Protein AF-A0A7V6DYR5-F1 (afdb_monomer)

Nearest PDB structures (foldseek):
  6swi-assembly1_A  TM=9.628E-01  e=1.050E-07  Geobacillus stearothermophilus
  3lsg-assembly1_A  TM=9.657E-01  e=1.301E-07  Fusobacterium nucleatum subsp. nucleatum
  3w6v-assembly1_A  TM=9.513E-01  e=1.055E-06  Streptomyces griseus
  3lsg-assembly3_E  TM=9.338E-01  e=2.923E-06  Fusobacterium nucleatum subsp. nucleatum
  3oio-assembly1_A  TM=8.567E-01  e=3.085E-06  Chromobacterium violaceum

Foldseek 3Di:
DVVVVVVVVPPDPPDWDKWWDWPACPDVPCNFKIKIFIDTDDPGDDFQAKFKFKAADFPPDDDRGDGDGPTRHRMDMDTQNRHDQQKIKMKMWTHDDPDIFIWIDIDHSVDWGDITDGDDPPPPFWFWKWWAAPVGTRDQWDDFVPKIKGKTWTDDFWWIKIKIFIFFFAFEDDPPQDADPRAGNPLLQGWWKKKKKQLQLPQALFFDQLIKIWTAHLVGDIWIWGAHPVPGTDTDFCPPKIKDKDWADDYPDNPGGTRGMMMMIIGTVVRSVDGDDAFDKIQIKMKTFADDPVDSGTGMAIPNGDDPVRPRRSNSGIMITTHGPDPDVVVVVVVVVVVVVVVVVVVVVVDDDDDDDDDDDDDDDDDDPPPVLVVLLVQLVVVLVVCLLALPDDLVVSCVVSVHDSVVSQVSNCVVPVDGSVLVSLVSLLVQLLVCLQPHPDDCQRSCNRSRHPDSVVNQVSNCVVPVDGSVVSSVVNPDDD

pLDDT: mean 70.91, std 21.03, range [26.31, 97.44]

Secondary structure (DSSP, 8-state):
-HHHHTTGGG-------EEEE---BS-TT-TTEEEEEEEEPTTPPPPSEEEEEEEEEETTS--S------TT-SEEEEEGGGEEEEEEEEEEEEEETTEEEEEEEEE-TTS----B--STTS---PEEEEEE-SS-BS--EEEETTEEEEEEEEE-SSEEEEEEEEE-S-----S---EETTEES-GGGSSEEEEEEESS----SS--SS-EEEEEETTS-EEEEEEETTTEEEEEE-TT-EEEEEE-S-TT-TTS----EEEEEEEEHHHHTS---TT-EEEEEEEEEE--TTSSS-EEEESS---GGGTT-GGGSEEEEEE-----HHHHHHHHHHHHHHHHHHHHTTS-------------------HHHHHHHHHHHHHHHHHTT-TT--HHHHHHHTTS-HHHHHHHHHHHHSS-HHHHHHHHHHHHHHHHHHH----HHHHHHHTT-S-HHHHHHHHHHHHSS-HHHHHHHHSPP-

Structure (mmCIF, N/CA/C/O backbone):
data_AF-A0A7V6DYR5-F1
#
_entry.id   AF-A0A7V6DYR5-F1
#
loop_
_atom_site.group_PDB
_atom_site.id
_atom_site.type_symbol
_atom_site.label_atom_id
_atom_site.label_alt_id
_atom_site.label_comp_id
_atom_site.label_asym_id
_atom_site.label_entity_id
_atom_site.label_seq_id
_atom_site.pdbx_PDB_ins_code
_atom_site.Cartn_x
_atom_site.Cartn_y
_atom_site.Cartn_z
_atom_site.occupancy
_atom_site.B_iso_or_equiv
_atom_site.auth_seq_id
_atom_site.auth_comp_id
_atom_site.auth_asym_id
_atom_site.auth_atom_id
_atom_site.pdbx_PDB_model_num
ATOM 1 N N . MET A 1 1 ? 47.750 9.364 34.113 1.00 40.19 1 MET A N 1
ATOM 2 C CA . MET A 1 1 ? 47.661 8.478 32.927 1.00 40.19 1 MET A CA 1
ATOM 3 C C . MET A 1 1 ? 46.916 7.161 33.182 1.00 40.19 1 MET A C 1
ATOM 5 O O . MET A 1 1 ? 46.001 6.883 32.424 1.00 40.19 1 MET A O 1
ATOM 9 N N . ARG A 1 2 ? 47.155 6.404 34.272 1.00 31.53 2 ARG A N 1
ATOM 10 C CA . ARG A 1 2 ? 46.357 5.187 34.589 1.00 31.53 2 ARG A CA 1
ATOM 11 C C . ARG A 1 2 ? 44.847 5.417 34.814 1.00 31.53 2 ARG A C 1
ATOM 13 O O . ARG A 1 2 ? 44.056 4.559 34.454 1.00 31.53 2 ARG A O 1
ATOM 20 N N . LYS A 1 3 ? 44.426 6.589 35.314 1.00 30.95 3 LYS A N 1
ATOM 21 C CA . LYS A 1 3 ? 42.994 6.959 35.398 1.00 30.95 3 LYS A CA 1
ATOM 22 C C . LYS A 1 3 ? 42.366 7.385 34.057 1.00 30.95 3 LYS A C 1
ATOM 24 O O . LYS A 1 3 ? 41.156 7.296 33.928 1.00 30.95 3 LYS A O 1
ATOM 29 N N . LEU A 1 4 ? 43.163 7.785 33.056 1.00 33.25 4 LEU A N 1
ATOM 30 C CA . LEU A 1 4 ? 42.664 8.019 31.689 1.00 33.25 4 LEU A CA 1
ATOM 31 C C . LEU A 1 4 ? 42.600 6.716 30.876 1.00 33.25 4 LEU A C 1
ATOM 33 O O . LEU A 1 4 ? 41.691 6.548 30.074 1.00 33.25 4 LEU A O 1
ATOM 37 N N . ALA A 1 5 ? 43.504 5.765 31.135 1.00 31.41 5 ALA A N 1
ATOM 38 C CA . ALA A 1 5 ? 43.467 4.441 30.509 1.00 31.41 5 ALA A CA 1
ATOM 39 C C . ALA A 1 5 ? 42.245 3.606 30.947 1.00 31.41 5 ALA A C 1
ATOM 41 O O . ALA A 1 5 ? 41.717 2.834 30.157 1.00 31.41 5 ALA A O 1
ATOM 42 N N . LEU A 1 6 ? 41.738 3.813 32.169 1.00 30.09 6 LEU A N 1
ATOM 43 C CA . 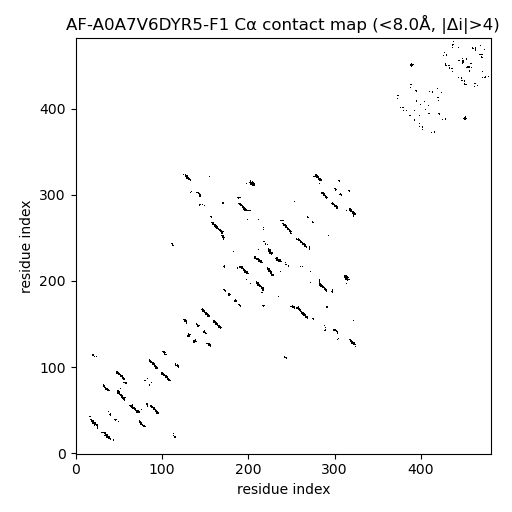LEU A 1 6 ? 40.477 3.210 32.625 1.00 30.09 6 LEU A CA 1
ATOM 44 C C . LEU A 1 6 ? 39.227 3.882 32.033 1.00 30.09 6 LEU A C 1
ATOM 46 O O . LEU A 1 6 ? 38.186 3.240 31.954 1.00 30.09 6 LEU A O 1
ATOM 50 N N . LEU A 1 7 ? 39.322 5.126 31.551 1.00 31.02 7 LEU A N 1
ATOM 51 C CA . LEU A 1 7 ? 38.220 5.764 30.820 1.00 31.02 7 LEU A CA 1
ATOM 52 C C . LEU A 1 7 ? 38.093 5.206 29.389 1.00 31.02 7 LEU A C 1
ATOM 54 O O . LEU A 1 7 ? 36.988 5.099 28.866 1.00 31.02 7 LEU A O 1
ATOM 58 N N . PHE A 1 8 ? 39.208 4.760 28.800 1.00 27.80 8 PHE A N 1
ATOM 59 C CA . PHE A 1 8 ? 39.237 4.039 27.521 1.00 27.80 8 PHE A CA 1
ATOM 60 C C . PHE A 1 8 ? 38.729 2.587 27.608 1.00 27.80 8 PHE A C 1
ATOM 62 O O . PHE A 1 8 ? 38.462 1.977 26.579 1.00 27.80 8 PHE A O 1
ATOM 69 N N . LEU A 1 9 ? 38.530 2.047 28.816 1.00 30.44 9 LEU A N 1
ATOM 70 C CA . LEU A 1 9 ? 38.049 0.679 29.065 1.00 30.44 9 LEU A CA 1
ATOM 71 C C . LEU A 1 9 ? 36.530 0.574 29.307 1.00 30.44 9 LEU A C 1
ATOM 73 O O . LEU A 1 9 ? 36.057 -0.463 29.759 1.00 30.44 9 LEU A O 1
ATOM 77 N N . SER A 1 10 ? 35.749 1.608 28.978 1.00 30.36 10 SER A N 1
ATOM 78 C CA . SER A 1 10 ? 34.271 1.542 29.018 1.00 30.36 10 SER A CA 1
ATOM 79 C C . SER A 1 10 ? 33.590 1.666 27.647 1.00 30.36 10 SER A C 1
ATOM 81 O O . SER A 1 10 ? 32.364 1.652 27.552 1.00 30.36 10 SER A O 1
ATOM 83 N N . LEU A 1 11 ? 34.371 1.721 26.565 1.00 33.53 11 LEU A N 1
ATOM 84 C CA . LEU A 1 11 ? 33.885 1.715 25.186 1.00 33.53 11 LEU A CA 1
ATOM 85 C C . LEU A 1 11 ? 33.937 0.296 24.616 1.00 33.53 11 LEU A C 1
ATOM 87 O O . LEU A 1 11 ? 34.943 -0.103 24.044 1.00 33.53 11 LEU A O 1
ATOM 91 N N . ASN A 1 12 ? 32.859 -0.459 24.831 1.00 30.03 12 ASN A N 1
ATOM 92 C CA . ASN A 1 12 ? 32.305 -1.458 23.904 1.00 30.03 12 ASN A CA 1
ATOM 93 C C . ASN A 1 12 ? 31.080 -2.115 24.561 1.00 30.03 12 ASN A C 1
ATOM 95 O O . ASN A 1 12 ? 31.089 -3.292 24.911 1.00 30.03 12 ASN A O 1
ATOM 99 N N . TYR A 1 13 ? 29.996 -1.354 24.729 1.00 35.91 13 TYR A N 1
ATOM 100 C CA . TYR A 1 13 ? 28.679 -1.985 24.785 1.00 35.91 13 TYR A CA 1
ATOM 101 C C . TYR A 1 13 ? 28.337 -2.398 23.350 1.00 35.91 13 TYR A C 1
ATOM 103 O O . TYR A 1 13 ? 27.852 -1.581 22.569 1.00 35.91 13 TYR A O 1
ATOM 111 N N . GLN A 1 14 ? 28.635 -3.645 22.977 1.00 38.06 14 GLN A N 1
ATOM 112 C CA . GLN A 1 14 ? 27.978 -4.252 21.820 1.00 38.06 14 GLN A CA 1
ATOM 113 C C . GLN A 1 14 ? 26.474 -4.259 22.122 1.00 38.06 14 GLN A C 1
ATOM 115 O O . GLN A 1 14 ? 26.019 -4.920 23.052 1.00 38.06 14 GLN A O 1
ATOM 120 N N . LEU A 1 15 ? 25.719 -3.430 21.405 1.00 41.19 15 LEU A N 1
ATOM 121 C CA . LEU A 1 15 ? 24.263 -3.385 21.479 1.00 41.19 15 LEU A CA 1
ATOM 122 C C . LEU A 1 15 ? 23.711 -4.463 20.547 1.00 41.19 15 LEU A C 1
ATOM 124 O O . LEU A 1 15 ? 23.988 -4.436 19.354 1.00 41.19 15 LEU A O 1
ATOM 128 N N . TYR A 1 16 ? 22.924 -5.380 21.101 1.00 43.59 16 TYR A N 1
ATOM 129 C CA . TYR A 1 16 ? 22.359 -6.529 20.392 1.00 43.59 16 TYR A CA 1
ATOM 130 C C . TYR A 1 16 ? 20.953 -6.221 19.836 1.00 43.59 16 TYR A C 1
ATOM 132 O O . TYR A 1 16 ? 20.177 -5.453 20.436 1.00 43.59 16 TYR A O 1
ATOM 140 N N . ALA A 1 17 ? 20.601 -6.810 18.691 1.00 44.94 17 ALA A N 1
ATOM 141 C CA . ALA A 1 17 ? 19.364 -6.546 17.960 1.00 44.94 17 ALA A CA 1
ATOM 142 C C . ALA A 1 17 ? 18.365 -7.719 18.069 1.00 44.94 17 ALA A C 1
ATOM 144 O O . ALA A 1 17 ? 18.679 -8.885 17.874 1.00 44.94 17 ALA A O 1
ATOM 145 N N . TYR A 1 18 ? 17.115 -7.390 18.396 1.00 50.16 18 TYR A N 1
ATOM 146 C CA . TYR A 1 18 ? 15.979 -8.306 18.530 1.00 50.16 18 TYR A CA 1
ATOM 147 C C . TYR A 1 18 ? 14.799 -7.678 17.793 1.00 50.16 18 TYR A C 1
ATOM 149 O O . TYR A 1 18 ? 14.519 -6.500 18.036 1.00 50.16 18 TYR A O 1
ATOM 157 N N . ARG A 1 19 ? 14.102 -8.448 16.951 1.00 50.16 19 ARG A N 1
ATOM 158 C CA . ARG A 1 19 ? 12.958 -7.990 16.140 1.00 50.16 19 ARG A CA 1
ATOM 159 C C . ARG A 1 19 ? 11.680 -8.707 16.557 1.00 50.16 19 ARG A C 1
ATOM 161 O O . ARG A 1 19 ? 11.730 -9.910 16.786 1.00 50.16 19 ARG A O 1
ATOM 168 N N . ILE A 1 20 ? 10.545 -8.001 16.610 1.00 50.56 20 ILE A N 1
ATOM 169 C CA . ILE A 1 20 ? 9.222 -8.640 16.704 1.00 50.56 20 ILE A CA 1
ATOM 170 C C . ILE A 1 20 ? 8.671 -8.803 15.289 1.00 50.56 20 ILE A C 1
ATOM 172 O O . ILE A 1 20 ? 8.321 -7.825 14.632 1.00 50.56 20 ILE A O 1
ATOM 176 N N . VAL A 1 21 ? 8.562 -10.043 14.835 1.00 51.38 21 VAL A N 1
ATOM 177 C CA . VAL A 1 21 ? 7.984 -10.403 13.543 1.00 51.38 21 VAL A CA 1
ATOM 178 C C . VAL A 1 21 ? 6.562 -10.913 13.763 1.00 51.38 21 VAL A C 1
ATOM 180 O O . VAL A 1 21 ? 6.322 -11.744 14.641 1.00 51.38 21 VAL A O 1
ATOM 183 N N . SER A 1 22 ? 5.614 -10.432 12.956 1.00 50.81 22 SER A N 1
ATOM 184 C CA . SER A 1 22 ? 4.293 -11.052 12.822 1.00 50.81 22 SER A CA 1
ATOM 185 C C . SER A 1 22 ? 4.251 -11.836 11.506 1.00 50.81 22 SER A C 1
ATOM 187 O O . SER A 1 22 ? 4.223 -11.216 10.435 1.00 50.81 22 SER A O 1
ATOM 189 N N . PRO A 1 23 ? 4.316 -13.181 11.540 1.00 43.12 23 PRO A N 1
ATOM 190 C CA . PRO A 1 23 ? 4.264 -13.998 10.339 1.00 43.12 23 PRO A CA 1
ATOM 191 C C . PRO A 1 23 ? 2.812 -14.122 9.866 1.00 43.12 23 PRO A C 1
ATOM 193 O O . PRO A 1 23 ? 2.213 -15.177 10.026 1.00 43.12 23 PRO A O 1
ATOM 196 N N . VAL A 1 24 ? 2.259 -13.046 9.285 1.00 42.97 24 VAL A N 1
ATOM 197 C CA . VAL A 1 24 ? 0.900 -13.002 8.692 1.00 42.97 24 VAL A CA 1
ATOM 198 C C . VAL A 1 24 ? -0.206 -13.258 9.756 1.00 42.97 24 VAL A C 1
ATOM 200 O O . VAL A 1 24 ? 0.058 -13.803 10.832 1.00 42.97 24 VAL A O 1
ATOM 203 N N . PRO A 1 25 ? -1.481 -12.879 9.551 1.00 39.22 25 PRO A N 1
ATOM 204 C CA . PRO A 1 25 ? -2.561 -13.640 10.171 1.00 39.22 25 PRO A CA 1
ATOM 205 C C . PRO A 1 25 ? -2.443 -15.103 9.727 1.00 39.22 25 PRO A C 1
ATOM 207 O O . PRO A 1 25 ? -2.204 -15.410 8.560 1.00 39.22 25 PRO A O 1
ATOM 210 N N . PHE A 1 26 ? -2.552 -16.010 10.687 1.00 29.66 26 PHE A N 1
ATOM 211 C CA . PHE A 1 26 ? -2.401 -17.444 10.496 1.00 29.66 26 PHE A CA 1
ATOM 212 C C . PHE A 1 26 ? -3.467 -17.954 9.505 1.00 29.66 26 PHE A C 1
ATOM 214 O O . PHE A 1 26 ? -4.586 -18.245 9.897 1.00 29.66 26 PHE A O 1
ATOM 221 N N . SER A 1 27 ? -3.097 -18.068 8.226 1.00 28.12 27 SER A N 1
ATOM 222 C CA . SER A 1 27 ? -3.918 -18.517 7.093 1.00 28.12 27 SER A CA 1
ATOM 223 C C . SER A 1 27 ? -5.126 -17.635 6.731 1.00 28.12 27 SER A C 1
ATOM 225 O O . SER A 1 27 ? -5.876 -17.141 7.571 1.00 28.12 27 SER A O 1
ATOM 227 N N . VAL A 1 28 ? -5.382 -17.531 5.423 1.00 33.81 28 VAL A N 1
ATOM 228 C CA . VAL A 1 28 ? -6.603 -16.954 4.820 1.00 33.81 28 VAL A CA 1
ATOM 229 C C . VAL A 1 28 ? -7.882 -17.672 5.317 1.00 33.81 28 VAL A C 1
ATOM 231 O O . VAL A 1 28 ? -8.995 -17.216 5.081 1.00 33.81 28 VAL A O 1
ATOM 234 N N . HIS A 1 29 ? -7.740 -18.770 6.073 1.00 29.77 29 HIS A N 1
ATOM 235 C CA . HIS A 1 29 ? -8.828 -19.532 6.683 1.00 29.77 29 HIS A CA 1
ATOM 236 C C . HIS A 1 29 ? -8.984 -19.345 8.202 1.00 29.77 29 HIS A C 1
ATOM 238 O O . HIS A 1 29 ? -9.943 -19.878 8.757 1.00 29.77 29 HIS A O 1
ATOM 244 N N . ARG A 1 30 ? -8.107 -18.606 8.904 1.00 34.00 30 ARG A N 1
ATOM 245 C CA . ARG A 1 30 ? -8.290 -18.280 10.335 1.00 34.00 30 ARG A CA 1
ATOM 246 C C . ARG A 1 30 ? -7.873 -16.838 10.646 1.00 34.00 30 ARG A C 1
ATOM 248 O O . ARG A 1 30 ? -6.862 -16.581 11.289 1.00 34.00 30 ARG A O 1
ATOM 255 N N . THR A 1 31 ? -8.735 -15.889 10.286 1.00 46.81 31 THR A N 1
ATOM 256 C CA . THR A 1 31 ? -8.616 -14.432 10.530 1.00 46.81 31 THR A CA 1
ATOM 257 C C . THR A 1 31 ? -8.643 -14.004 12.011 1.00 46.81 31 THR A C 1
ATOM 259 O O . THR A 1 31 ? -8.741 -12.821 12.324 1.00 46.81 31 THR A O 1
ATOM 262 N N . GLU A 1 32 ? -8.561 -14.951 12.945 1.00 50.12 32 GLU A N 1
ATOM 263 C CA . GLU A 1 32 ? -8.904 -14.764 14.359 1.00 50.12 32 GLU A CA 1
ATOM 264 C C . GLU A 1 32 ? -7.685 -14.769 15.285 1.00 50.12 32 GLU A C 1
ATOM 266 O O . GLU A 1 32 ? -7.814 -14.439 16.461 1.00 50.12 32 GLU A O 1
ATOM 271 N N . TYR A 1 33 ? -6.503 -15.132 14.778 1.00 51.25 33 TYR A N 1
ATOM 272 C CA . TYR A 1 33 ? -5.285 -15.265 15.576 1.00 51.25 33 TYR A CA 1
ATOM 273 C C . TYR A 1 33 ? -4.101 -14.544 14.931 1.00 51.25 33 TYR A C 1
ATOM 275 O O . TYR A 1 33 ? -3.860 -14.662 13.729 1.00 51.25 33 TYR A O 1
ATOM 283 N N . ILE A 1 34 ? -3.317 -13.855 15.762 1.00 55.47 34 ILE A N 1
ATOM 284 C CA . ILE A 1 34 ? -2.054 -13.220 15.377 1.00 55.47 34 ILE A CA 1
ATOM 285 C C . ILE A 1 34 ? -0.932 -13.827 16.214 1.00 55.47 34 ILE A C 1
ATOM 287 O O . ILE A 1 34 ? -1.011 -13.866 17.443 1.00 55.47 34 ILE A O 1
ATOM 291 N N . LYS A 1 35 ? 0.129 -14.294 15.551 1.00 57.56 35 LYS A N 1
ATOM 292 C CA . LYS A 1 35 ? 1.376 -14.696 16.206 1.00 57.56 35 LYS A CA 1
ATOM 293 C C . LYS A 1 35 ? 2.374 -13.540 16.154 1.00 57.56 35 LYS A C 1
ATOM 295 O O . LYS A 1 35 ? 2.514 -12.871 15.133 1.00 57.56 35 LYS A O 1
ATOM 300 N N . PHE A 1 36 ? 3.086 -13.348 17.250 1.00 64.31 36 PHE A N 1
ATOM 301 C CA . PHE A 1 36 ? 4.251 -12.486 17.382 1.00 64.31 36 PHE A CA 1
ATOM 302 C C . PHE A 1 36 ? 5.449 -13.356 17.732 1.00 64.31 36 PHE A C 1
ATOM 304 O O . PHE A 1 36 ? 5.318 -14.320 18.489 1.00 64.31 36 PHE A O 1
ATOM 311 N N . GLN A 1 37 ? 6.616 -13.030 17.194 1.00 58.66 37 GLN A N 1
ATOM 312 C CA . GLN A 1 37 ? 7.845 -13.764 17.459 1.00 58.66 37 GLN A CA 1
ATOM 313 C C . GLN A 1 37 ? 9.015 -12.802 17.621 1.00 58.66 37 GLN A C 1
ATOM 315 O O . GLN A 1 37 ? 9.177 -11.907 16.804 1.00 58.66 37 GLN A O 1
ATOM 320 N N . ILE A 1 38 ? 9.827 -13.003 18.656 1.00 62.25 38 ILE A N 1
ATOM 321 C CA . ILE A 1 38 ? 11.137 -12.381 18.803 1.00 62.25 38 ILE A CA 1
ATOM 322 C C . ILE A 1 38 ? 12.175 -13.224 18.073 1.00 62.25 38 ILE A C 1
ATOM 324 O O . ILE A 1 38 ? 12.303 -14.420 18.335 1.00 62.25 38 ILE A O 1
ATOM 328 N N . THR A 1 39 ? 12.942 -12.590 17.195 1.00 55.56 39 THR A N 1
ATOM 329 C CA . THR A 1 39 ? 14.123 -13.182 16.557 1.00 55.56 39 THR A CA 1
ATOM 330 C C . THR A 1 39 ? 15.366 -12.373 16.921 1.00 55.56 39 THR A C 1
ATOM 332 O O . THR A 1 39 ? 15.298 -11.143 16.968 1.00 55.56 39 THR A O 1
ATOM 335 N N . ALA A 1 40 ? 16.481 -13.055 17.191 1.00 53.56 40 ALA A N 1
ATOM 336 C CA . ALA A 1 40 ? 17.816 -12.455 17.273 1.00 53.56 40 ALA A CA 1
ATOM 337 C C . ALA A 1 40 ? 18.479 -12.500 15.885 1.00 53.56 40 ALA A C 1
ATOM 339 O O . ALA A 1 40 ? 18.133 -13.370 15.082 1.00 53.56 40 ALA A O 1
ATOM 340 N N . GLU A 1 41 ? 19.377 -11.563 15.588 1.00 49.41 41 GLU A N 1
ATOM 341 C CA . GLU A 1 41 ? 20.157 -11.600 14.345 1.00 49.41 41 GLU A CA 1
ATOM 342 C C . GLU A 1 41 ? 21.256 -12.673 14.398 1.00 49.41 41 GLU A C 1
ATOM 344 O O . GLU A 1 41 ? 21.584 -13.213 15.457 1.00 49.41 41 GLU A O 1
ATOM 349 N N . GLU A 1 42 ? 21.799 -13.034 13.237 1.00 40.12 42 GLU A N 1
ATOM 350 C CA . GLU A 1 42 ? 22.845 -14.049 13.136 1.00 40.12 42 GLU A CA 1
ATOM 351 C C . GLU A 1 42 ? 24.100 -13.603 13.906 1.00 40.12 42 GLU A C 1
ATOM 353 O O . GLU A 1 42 ? 24.681 -12.557 13.624 1.00 40.12 42 GLU A O 1
ATOM 358 N N . GLY A 1 43 ? 24.492 -14.386 14.916 1.00 43.91 43 GLY A N 1
ATOM 359 C CA . GLY A 1 43 ? 25.593 -14.059 15.831 1.00 43.91 43 GLY A CA 1
ATOM 360 C C . GLY A 1 43 ? 25.169 -13.392 17.147 1.00 43.91 43 GLY A C 1
ATOM 361 O O . GLY A 1 43 ? 25.972 -13.358 18.081 1.00 43.91 43 GLY A O 1
ATOM 362 N N . ASP A 1 44 ? 23.915 -12.947 17.277 1.00 50.03 44 ASP A N 1
ATOM 363 C CA . ASP A 1 44 ? 23.385 -12.393 18.525 1.00 50.03 44 ASP A CA 1
ATOM 364 C C . ASP A 1 44 ? 22.811 -13.500 19.432 1.00 50.03 44 ASP A C 1
ATOM 366 O O . ASP A 1 44 ? 22.065 -14.373 18.975 1.00 50.03 44 ASP A O 1
ATOM 370 N N . PRO A 1 45 ? 23.094 -13.489 20.749 1.00 54.94 45 PRO A N 1
ATOM 371 C CA . PRO A 1 45 ? 22.535 -14.480 21.654 1.00 54.94 45 PRO A CA 1
ATOM 372 C C . PRO A 1 45 ? 21.051 -14.201 21.915 1.00 54.94 45 PRO A C 1
ATOM 374 O O . PRO A 1 45 ? 20.620 -13.052 22.079 1.00 54.94 45 PRO A O 1
ATOM 377 N N . LEU A 1 46 ? 20.274 -15.281 22.008 1.00 58.00 46 LEU A N 1
ATOM 378 C CA . LEU A 1 46 ? 18.850 -15.230 22.330 1.00 58.00 46 LEU A CA 1
ATOM 379 C C . LEU A 1 46 ? 18.604 -14.506 23.670 1.00 58.00 46 LEU A C 1
ATOM 381 O O . LEU A 1 46 ? 19.441 -14.578 24.574 1.00 58.00 46 LEU A O 1
ATOM 385 N N . PRO A 1 47 ? 17.476 -13.789 23.812 1.00 65.00 47 PRO A N 1
ATOM 386 C CA . PRO A 1 47 ? 17.186 -13.070 25.048 1.00 65.00 47 PRO A CA 1
ATOM 387 C C . PRO A 1 47 ? 16.937 -14.019 26.231 1.00 65.00 47 PRO A C 1
ATOM 389 O O . PRO A 1 47 ? 16.410 -15.100 26.042 1.00 65.00 47 PRO A O 1
ATOM 392 N N . GLU A 1 48 ? 17.246 -13.636 27.473 1.00 68.19 48 GLU A N 1
ATOM 393 C CA . GLU A 1 48 ? 17.018 -14.525 28.636 1.00 68.19 48 GLU A CA 1
ATOM 394 C C . GLU A 1 48 ? 15.528 -14.677 28.967 1.00 68.19 48 GLU A C 1
ATOM 396 O O . GLU A 1 48 ? 15.077 -15.721 29.438 1.00 68.19 48 GLU A O 1
ATOM 401 N N . SER A 1 49 ? 14.752 -13.614 28.745 1.00 68.19 49 SER A N 1
ATOM 402 C CA . SER A 1 49 ? 13.292 -13.664 28.818 1.00 68.19 49 SER A CA 1
ATOM 403 C C . SER A 1 49 ? 12.652 -12.567 27.974 1.00 68.19 49 SER A C 1
ATOM 405 O O . SER A 1 49 ? 13.234 -11.500 27.753 1.00 68.19 49 SER A O 1
ATOM 407 N N . VAL A 1 50 ? 11.431 -12.835 27.511 1.00 64.62 50 VAL A N 1
ATOM 408 C CA . VAL A 1 50 ? 10.621 -11.915 26.710 1.00 64.62 50 VAL A CA 1
ATOM 409 C C . VAL A 1 50 ? 9.212 -11.887 27.268 1.00 64.62 50 VAL A C 1
ATOM 411 O O . VAL A 1 50 ? 8.456 -12.838 27.127 1.00 64.62 50 VAL A O 1
ATOM 414 N N . ARG A 1 51 ? 8.809 -10.752 27.821 1.00 67.75 51 ARG A N 1
ATOM 415 C CA . ARG A 1 51 ? 7.427 -10.530 28.239 1.00 67.75 51 ARG A CA 1
ATOM 416 C C . ARG A 1 51 ? 6.711 -9.706 27.183 1.00 67.75 51 ARG A C 1
ATOM 418 O O . ARG A 1 51 ? 7.030 -8.541 27.001 1.00 67.75 51 ARG A O 1
ATOM 425 N N . PHE A 1 52 ? 5.728 -10.296 26.520 1.00 65.06 52 PHE A N 1
ATOM 426 C CA . PHE A 1 52 ? 4.753 -9.549 25.725 1.00 65.06 52 PHE A CA 1
ATOM 427 C C . PHE A 1 52 ? 3.694 -8.924 26.640 1.00 65.06 52 PHE A C 1
ATOM 429 O O . PHE A 1 52 ? 3.493 -9.399 27.755 1.00 65.06 52 PHE A O 1
ATOM 436 N N . ILE A 1 53 ? 3.055 -7.850 26.184 1.00 63.34 53 ILE A N 1
ATOM 437 C CA . ILE A 1 53 ? 1.926 -7.167 26.816 1.00 63.34 53 ILE A CA 1
ATOM 438 C C . ILE A 1 53 ? 1.005 -6.698 25.683 1.00 63.34 53 ILE A C 1
ATOM 440 O O . ILE A 1 53 ? 1.436 -5.957 24.806 1.00 63.34 53 ILE A O 1
ATOM 444 N N . VAL A 1 54 ? -0.262 -7.115 25.689 1.00 61.12 54 VAL A N 1
ATOM 445 C CA . VAL A 1 54 ? -1.265 -6.706 24.690 1.00 61.12 54 VAL A CA 1
ATOM 446 C C . VAL A 1 54 ? -2.371 -5.919 25.367 1.00 61.12 54 VAL A C 1
ATOM 448 O O . VAL A 1 54 ? -3.203 -6.509 26.040 1.00 61.12 54 VAL A O 1
ATOM 451 N N . ILE A 1 55 ? -2.405 -4.612 25.148 1.00 60.19 55 ILE A N 1
ATOM 452 C CA . ILE A 1 55 ? -3.350 -3.668 25.740 1.00 60.19 55 ILE A CA 1
ATOM 453 C C . ILE A 1 55 ? -4.500 -3.428 24.758 1.00 60.19 55 ILE A C 1
ATOM 455 O O . ILE A 1 55 ? -4.288 -2.965 23.642 1.00 60.19 55 ILE A O 1
ATOM 459 N N . GLY A 1 56 ? -5.739 -3.666 25.169 1.00 58.59 56 GLY A N 1
ATOM 460 C CA . GLY A 1 56 ? -6.911 -3.169 24.453 1.00 58.59 56 GLY A CA 1
ATOM 461 C C . GLY A 1 56 ? -8.211 -3.614 25.113 1.00 58.59 56 GLY A C 1
ATOM 462 O O . GLY A 1 56 ? -8.192 -4.083 26.249 1.00 58.59 56 GLY A O 1
ATOM 463 N N . LYS A 1 57 ? -9.335 -3.423 24.418 1.00 59.28 57 LYS A N 1
ATOM 464 C CA . LYS A 1 57 ? -10.687 -3.598 24.970 1.00 59.28 57 LYS A CA 1
ATOM 465 C C . LYS A 1 57 ? -11.257 -4.980 24.663 1.00 59.28 57 LYS A C 1
ATOM 467 O O . LYS A 1 57 ? 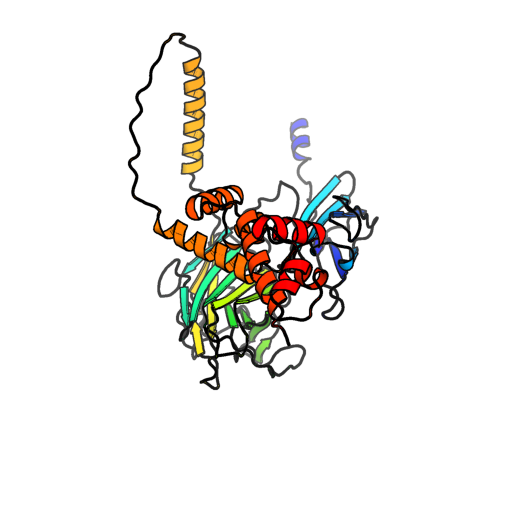-11.230 -5.390 23.505 1.00 59.28 57 LYS A O 1
ATOM 472 N N . LYS A 1 58 ? -11.819 -5.655 25.673 1.00 58.69 58 LYS A N 1
ATOM 473 C CA . LYS A 1 58 ? -12.442 -6.982 25.543 1.00 58.69 58 LYS A CA 1
ATOM 474 C C . LYS A 1 58 ? -13.945 -6.886 25.247 1.00 58.69 58 LYS A C 1
ATOM 476 O O . LYS A 1 58 ? -14.610 -5.968 25.716 1.00 58.69 58 LYS A O 1
ATOM 481 N N . ILE A 1 59 ? -14.502 -7.848 24.512 1.00 54.12 59 ILE A N 1
ATOM 482 C CA . ILE A 1 59 ? -15.960 -7.981 24.344 1.00 54.12 59 ILE A CA 1
ATOM 483 C C . ILE A 1 59 ? -16.619 -8.235 25.711 1.00 54.12 59 ILE A C 1
ATOM 485 O O . ILE A 1 59 ? -16.276 -9.199 26.394 1.00 54.12 59 ILE A O 1
ATOM 489 N N . GLY A 1 60 ? -17.590 -7.395 26.082 1.00 50.06 60 GLY A N 1
ATOM 490 C CA . GLY A 1 60 ? -18.469 -7.617 27.237 1.00 50.06 60 GLY A CA 1
ATOM 491 C C . GLY A 1 60 ? -17.947 -7.156 28.606 1.00 50.06 60 GLY A C 1
ATOM 492 O O . GLY A 1 60 ? -18.676 -7.296 29.580 1.00 50.06 60 GLY A O 1
ATOM 493 N N . GLU A 1 61 ? -16.750 -6.566 28.701 1.00 47.53 61 GLU A N 1
ATOM 494 C CA . GLU A 1 61 ? -16.233 -5.929 29.927 1.00 47.53 61 GLU A CA 1
ATOM 495 C C . GLU A 1 61 ? -15.506 -4.614 29.601 1.00 47.53 61 GLU A C 1
ATOM 497 O O . GLU A 1 61 ? -14.810 -4.513 28.591 1.00 47.53 61 GLU A O 1
ATOM 502 N N . ILE A 1 62 ? -15.625 -3.608 30.477 1.00 44.22 62 ILE A N 1
ATOM 503 C CA . ILE A 1 62 ? -14.830 -2.375 30.394 1.00 44.22 62 ILE A CA 1
ATOM 504 C C . ILE A 1 62 ? -13.531 -2.588 31.173 1.00 44.22 62 ILE A C 1
ATOM 506 O O . ILE A 1 62 ? -13.531 -2.522 32.398 1.00 44.22 62 ILE A O 1
ATOM 510 N N . TRP A 1 63 ? -12.422 -2.764 30.458 1.00 44.88 63 TRP A N 1
ATOM 511 C CA . TRP A 1 63 ? -11.082 -2.515 30.988 1.00 44.88 63 TRP A CA 1
ATOM 512 C C . TRP A 1 63 ? -10.236 -1.810 29.926 1.00 44.88 63 TRP A C 1
ATOM 514 O O . TRP A 1 63 ? -10.264 -2.185 28.753 1.00 44.88 63 TRP A O 1
ATOM 524 N N . ASP A 1 64 ? -9.468 -0.802 30.346 1.00 42.16 64 ASP A N 1
ATOM 525 C CA . ASP A 1 64 ? -8.536 -0.052 29.489 1.00 42.16 64 ASP A CA 1
ATOM 526 C C . ASP A 1 64 ? -7.233 -0.825 29.201 1.00 42.16 64 ASP A C 1
ATOM 528 O O . ASP A 1 64 ? -6.390 -0.367 28.429 1.00 42.16 64 ASP A O 1
ATOM 532 N N . THR A 1 65 ? -7.016 -2.001 29.806 1.00 42.34 65 THR A N 1
ATOM 533 C CA . THR A 1 65 ? -5.786 -2.781 29.606 1.00 42.34 65 THR A CA 1
ATOM 534 C C . THR A 1 65 ? -5.996 -4.279 29.828 1.00 42.34 65 THR A C 1
ATOM 536 O O . THR A 1 65 ? -6.314 -4.715 30.930 1.00 42.34 65 THR A O 1
ATOM 539 N N . LEU A 1 66 ? -5.750 -5.084 28.793 1.00 44.59 66 LEU A N 1
ATOM 540 C CA . LEU A 1 66 ? -5.461 -6.509 28.941 1.00 44.59 66 LEU A CA 1
ATOM 541 C C . LEU A 1 66 ? -3.955 -6.643 29.244 1.00 44.59 66 LEU A C 1
ATOM 543 O O . LEU A 1 66 ? -3.123 -5.983 28.628 1.00 44.59 66 LEU A O 1
ATOM 547 N N . PHE A 1 67 ? -3.576 -7.457 30.227 1.00 46.81 67 PHE A N 1
ATOM 548 C CA . PHE A 1 67 ? -2.175 -7.808 30.470 1.00 46.81 67 PHE A CA 1
ATOM 549 C C . PHE A 1 67 ? -2.024 -9.309 30.262 1.00 46.81 67 PHE A C 1
ATOM 551 O O . PHE A 1 67 ? -2.504 -10.106 31.063 1.00 46.81 67 PHE A O 1
ATOM 558 N N . PHE A 1 68 ? -1.322 -9.702 29.204 1.00 50.69 68 PHE A N 1
ATOM 559 C CA . PHE A 1 68 ? -0.942 -11.092 28.984 1.00 50.69 68 PHE A CA 1
ATOM 560 C C . PHE A 1 68 ? 0.569 -11.189 28.922 1.00 50.69 68 PHE A C 1
ATOM 562 O O . PHE A 1 68 ? 1.160 -10.688 27.979 1.00 50.69 68 PHE A O 1
ATOM 569 N N . THR A 1 69 ? 1.183 -11.843 29.908 1.00 46.62 69 THR A N 1
ATOM 570 C CA . THR A 1 69 ? 2.622 -12.130 29.907 1.00 46.62 69 THR A CA 1
ATOM 571 C C . THR A 1 69 ? 2.852 -13.539 29.373 1.00 46.62 69 THR A C 1
ATOM 573 O O . THR A 1 69 ? 2.455 -14.509 30.010 1.00 46.62 69 THR A O 1
ATOM 576 N N . ALA A 1 70 ? 3.530 -13.671 28.233 1.00 50.66 70 ALA A N 1
ATOM 577 C CA . ALA A 1 70 ? 3.861 -14.972 27.632 1.00 50.66 70 ALA A CA 1
ATOM 578 C C . ALA A 1 70 ? 5.044 -15.717 28.301 1.00 50.66 70 ALA A C 1
ATOM 580 O O . ALA A 1 70 ? 5.593 -16.656 27.725 1.00 50.66 70 ALA A O 1
ATOM 581 N N . GLY A 1 71 ? 5.469 -15.308 29.501 1.00 52.97 71 GLY A N 1
ATOM 582 C CA . GLY A 1 71 ? 6.590 -15.930 30.218 1.00 52.97 71 GLY A CA 1
ATOM 583 C C . GLY A 1 71 ? 7.941 -15.733 29.518 1.00 52.97 71 GLY A C 1
ATOM 584 O O . GLY A 1 71 ? 8.256 -14.620 29.128 1.00 52.97 71 GLY A O 1
ATOM 585 N N . ASN A 1 72 ? 8.744 -16.795 29.384 1.00 52.16 72 ASN A N 1
ATOM 586 C CA . ASN A 1 72 ? 10.064 -16.771 28.724 1.00 52.16 72 ASN A CA 1
ATOM 587 C C . ASN A 1 72 ? 10.002 -17.212 27.246 1.00 52.16 72 ASN A C 1
ATOM 589 O O . ASN A 1 72 ? 11.026 -17.536 26.652 1.00 52.16 72 ASN A O 1
ATOM 593 N N . SER A 1 73 ? 8.805 -17.283 26.653 1.00 55.81 73 SER A N 1
ATOM 594 C CA . SER A 1 73 ? 8.638 -17.724 25.266 1.00 55.81 73 SER A CA 1
ATOM 595 C C . SER A 1 73 ? 9.038 -16.622 24.285 1.00 55.81 73 SER A C 1
ATOM 597 O O . SER A 1 73 ? 8.551 -15.497 24.372 1.00 55.81 73 SER A O 1
ATOM 599 N N . TYR A 1 74 ? 9.839 -16.964 23.272 1.00 62.53 74 TYR A N 1
ATOM 600 C CA . TYR A 1 74 ? 10.164 -16.064 22.157 1.00 62.53 74 TYR A CA 1
ATOM 601 C C . TYR A 1 74 ? 9.010 -15.884 21.170 1.00 62.53 74 TYR A C 1
ATOM 603 O O . TYR A 1 74 ? 9.162 -15.205 20.163 1.00 62.53 74 TYR A O 1
ATOM 611 N N . SER A 1 75 ? 7.852 -16.494 21.414 1.00 58.28 75 SER A N 1
ATOM 612 C CA . SER A 1 75 ? 6.662 -16.274 20.601 1.00 58.28 75 SER A CA 1
ATOM 613 C C . SER A 1 75 ? 5.404 -16.184 21.447 1.00 58.28 75 SER A C 1
ATOM 615 O O . SER A 1 75 ? 5.285 -16.840 22.484 1.00 58.28 75 SER A O 1
ATOM 617 N N . TYR A 1 76 ? 4.460 -15.374 20.984 1.00 64.38 76 TYR A N 1
ATOM 618 C CA . TYR A 1 76 ? 3.177 -15.163 21.629 1.00 64.38 76 TYR A CA 1
ATOM 619 C C . TYR A 1 76 ? 2.058 -15.192 20.595 1.00 64.38 76 TYR A C 1
ATOM 621 O O . TYR A 1 76 ? 2.159 -14.558 19.550 1.00 64.38 76 TYR A O 1
ATOM 629 N N . VAL A 1 77 ? 0.999 -15.948 20.876 1.00 57.59 77 VAL A N 1
ATOM 630 C CA . VAL A 1 77 ? -0.173 -16.067 20.005 1.00 57.59 77 VAL A CA 1
ATOM 631 C C . VAL A 1 77 ? -1.355 -15.426 20.711 1.00 57.59 77 VAL A C 1
ATOM 633 O O . VAL A 1 77 ? -1.674 -15.779 21.845 1.00 57.59 77 VAL A O 1
ATOM 636 N N . PHE A 1 78 ? -2.000 -14.492 20.026 1.00 64.19 78 PHE A N 1
ATOM 637 C CA . PHE A 1 78 ? -3.106 -13.701 20.536 1.00 64.19 78 PHE A CA 1
ATOM 638 C C . PHE A 1 78 ? -4.373 -13.943 19.708 1.00 64.19 78 PHE A C 1
ATOM 640 O O . PHE A 1 78 ? -4.303 -13.988 18.481 1.00 64.19 78 PHE A O 1
ATOM 647 N N . ASN A 1 79 ? -5.526 -14.093 20.370 1.00 63.66 79 ASN A N 1
ATOM 648 C CA . ASN A 1 79 ? -6.824 -14.262 19.710 1.00 63.66 79 ASN A CA 1
ATOM 649 C C . ASN A 1 79 ? -7.565 -12.917 19.603 1.00 63.66 79 ASN A C 1
ATOM 651 O O . ASN A 1 79 ? -8.028 -12.363 20.604 1.00 63.66 79 ASN A O 1
ATOM 655 N N . CYS A 1 80 ? -7.735 -12.429 18.377 1.00 59.53 80 CYS A N 1
ATOM 656 C CA . CYS A 1 80 ? -8.352 -11.145 18.061 1.00 59.53 80 CYS A CA 1
ATOM 657 C C . CYS A 1 80 ? -9.874 -11.119 18.246 1.00 59.53 80 CYS A C 1
ATOM 659 O O . CYS A 1 80 ? -10.415 -10.036 18.445 1.00 59.53 80 CYS A O 1
ATOM 661 N N . LYS A 1 81 ? -10.573 -12.266 18.265 1.00 59.06 81 LYS A N 1
ATOM 662 C CA . LYS A 1 81 ? -12.030 -12.308 18.518 1.00 59.06 81 LYS A CA 1
ATOM 663 C C . LYS A 1 81 ? -12.425 -11.804 19.893 1.00 59.06 81 LYS A C 1
ATOM 665 O O . LYS A 1 81 ? -13.586 -11.501 20.123 1.00 59.06 81 LYS A O 1
ATOM 670 N N . THR A 1 82 ? -11.485 -11.759 20.826 1.00 54.38 82 THR A N 1
ATOM 671 C CA . THR A 1 82 ? -11.762 -11.260 22.170 1.00 54.38 82 THR A CA 1
ATOM 672 C C . THR A 1 82 ? -11.783 -9.733 22.234 1.00 54.38 82 THR A C 1
ATOM 674 O O . THR A 1 82 ? -12.145 -9.205 23.279 1.00 54.38 82 THR A O 1
ATOM 677 N N . MET A 1 83 ? -11.452 -9.037 21.136 1.00 56.41 83 MET A N 1
ATOM 678 C CA . MET A 1 83 ? -11.238 -7.591 21.081 1.00 56.41 83 MET A CA 1
ATOM 679 C C . MET A 1 83 ? -12.400 -6.814 20.461 1.00 56.41 83 MET A C 1
ATOM 681 O O . MET A 1 83 ? -13.069 -7.285 19.545 1.00 56.41 83 MET A O 1
ATOM 685 N N . VAL A 1 84 ? -12.578 -5.574 20.912 1.00 55.03 84 VAL A N 1
ATOM 686 C CA . VAL A 1 84 ? -13.485 -4.589 20.303 1.00 55.03 84 VAL A CA 1
ATOM 687 C C . VAL A 1 84 ? -12.741 -3.808 19.209 1.00 55.03 84 VAL A C 1
ATOM 689 O O . VAL A 1 84 ? -11.562 -3.488 19.364 1.00 55.03 84 VAL A O 1
ATOM 692 N N . ASP A 1 85 ? -13.408 -3.526 18.086 1.00 54.34 85 ASP A N 1
ATOM 693 C CA . ASP A 1 85 ? -12.903 -2.754 16.932 1.00 54.34 85 ASP A CA 1
ATOM 694 C C . ASP A 1 85 ? -11.636 -3.277 16.241 1.00 54.34 85 ASP A C 1
ATOM 696 O O . ASP A 1 85 ? -11.092 -2.596 15.369 1.00 54.34 85 ASP A O 1
ATOM 700 N N . ASN A 1 86 ? -11.163 -4.479 16.588 1.00 53.41 86 ASN A N 1
ATOM 701 C CA . ASN A 1 86 ? -9.895 -5.009 16.094 1.00 53.41 86 ASN A CA 1
ATOM 702 C C . ASN A 1 86 ? -8.746 -4.002 16.312 1.00 53.41 86 ASN A C 1
ATOM 704 O O . ASN A 1 86 ? -7.999 -3.698 15.394 1.00 53.41 86 ASN A O 1
ATOM 708 N N . LYS A 1 87 ? -8.597 -3.426 17.506 1.00 51.22 87 LYS A N 1
ATOM 709 C CA . LYS A 1 87 ? -7.446 -2.564 17.823 1.00 51.22 87 LYS A CA 1
ATOM 710 C C . LYS A 1 87 ? -6.819 -2.958 19.146 1.00 51.22 87 LYS A C 1
ATOM 712 O O . LYS A 1 87 ? -7.528 -3.199 20.118 1.00 51.22 87 LYS A O 1
ATOM 717 N N . PHE A 1 88 ? -5.494 -3.001 19.191 1.00 57.06 88 PHE A N 1
ATOM 718 C CA . PHE A 1 88 ? -4.737 -3.243 20.418 1.00 57.06 88 PHE A CA 1
ATOM 719 C C . PHE A 1 88 ? -3.377 -2.562 20.346 1.00 57.06 88 PHE A C 1
ATOM 721 O O . PHE A 1 88 ? -2.831 -2.390 19.269 1.00 57.06 88 PHE A O 1
ATOM 728 N N . PHE A 1 89 ? -2.797 -2.204 21.482 1.00 53.78 89 PHE A N 1
ATOM 729 C CA . PHE A 1 89 ? -1.382 -1.882 21.578 1.00 53.78 89 PHE A CA 1
ATOM 730 C C . PHE A 1 89 ? -0.629 -3.143 21.971 1.00 53.78 89 PHE A C 1
ATOM 732 O O . PHE A 1 89 ? -1.013 -3.835 22.910 1.00 53.78 89 PHE A O 1
ATOM 739 N N . LEU A 1 90 ? 0.455 -3.442 21.269 1.00 62.19 90 LEU A N 1
ATOM 740 C CA . LEU A 1 90 ? 1.384 -4.488 21.676 1.00 62.19 90 LEU A CA 1
ATOM 741 C C . LEU A 1 90 ? 2.641 -3.817 22.209 1.00 62.19 90 LEU A C 1
ATOM 743 O O . LEU A 1 90 ? 3.198 -2.944 21.543 1.00 62.19 90 LEU A O 1
ATOM 747 N N . SER A 1 91 ? 3.114 -4.268 23.367 1.00 59.31 91 SER A N 1
ATOM 748 C CA . SER A 1 91 ? 4.483 -4.049 23.797 1.00 59.31 91 SER A CA 1
ATOM 749 C C . SER A 1 91 ? 5.194 -5.356 24.142 1.00 59.31 91 SER A C 1
ATOM 751 O O . SER A 1 91 ? 4.564 -6.360 24.467 1.00 59.31 91 SER A O 1
ATOM 753 N N . ALA A 1 92 ? 6.518 -5.377 24.029 1.00 62.28 92 ALA A N 1
ATOM 754 C CA . ALA A 1 92 ? 7.343 -6.458 24.548 1.00 62.28 92 ALA A CA 1
ATOM 755 C C . ALA A 1 92 ? 8.505 -5.882 25.355 1.00 62.28 92 ALA A C 1
ATOM 757 O O . ALA A 1 92 ? 9.146 -4.922 24.928 1.00 62.28 92 ALA A O 1
ATOM 758 N N . SER A 1 93 ? 8.781 -6.478 26.513 1.00 64.38 93 SER A N 1
ATOM 759 C CA . SER A 1 93 ? 9.965 -6.210 27.315 1.00 64.38 93 SER A CA 1
ATOM 760 C C . SER A 1 93 ? 10.922 -7.392 27.240 1.00 64.38 93 SER A C 1
ATOM 762 O O . SER A 1 93 ? 10.547 -8.517 27.581 1.00 64.38 93 SER A O 1
ATOM 764 N N . ILE A 1 94 ? 12.154 -7.133 26.828 1.00 66.00 94 ILE A N 1
ATOM 765 C CA . ILE A 1 94 ? 13.200 -8.141 26.662 1.00 66.00 94 ILE A CA 1
ATOM 766 C C . ILE A 1 94 ? 14.222 -7.954 27.781 1.00 66.00 94 ILE A C 1
ATOM 768 O O . ILE A 1 94 ? 14.688 -6.832 27.983 1.00 66.00 94 ILE A O 1
ATOM 772 N N . LYS A 1 95 ? 14.569 -9.027 28.501 1.00 63.78 95 LYS A N 1
ATOM 773 C CA . LYS A 1 95 ? 15.613 -9.016 29.535 1.00 63.78 95 LYS A CA 1
ATOM 774 C C . LYS A 1 95 ? 16.845 -9.776 29.061 1.00 63.78 95 LYS A C 1
ATOM 776 O O . LYS A 1 95 ? 16.723 -10.885 28.535 1.00 63.78 95 LYS A O 1
ATOM 781 N N . ARG A 1 96 ? 18.019 -9.198 29.318 1.00 59.72 96 ARG A N 1
ATOM 782 C CA . ARG A 1 96 ? 19.309 -9.871 29.175 1.00 59.72 96 ARG A CA 1
ATOM 783 C C . ARG A 1 96 ? 20.313 -9.303 30.178 1.00 59.72 96 ARG A C 1
ATOM 785 O O . ARG A 1 96 ? 20.591 -8.106 30.158 1.00 59.72 96 ARG A O 1
ATOM 792 N N . GLY A 1 97 ? 20.867 -10.145 31.045 1.00 61.97 97 GLY A N 1
ATOM 793 C CA . GLY A 1 97 ? 21.708 -9.698 32.150 1.00 61.97 97 GLY A CA 1
ATOM 794 C C . GLY A 1 97 ? 20.963 -8.723 33.071 1.00 61.97 97 GLY A C 1
ATOM 795 O O . GLY A 1 97 ? 19.880 -9.025 33.581 1.00 61.97 97 GLY A O 1
ATOM 796 N N . VAL A 1 98 ? 21.546 -7.541 33.286 1.00 45.72 98 VAL A N 1
ATOM 797 C CA . VAL A 1 98 ? 20.959 -6.448 34.089 1.00 45.72 98 VAL A CA 1
ATOM 798 C C . VAL A 1 98 ? 20.103 -5.472 33.275 1.00 45.72 98 VAL A C 1
ATOM 800 O O . VAL A 1 98 ? 19.394 -4.661 33.870 1.00 45.72 98 VAL A O 1
ATOM 803 N N . ASP A 1 99 ? 20.101 -5.578 31.944 1.00 50.44 99 ASP A N 1
ATOM 804 C CA . ASP A 1 99 ? 19.429 -4.621 31.066 1.00 50.44 99 ASP A CA 1
ATOM 805 C C . ASP A 1 99 ? 18.037 -5.106 30.631 1.00 50.44 99 ASP A C 1
ATOM 807 O O . ASP A 1 99 ? 17.798 -6.296 30.386 1.00 50.44 99 ASP A O 1
ATOM 811 N N . SER A 1 100 ? 17.100 -4.158 30.511 1.00 51.84 100 SER A N 1
ATOM 812 C CA . SER A 1 100 ? 15.756 -4.398 29.974 1.00 51.84 100 SER A CA 1
ATOM 813 C C . SER A 1 100 ? 15.371 -3.347 28.932 1.00 51.84 100 SER A C 1
ATOM 815 O O . SER A 1 100 ? 15.638 -2.158 29.104 1.00 51.84 100 SER A O 1
ATOM 817 N N . VAL A 1 101 ? 14.752 -3.790 27.837 1.00 55.06 101 VAL A N 1
ATOM 818 C CA . VAL A 1 101 ? 14.321 -2.935 26.717 1.00 55.06 101 VAL A CA 1
ATOM 819 C C . VAL A 1 101 ? 12.827 -3.124 26.495 1.00 55.06 101 VAL A C 1
ATOM 821 O O . VAL A 1 101 ? 12.383 -4.264 26.378 1.00 55.06 101 VAL A O 1
ATOM 824 N N . VAL A 1 102 ? 12.066 -2.026 26.417 1.00 48.66 102 VAL A N 1
ATOM 825 C CA . VAL A 1 102 ? 10.623 -2.018 26.124 1.00 48.66 102 VAL A CA 1
ATOM 826 C C . VAL A 1 102 ? 10.393 -1.527 24.694 1.00 48.66 102 VAL A C 1
ATOM 828 O O . VAL A 1 102 ? 10.997 -0.555 24.248 1.00 48.66 102 VAL A O 1
ATOM 831 N N . ILE A 1 103 ? 9.518 -2.212 23.965 1.00 52.34 103 ILE A N 1
ATOM 832 C CA . ILE A 1 103 ? 9.127 -1.905 22.584 1.00 52.34 103 ILE A CA 1
ATOM 833 C C . ILE A 1 103 ? 7.601 -1.811 22.576 1.00 52.34 103 ILE A C 1
ATOM 835 O O . ILE A 1 103 ? 7.006 -2.771 23.041 1.00 52.34 103 ILE A O 1
ATOM 839 N N . GLY A 1 104 ? 6.943 -0.748 22.081 1.00 41.62 104 GLY A N 1
ATOM 840 C CA . GLY A 1 104 ? 5.467 -0.735 21.981 1.00 41.62 104 GLY A CA 1
ATOM 841 C C . GLY A 1 104 ? 4.854 0.250 20.974 1.00 41.62 104 GLY A C 1
ATOM 842 O O . GLY A 1 104 ? 5.428 1.318 20.790 1.00 41.62 104 GLY A O 1
ATOM 843 N N . ARG A 1 105 ? 3.715 -0.109 20.331 1.00 44.44 105 ARG A N 1
ATOM 844 C CA . ARG A 1 105 ? 2.883 0.730 19.410 1.00 44.44 105 ARG A CA 1
ATOM 845 C C . ARG A 1 105 ? 1.415 0.243 19.280 1.00 44.44 105 ARG A C 1
ATOM 847 O O . ARG A 1 105 ? 1.111 -0.892 19.647 1.00 44.44 105 ARG A O 1
ATOM 854 N N . GLU A 1 106 ? 0.521 1.100 18.753 1.00 39.00 106 GLU A N 1
ATOM 855 C CA . GLU A 1 106 ? -0.886 0.788 18.386 1.00 39.00 106 GLU A CA 1
ATOM 856 C C . GLU A 1 106 ? -0.952 -0.091 17.124 1.00 39.00 106 GLU A C 1
ATOM 858 O O . GLU A 1 106 ? -0.245 0.168 16.151 1.00 39.00 106 GLU A O 1
ATOM 863 N N . TYR A 1 107 ? -1.820 -1.101 17.115 1.00 43.12 107 TYR A N 1
ATOM 864 C CA . TYR A 1 107 ? -2.000 -2.072 16.036 1.00 43.12 107 TYR A CA 1
ATOM 865 C C . TYR A 1 107 ? -3.470 -2.171 15.598 1.00 43.12 107 TYR A C 1
ATOM 867 O O . TYR A 1 107 ? -4.384 -2.197 16.426 1.00 43.12 107 TYR A O 1
ATOM 875 N N . ASN A 1 108 ? -3.685 -2.298 14.282 1.00 46.38 108 ASN A N 1
ATOM 876 C CA . ASN A 1 108 ? -4.981 -2.550 13.648 1.00 46.38 108 ASN A CA 1
ATOM 877 C C . ASN A 1 108 ? -4.840 -3.667 12.577 1.00 46.38 108 ASN A C 1
ATOM 879 O O . ASN A 1 108 ? -4.170 -3.437 11.572 1.00 46.38 108 ASN A O 1
ATOM 883 N N . PRO A 1 109 ? -5.494 -4.842 12.710 1.00 40.44 109 PRO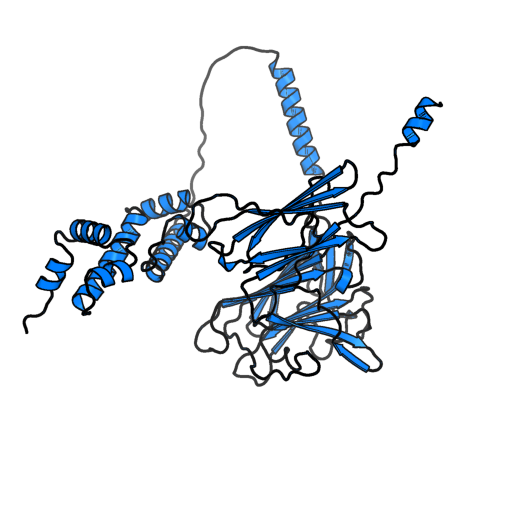 A N 1
ATOM 884 C CA . PRO A 1 109 ? -5.445 -5.953 11.756 1.00 40.44 109 PRO A CA 1
ATOM 885 C C . PRO A 1 109 ? -5.951 -5.618 10.346 1.00 40.44 109 PRO A C 1
ATOM 887 O O . PRO A 1 109 ? -5.712 -6.394 9.427 1.00 40.44 109 PRO A O 1
ATOM 890 N N . LYS A 1 110 ? -6.669 -4.500 10.152 1.00 38.59 110 LYS A N 1
ATOM 891 C CA . LYS A 1 110 ? -7.201 -4.068 8.845 1.00 38.59 110 LYS A CA 1
ATOM 892 C C . LYS A 1 110 ? -6.297 -3.069 8.105 1.00 38.59 110 LYS A C 1
ATOM 894 O O . LYS A 1 110 ? -6.713 -2.511 7.091 1.00 38.59 110 LYS A O 1
ATOM 899 N N . GLY A 1 111 ? -5.089 -2.788 8.598 1.00 32.97 111 GLY A N 1
ATOM 900 C CA . GLY A 1 111 ? -4.228 -1.764 8.011 1.00 32.97 111 GLY A CA 1
ATOM 901 C C . GLY A 1 111 ? -2.745 -2.057 8.169 1.00 32.97 111 GLY A C 1
ATOM 902 O O . GLY A 1 111 ? -2.229 -1.898 9.262 1.00 32.97 111 GLY A O 1
ATOM 903 N N . ILE A 1 112 ? -2.108 -2.377 7.036 1.00 33.97 112 ILE A N 1
ATOM 904 C CA . ILE A 1 112 ? -0.659 -2.465 6.774 1.00 33.97 112 ILE A CA 1
ATOM 905 C C . ILE A 1 112 ? 0.083 -3.456 7.689 1.00 33.97 112 ILE A C 1
ATOM 907 O O . ILE A 1 112 ? -0.003 -3.386 8.913 1.00 33.97 112 ILE A O 1
ATOM 911 N N . PRO A 1 113 ? 0.886 -4.378 7.148 1.00 33.28 113 PRO A N 1
ATOM 912 C CA . PRO A 1 113 ? 1.686 -5.213 8.018 1.00 33.28 113 PRO A CA 1
ATOM 913 C C . PRO A 1 113 ? 2.862 -4.414 8.609 1.00 33.28 113 PRO A C 1
ATOM 915 O O . PRO A 1 113 ? 3.458 -3.564 7.955 1.00 33.28 113 PRO A O 1
ATOM 918 N N . PHE A 1 114 ? 3.183 -4.701 9.865 1.00 38.59 114 PHE A N 1
ATOM 919 C CA . PHE A 1 114 ? 3.935 -3.807 10.743 1.00 38.59 114 PHE A CA 1
ATOM 920 C C . PHE A 1 114 ? 5.376 -4.303 11.022 1.00 38.59 114 PHE A C 1
ATOM 922 O O . PHE A 1 114 ? 5.591 -5.511 11.153 1.00 38.59 114 PHE A O 1
ATOM 929 N N . ILE A 1 115 ? 6.338 -3.372 11.157 1.00 34.28 115 ILE A N 1
ATOM 930 C CA . ILE A 1 115 ? 7.711 -3.558 11.687 1.00 34.28 115 ILE A CA 1
ATOM 931 C C . ILE A 1 115 ? 7.818 -2.775 13.016 1.00 34.28 115 ILE A C 1
ATOM 933 O O . ILE A 1 115 ? 7.534 -1.580 13.048 1.00 34.28 115 ILE A O 1
ATOM 937 N N . LEU A 1 116 ? 8.179 -3.444 14.124 1.00 33.31 116 LEU A N 1
ATOM 938 C CA . LEU A 1 116 ? 8.349 -2.862 15.475 1.00 33.31 116 LEU A CA 1
ATOM 939 C C . LEU A 1 116 ? 9.817 -2.489 15.739 1.00 33.31 116 LEU A C 1
ATOM 941 O O . LEU A 1 116 ? 10.622 -3.393 15.931 1.00 33.31 116 LEU A O 1
ATOM 945 N N . ASP A 1 117 ? 10.130 -1.193 15.863 1.00 31.94 117 ASP A N 1
ATOM 946 C CA . ASP A 1 117 ? 11.377 -0.683 16.477 1.00 31.94 117 ASP A CA 1
ATOM 947 C C . ASP A 1 117 ? 11.025 0.491 17.428 1.00 31.94 117 ASP A C 1
ATOM 949 O O . ASP A 1 117 ? 10.224 1.357 17.063 1.00 31.94 117 ASP A O 1
ATOM 953 N N . ARG A 1 118 ? 11.167 0.334 18.759 1.00 31.86 118 ARG A N 1
ATOM 954 C CA . ARG A 1 118 ? 12.284 0.531 19.728 1.00 31.86 118 ARG A CA 1
ATOM 955 C C . ARG A 1 118 ? 12.389 1.947 20.314 1.00 31.86 118 ARG A C 1
ATOM 957 O O . ARG A 1 118 ? 12.233 2.950 19.639 1.00 31.86 118 ARG A O 1
ATOM 964 N N . ASN A 1 119 ? 12.686 1.938 21.617 1.00 28.06 119 ASN A N 1
ATOM 965 C CA . ASN A 1 119 ? 13.159 2.998 22.509 1.00 28.06 119 ASN A CA 1
ATOM 966 C C . ASN A 1 119 ? 13.837 4.222 21.858 1.00 28.06 119 ASN A C 1
ATOM 968 O O . ASN A 1 119 ? 14.661 4.091 20.955 1.00 28.06 119 ASN A O 1
ATOM 972 N N . GLU A 1 120 ? 13.588 5.374 22.491 1.00 30.91 120 GLU A N 1
ATOM 973 C CA . GLU A 1 120 ? 13.992 6.778 22.258 1.00 30.91 120 GLU A CA 1
ATOM 974 C C . GLU A 1 120 ? 15.500 7.091 22.043 1.00 30.91 120 GLU A C 1
ATOM 976 O O . GLU A 1 120 ? 15.982 8.174 22.376 1.00 30.91 120 GLU A O 1
ATOM 981 N N . LYS A 1 121 ? 16.292 6.183 21.467 1.00 30.92 121 LYS A N 1
ATOM 982 C CA . LYS A 1 121 ? 17.657 6.464 20.984 1.00 30.92 121 LYS A CA 1
ATOM 983 C C . LYS A 1 121 ? 17.895 6.095 19.519 1.00 30.92 121 LYS A C 1
ATOM 985 O O . LYS A 1 121 ? 18.955 6.429 18.993 1.00 30.92 121 LYS A O 1
ATOM 990 N N . TYR A 1 122 ? 16.927 5.476 18.844 1.00 35.19 122 TYR A N 1
ATOM 991 C CA . TYR A 1 122 ? 16.938 5.331 17.391 1.00 35.19 122 TYR A CA 1
ATOM 992 C C . TYR A 1 122 ? 16.292 6.566 16.759 1.00 35.19 122 TYR A C 1
ATOM 994 O O . TYR A 1 122 ? 15.176 6.948 17.084 1.00 35.19 122 TYR A O 1
ATOM 1002 N N . SER A 1 123 ? 17.035 7.261 15.904 1.00 38.44 123 SER A N 1
ATOM 1003 C CA . SER A 1 123 ? 16.567 8.467 15.223 1.00 38.44 123 SER A CA 1
ATOM 1004 C C . SER A 1 123 ? 15.475 8.101 14.202 1.00 38.44 123 SER A C 1
ATOM 1006 O O . SER A 1 123 ? 15.787 7.816 13.046 1.00 38.44 123 SER A O 1
ATOM 1008 N N . ASP A 1 124 ? 14.214 8.165 14.637 1.00 42.44 124 ASP A N 1
ATOM 1009 C CA . ASP A 1 124 ? 12.980 8.186 13.838 1.00 42.44 124 ASP A CA 1
ATOM 1010 C C . ASP A 1 124 ? 12.990 9.342 12.828 1.00 42.44 124 ASP A C 1
ATOM 1012 O O . ASP A 1 124 ? 12.441 10.425 13.062 1.00 42.44 124 ASP A O 1
ATOM 1016 N N . LYS A 1 125 ? 13.616 9.159 11.671 1.00 55.69 125 LYS A N 1
ATOM 1017 C CA . LYS A 1 125 ? 13.419 10.096 10.568 1.00 55.69 125 LYS A CA 1
ATOM 1018 C C . LYS A 1 125 ? 12.961 9.329 9.352 1.00 55.69 125 LYS A C 1
ATOM 1020 O O . LYS A 1 125 ? 13.776 8.868 8.567 1.00 55.69 125 LYS A O 1
ATOM 1025 N N . LEU A 1 126 ? 11.639 9.270 9.190 1.00 60.62 126 LEU A N 1
ATOM 1026 C CA . LEU A 1 126 ? 11.055 9.005 7.888 1.00 60.62 126 LEU A CA 1
ATOM 1027 C C . LEU A 1 126 ? 11.573 10.080 6.928 1.00 60.62 126 LEU A C 1
ATOM 1029 O O . LEU A 1 126 ? 11.433 11.291 7.147 1.00 60.62 126 LEU A O 1
ATOM 1033 N N . HIS A 1 127 ? 12.257 9.616 5.905 1.00 69.81 127 HIS A N 1
ATOM 1034 C CA . HIS A 1 127 ? 12.869 10.421 4.876 1.00 69.81 127 HIS A CA 1
ATOM 1035 C C . HIS A 1 127 ? 11.976 10.412 3.635 1.00 69.81 127 HIS A C 1
ATOM 1037 O O . HIS A 1 127 ? 11.148 9.524 3.457 1.00 69.81 127 HIS A O 1
ATOM 1043 N N . VAL A 1 128 ? 12.104 11.435 2.797 1.00 73.00 128 VAL A N 1
ATOM 1044 C CA . VAL A 1 128 ? 11.341 11.540 1.547 1.00 73.00 128 VAL A CA 1
ATOM 1045 C C . VAL A 1 128 ? 12.259 11.185 0.389 1.00 73.00 128 VAL A C 1
ATOM 1047 O O . VAL A 1 128 ? 13.471 11.395 0.477 1.00 73.00 128 VAL A O 1
ATOM 1050 N N . SER A 1 129 ? 11.709 10.666 -0.700 1.00 83.25 129 SER A N 1
ATOM 1051 C CA . SER A 1 129 ? 12.482 10.549 -1.938 1.00 83.25 129 SER A CA 1
ATOM 1052 C C . SER A 1 129 ? 12.116 11.670 -2.904 1.00 83.25 129 SER A C 1
ATOM 1054 O O . SER A 1 129 ? 11.080 12.322 -2.777 1.00 83.25 129 SER A O 1
ATOM 1056 N N . PHE A 1 130 ? 13.015 11.918 -3.844 1.00 86.06 130 PHE A N 1
ATOM 1057 C CA . PHE A 1 130 ? 12.815 12.816 -4.970 1.00 86.06 130 PHE A CA 1
ATOM 1058 C C . PHE A 1 130 ? 12.830 12.000 -6.252 1.00 86.06 130 PHE A C 1
ATOM 1060 O O . PHE A 1 130 ? 13.514 10.983 -6.335 1.00 86.06 130 PHE A O 1
ATOM 1067 N N . PHE A 1 131 ? 12.091 12.469 -7.247 1.00 90.81 131 PHE A N 1
ATOM 1068 C CA . PHE A 1 131 ? 11.923 11.780 -8.516 1.00 90.81 131 PHE A CA 1
ATOM 1069 C C . PHE A 1 131 ? 12.419 12.663 -9.648 1.00 90.81 131 PHE A C 1
ATOM 1071 O O . PHE A 1 131 ? 12.243 13.881 -9.603 1.00 90.81 131 PHE A O 1
ATOM 1078 N N . ARG A 1 132 ? 13.038 12.055 -10.654 1.00 91.75 132 ARG A N 1
ATOM 1079 C CA . ARG A 1 132 ? 13.464 12.744 -11.871 1.00 91.75 132 ARG A CA 1
ATOM 1080 C C . ARG A 1 132 ? 13.247 11.846 -13.077 1.00 91.75 132 ARG A C 1
ATOM 1082 O O . ARG A 1 132 ? 13.780 10.744 -13.103 1.00 91.75 132 ARG A O 1
ATOM 1089 N N . ASN A 1 133 ? 12.513 12.320 -14.073 1.00 89.94 133 ASN A N 1
ATOM 1090 C CA . ASN A 1 133 ? 12.353 11.653 -15.369 1.00 89.94 133 ASN A CA 1
ATOM 1091 C C . ASN A 1 133 ? 12.716 12.623 -16.513 1.00 89.94 133 ASN A C 1
ATOM 1093 O O . ASN A 1 133 ? 13.247 13.711 -16.271 1.00 89.94 133 ASN A O 1
ATOM 1097 N N . LYS A 1 134 ? 12.418 12.240 -17.763 1.00 79.56 134 LYS A N 1
ATOM 1098 C CA . LYS A 1 134 ? 12.629 13.078 -18.960 1.00 79.56 134 LYS A CA 1
ATOM 1099 C C . LYS A 1 134 ? 11.849 14.405 -18.921 1.00 79.56 134 LYS A C 1
ATOM 1101 O O . LYS A 1 134 ? 12.242 15.350 -19.597 1.00 79.56 134 LYS A O 1
ATOM 1106 N N . LYS A 1 135 ? 10.765 14.487 -18.143 1.00 77.69 135 LYS A N 1
ATOM 1107 C CA . LYS A 1 135 ? 9.885 15.660 -18.056 1.00 77.69 135 LYS A CA 1
ATOM 1108 C C . LYS A 1 135 ? 10.292 16.651 -16.955 1.00 77.69 135 LYS A C 1
ATOM 1110 O O . LYS A 1 135 ? 10.042 17.845 -17.100 1.00 77.69 135 LYS A O 1
ATOM 1115 N N . GLY A 1 136 ? 10.986 16.203 -15.905 1.00 80.88 136 GLY A N 1
ATOM 1116 C CA . GLY A 1 136 ? 11.580 17.098 -14.908 1.00 80.88 136 GLY A CA 1
ATOM 1117 C C . GLY A 1 136 ? 11.815 16.475 -13.532 1.00 80.88 136 GLY A C 1
ATOM 1118 O O . GLY A 1 136 ? 11.568 15.293 -13.297 1.00 80.88 136 GLY A O 1
ATOM 1119 N N . GLU A 1 137 ? 12.321 17.291 -12.602 1.00 82.94 137 GLU A N 1
ATOM 1120 C CA . GLU A 1 137 ? 12.457 16.927 -11.185 1.00 82.94 137 GLU A CA 1
ATOM 1121 C C . GLU A 1 137 ? 11.154 17.195 -10.418 1.00 82.94 137 GLU A C 1
ATOM 1123 O O . GLU A 1 137 ? 10.538 18.248 -10.561 1.00 82.94 137 GLU A O 1
ATOM 1128 N N . GLY A 1 138 ? 10.760 16.257 -9.556 1.00 77.88 138 GLY A N 1
ATOM 1129 C CA . GLY A 1 138 ? 9.594 16.376 -8.679 1.00 77.88 138 GLY A CA 1
ATOM 1130 C C . GLY A 1 138 ? 8.250 16.052 -9.334 1.00 77.88 138 GLY A C 1
ATOM 1131 O O . GLY A 1 138 ? 7.229 16.108 -8.651 1.00 77.88 138 GLY A O 1
ATOM 1132 N N . GLU A 1 139 ? 8.224 15.687 -10.617 1.00 82.12 139 GLU A N 1
ATOM 1133 C CA . GLU A 1 139 ? 7.002 15.225 -11.272 1.00 82.12 139 GLU A CA 1
ATOM 1134 C C . GLU A 1 139 ? 6.611 13.846 -10.743 1.00 82.12 139 GLU A C 1
ATOM 1136 O O . GLU A 1 139 ? 7.362 12.884 -10.878 1.00 82.12 139 GLU A O 1
ATOM 1141 N N . THR A 1 140 ? 5.424 13.742 -10.150 1.00 88.38 140 THR A N 1
ATOM 1142 C CA . THR A 1 140 ? 4.892 12.481 -9.608 1.00 88.38 140 THR A CA 1
ATOM 1143 C C . THR A 1 140 ? 3.468 12.199 -10.071 1.00 88.38 140 THR A C 1
ATOM 1145 O O . THR A 1 140 ? 2.728 11.463 -9.420 1.00 88.38 140 THR A O 1
ATOM 1148 N N . VAL A 1 141 ? 3.065 12.823 -11.178 1.00 92.50 141 VAL A N 1
ATOM 1149 C CA . VAL A 1 141 ? 1.747 12.669 -11.790 1.00 92.50 141 VAL A CA 1
ATOM 1150 C C . VAL A 1 141 ? 1.936 12.312 -13.254 1.00 92.50 141 VAL A C 1
ATOM 1152 O O . VAL A 1 141 ? 2.727 12.951 -13.939 1.00 92.50 141 VAL A O 1
ATOM 1155 N N . PHE A 1 142 ? 1.196 11.324 -13.739 1.00 94.06 142 PHE A N 1
ATOM 1156 C CA . PHE A 1 142 ? 1.115 10.997 -15.159 1.00 94.06 142 PHE A CA 1
ATOM 1157 C C . PHE A 1 142 ? -0.284 10.474 -15.492 1.00 94.06 142 PHE A C 1
ATOM 1159 O O . PHE A 1 142 ? -1.122 10.309 -14.603 1.00 94.06 142 PHE A O 1
ATOM 1166 N N . PHE A 1 143 ? -0.542 10.266 -16.777 1.00 92.62 143 PHE A N 1
ATOM 1167 C CA . PHE A 1 143 ? -1.824 9.787 -17.278 1.00 92.62 143 PHE A CA 1
ATOM 1168 C C . PHE A 1 143 ? -1.627 8.469 -18.020 1.00 92.62 143 PHE A C 1
ATOM 1170 O O . PHE A 1 143 ? -0.581 8.266 -18.639 1.00 92.62 143 PHE A O 1
ATOM 1177 N N . CYS A 1 144 ? -2.624 7.598 -17.943 1.00 91.31 144 CYS A N 1
ATOM 1178 C CA . CYS A 1 144 ? -2.683 6.321 -18.639 1.00 91.31 144 CYS A CA 1
ATOM 1179 C C . CYS A 1 144 ? -4.087 6.205 -19.223 1.00 91.31 144 CYS A C 1
ATOM 1181 O O . CYS A 1 144 ? -5.022 6.076 -18.451 1.00 91.31 144 CYS A O 1
ATOM 1183 N N . ASN A 1 145 ? -4.241 6.344 -20.544 1.00 88.94 145 ASN A N 1
ATOM 1184 C CA . ASN A 1 145 ? -5.558 6.487 -21.181 1.00 88.94 145 ASN A CA 1
ATOM 1185 C C . ASN A 1 145 ? -6.420 7.559 -20.466 1.00 88.94 145 ASN A C 1
ATOM 1187 O O . ASN A 1 145 ? -6.056 8.739 -20.514 1.00 88.94 145 ASN A O 1
ATOM 1191 N N . ASN A 1 146 ? -7.510 7.184 -19.794 1.00 85.75 146 ASN A N 1
ATOM 1192 C CA . ASN A 1 146 ? -8.400 8.081 -19.051 1.00 85.75 146 ASN A CA 1
ATOM 1193 C C . ASN A 1 146 ? -7.997 8.221 -17.564 1.00 85.75 146 ASN A C 1
ATOM 1195 O O . ASN A 1 146 ? -8.476 9.135 -16.882 1.00 85.75 146 ASN A O 1
ATOM 1199 N N . ASN A 1 147 ? -7.059 7.400 -17.086 1.00 93.00 147 ASN A N 1
ATOM 1200 C CA . ASN A 1 147 ? -6.609 7.388 -15.706 1.00 93.00 147 ASN A CA 1
ATOM 1201 C C . ASN A 1 147 ? -5.633 8.515 -15.397 1.00 93.00 147 ASN A C 1
ATOM 1203 O O . ASN A 1 147 ? -4.693 8.814 -16.144 1.00 93.00 147 ASN A O 1
ATOM 1207 N N . ARG A 1 148 ? -5.801 9.101 -14.208 1.00 94.81 148 ARG A N 1
ATOM 1208 C CA . ARG A 1 148 ? -4.829 10.026 -13.617 1.00 94.81 148 ARG A CA 1
ATOM 1209 C C . ARG A 1 148 ? -4.124 9.360 -12.450 1.00 94.81 148 ARG A C 1
ATOM 1211 O O . ARG A 1 148 ? -4.720 9.109 -11.402 1.00 94.81 148 ARG A O 1
ATOM 1218 N N . VAL A 1 149 ? -2.820 9.167 -12.591 1.00 96.50 149 VAL A N 1
ATOM 1219 C CA . VAL A 1 149 ? -1.980 8.500 -11.599 1.00 96.50 149 VAL A CA 1
ATOM 1220 C C . VAL A 1 149 ? -1.147 9.537 -10.863 1.00 96.50 149 VAL A C 1
ATOM 1222 O O . VAL A 1 149 ? -0.579 10.445 -11.465 1.00 96.50 149 VAL A O 1
ATOM 1225 N N . SER A 1 150 ? -1.063 9.413 -9.543 1.00 91.19 150 SER A N 1
ATOM 1226 C CA . SER A 1 150 ? -0.170 10.218 -8.713 1.00 91.19 150 SER A CA 1
ATOM 1227 C C . SER A 1 150 ? 0.493 9.365 -7.649 1.00 91.19 150 SER A C 1
ATOM 1229 O O . SER A 1 150 ? -0.144 8.474 -7.095 1.00 91.19 150 SER A O 1
ATOM 1231 N N . PHE A 1 151 ? 1.750 9.640 -7.323 1.00 91.31 151 PHE A N 1
ATOM 1232 C CA . PHE A 1 151 ? 2.456 8.849 -6.324 1.00 91.31 151 PHE A CA 1
ATOM 1233 C C . PHE A 1 151 ? 3.384 9.676 -5.440 1.00 91.31 151 PHE A C 1
ATOM 1235 O O . PHE A 1 151 ? 3.670 10.849 -5.685 1.00 91.31 151 PHE A O 1
ATOM 1242 N N . ASN A 1 152 ? 3.823 9.054 -4.354 1.00 82.12 152 ASN A N 1
ATOM 1243 C CA . ASN A 1 152 ? 4.878 9.551 -3.487 1.00 82.12 152 ASN A CA 1
ATOM 1244 C C . ASN A 1 152 ? 5.641 8.377 -2.873 1.00 82.12 152 ASN A C 1
ATOM 1246 O O . ASN A 1 152 ? 5.152 7.244 -2.852 1.00 82.12 152 ASN A O 1
ATOM 1250 N N . SER A 1 153 ? 6.822 8.673 -2.339 1.00 85.00 153 SER A N 1
ATOM 1251 C CA . SER A 1 153 ? 7.605 7.715 -1.576 1.00 85.00 153 SER A CA 1
ATOM 1252 C C . SER A 1 153 ? 8.131 8.304 -0.280 1.00 85.00 153 SER A C 1
ATOM 1254 O O . SER A 1 153 ? 8.342 9.512 -0.123 1.00 85.00 153 SER A O 1
ATOM 1256 N N . SER A 1 154 ? 8.414 7.400 0.644 1.00 77.88 154 SER A N 1
ATOM 1257 C CA . SER A 1 154 ? 9.194 7.687 1.835 1.00 77.88 154 SER A CA 1
ATOM 1258 C C . SER A 1 154 ? 10.051 6.484 2.188 1.00 77.88 154 SER A C 1
ATOM 1260 O O . SER A 1 154 ? 9.849 5.401 1.647 1.00 77.88 154 SER A O 1
ATOM 1262 N N . TRP A 1 155 ? 11.031 6.663 3.061 1.00 76.94 155 TRP A N 1
ATOM 1263 C CA . TRP A 1 155 ? 11.904 5.572 3.463 1.00 76.94 155 TRP A CA 1
ATOM 1264 C C . TRP A 1 155 ? 12.459 5.742 4.867 1.00 76.94 155 TRP A C 1
ATOM 1266 O O . TRP A 1 155 ? 12.585 6.856 5.381 1.00 76.94 155 TRP A O 1
ATOM 1276 N N . ASP A 1 156 ? 12.834 4.619 5.456 1.00 69.19 156 ASP A N 1
ATOM 1277 C CA . ASP A 1 156 ? 13.613 4.539 6.682 1.00 69.19 156 ASP A CA 1
ATOM 1278 C C . ASP A 1 156 ? 14.754 3.522 6.512 1.00 69.19 156 ASP A C 1
ATOM 1280 O O . ASP A 1 156 ? 15.115 3.141 5.396 1.00 69.19 156 ASP A O 1
ATOM 1284 N N . ARG A 1 157 ? 15.366 3.107 7.620 1.00 65.94 157 ARG A N 1
ATOM 1285 C CA . ARG A 1 157 ? 16.471 2.147 7.605 1.00 65.94 157 ARG A CA 1
ATOM 1286 C C . ARG A 1 157 ? 16.069 0.760 7.090 1.00 65.94 157 ARG A C 1
ATOM 1288 O O . ARG A 1 157 ? 16.938 0.042 6.607 1.00 65.94 157 ARG A O 1
ATOM 1295 N N . ASP A 1 158 ? 14.796 0.394 7.181 1.00 64.62 158 ASP A N 1
ATOM 1296 C CA . ASP A 1 158 ? 14.324 -0.975 6.985 1.00 64.62 158 ASP A CA 1
ATOM 1297 C C . ASP A 1 158 ? 13.556 -1.149 5.677 1.00 64.62 158 ASP A C 1
ATOM 1299 O O . ASP A 1 158 ? 13.616 -2.219 5.065 1.00 64.62 158 ASP A O 1
ATOM 1303 N N . SER A 1 159 ? 12.831 -0.124 5.226 1.00 78.31 159 SER A N 1
ATOM 1304 C CA . SER A 1 159 ? 11.986 -0.227 4.036 1.00 78.31 159 SER A CA 1
ATOM 1305 C C . SER A 1 159 ? 11.887 1.055 3.212 1.00 78.31 159 SER A C 1
ATOM 1307 O O . SER A 1 159 ? 12.000 2.181 3.709 1.00 78.31 159 SER A O 1
ATOM 1309 N N . LEU A 1 160 ? 11.603 0.849 1.926 1.00 81.62 160 LEU A N 1
ATOM 1310 C CA . LEU A 1 160 ? 11.023 1.837 1.028 1.00 81.62 160 LEU A CA 1
ATOM 1311 C C . LEU A 1 160 ? 9.497 1.733 1.093 1.00 81.62 160 LEU A C 1
ATOM 1313 O O . LEU A 1 160 ? 8.935 0.638 1.048 1.00 81.62 160 LEU A O 1
ATOM 1317 N N . TYR A 1 161 ? 8.822 2.874 1.149 1.00 81.25 161 TYR A N 1
ATOM 1318 C CA . TYR A 1 161 ? 7.370 2.972 1.130 1.00 81.25 161 TYR A CA 1
ATOM 1319 C C . TYR A 1 161 ? 6.913 3.742 -0.099 1.00 81.25 161 TYR A C 1
ATOM 1321 O O . TYR A 1 161 ? 7.447 4.815 -0.387 1.00 81.25 161 TYR A O 1
ATOM 1329 N N . LEU A 1 162 ? 5.888 3.233 -0.778 1.00 82.81 162 LEU A N 1
ATOM 1330 C CA . LEU A 1 162 ? 5.244 3.897 -1.909 1.00 82.81 162 LEU A CA 1
ATOM 1331 C C . LEU A 1 162 ? 3.746 4.012 -1.664 1.00 82.81 162 LEU A C 1
ATOM 1333 O O . LEU A 1 162 ? 3.112 3.081 -1.171 1.00 82.81 162 LEU A O 1
ATOM 1337 N N . THR A 1 163 ? 3.187 5.162 -2.025 1.00 83.31 163 THR A N 1
ATOM 1338 C CA . THR A 1 163 ? 1.739 5.346 -2.139 1.00 83.31 163 THR A CA 1
ATOM 1339 C C . THR A 1 163 ? 1.434 5.765 -3.563 1.00 83.31 163 THR A C 1
ATOM 1341 O O . THR A 1 163 ? 1.926 6.804 -4.000 1.00 83.31 163 THR A O 1
ATOM 1344 N N . VAL A 1 164 ? 0.613 4.988 -4.261 1.00 89.88 164 VAL A N 1
ATOM 1345 C CA . VAL A 1 164 ? 0.163 5.277 -5.624 1.00 89.88 164 VAL A CA 1
ATOM 1346 C C . VAL A 1 164 ? -1.348 5.421 -5.601 1.00 89.88 164 VAL A C 1
ATOM 1348 O O . VAL A 1 164 ? -2.056 4.531 -5.148 1.00 89.88 164 VAL A O 1
ATOM 1351 N N . LYS A 1 165 ? -1.848 6.568 -6.046 1.00 90.81 165 LYS A N 1
ATOM 1352 C CA . LYS A 1 165 ? -3.270 6.851 -6.200 1.00 90.81 165 LYS A CA 1
ATOM 1353 C C . LYS A 1 165 ? -3.588 6.909 -7.685 1.00 90.81 165 LYS A C 1
ATOM 1355 O O . LYS A 1 165 ? -3.029 7.754 -8.385 1.00 90.81 165 LYS A O 1
ATOM 1360 N N . VAL A 1 166 ? -4.516 6.070 -8.110 1.00 95.88 166 VAL A N 1
ATOM 1361 C CA . VAL A 1 166 ? -5.071 6.041 -9.460 1.00 95.88 166 VAL A CA 1
ATOM 1362 C C . VAL A 1 166 ? -6.490 6.592 -9.376 1.00 95.88 166 VAL A C 1
ATOM 1364 O O . VAL A 1 166 ? -7.244 6.214 -8.483 1.00 95.88 166 VAL A O 1
ATOM 1367 N N . GLN A 1 167 ? -6.815 7.565 -10.221 1.00 93.81 167 GLN A N 1
ATOM 1368 C CA . GLN A 1 167 ? -8.185 8.011 -10.459 1.00 93.81 167 GLN A CA 1
ATOM 1369 C C . GLN A 1 167 ? -8.638 7.354 -11.750 1.00 93.81 167 GLN A C 1
ATOM 1371 O O . GLN A 1 167 ? -7.994 7.589 -12.770 1.00 93.81 167 GLN A O 1
ATOM 1376 N N . ASP A 1 168 ? -9.693 6.563 -11.647 1.00 90.31 168 ASP A N 1
ATOM 1377 C CA . ASP A 1 168 ? -10.184 5.652 -12.672 1.00 90.31 168 ASP A CA 1
ATOM 1378 C C . ASP A 1 168 ? -11.699 5.513 -12.487 1.00 90.31 168 ASP A C 1
ATOM 1380 O O . ASP A 1 168 ? -12.167 5.421 -11.345 1.00 90.31 168 ASP A O 1
ATOM 1384 N N . GLU A 1 169 ? -12.447 5.607 -13.586 1.00 87.06 169 GLU A N 1
ATOM 1385 C CA . GLU A 1 169 ? -13.908 5.501 -13.589 1.00 87.06 169 GLU A CA 1
ATOM 1386 C C . GLU A 1 169 ? -14.403 4.058 -13.807 1.00 87.06 169 GLU A C 1
ATOM 1388 O O . GLU A 1 169 ? -15.572 3.819 -13.515 1.00 87.06 169 GLU A O 1
ATOM 1393 N N . ASN A 1 170 ? -13.555 3.126 -14.271 1.00 87.81 170 ASN A N 1
ATOM 1394 C CA . ASN A 1 170 ? -13.917 1.750 -14.628 1.00 87.81 170 ASN A CA 1
ATOM 1395 C C . ASN A 1 170 ? -12.923 0.724 -14.063 1.00 87.81 170 ASN A C 1
ATOM 1397 O O . ASN A 1 170 ? -12.029 0.251 -14.759 1.00 87.81 170 ASN A O 1
ATOM 1401 N N . ILE A 1 171 ? -13.138 0.273 -12.830 1.00 88.56 171 ILE A N 1
ATOM 1402 C CA . ILE A 1 171 ? -12.191 -0.649 -12.198 1.00 88.56 171 ILE A CA 1
ATOM 1403 C C . ILE A 1 171 ? -12.518 -2.099 -12.560 1.00 88.56 171 ILE A C 1
ATOM 1405 O O . ILE A 1 171 ? -13.547 -2.638 -12.154 1.00 88.56 171 ILE A O 1
ATOM 1409 N N . ASN A 1 172 ? -11.609 -2.789 -13.239 1.00 87.50 172 ASN A N 1
ATOM 1410 C CA . ASN A 1 172 ? -11.791 -4.137 -13.760 1.00 87.50 172 ASN A CA 1
ATOM 1411 C C . ASN A 1 172 ? -10.736 -5.138 -13.257 1.00 87.50 172 ASN A C 1
ATOM 1413 O O . ASN A 1 172 ? -9.529 -4.906 -13.223 1.00 87.50 172 ASN A O 1
ATOM 1417 N N . VAL A 1 173 ? -11.214 -6.330 -12.895 1.00 86.00 173 VAL A N 1
ATOM 1418 C CA . VAL A 1 173 ? -10.431 -7.486 -12.446 1.00 86.00 173 VAL A CA 1
ATOM 1419 C C . VAL A 1 173 ? -10.792 -8.712 -13.269 1.00 86.00 173 VAL A C 1
ATOM 1421 O O . VAL A 1 173 ? -11.957 -9.100 -13.363 1.00 86.00 173 VAL A O 1
ATOM 1424 N N . VAL A 1 174 ? -9.771 -9.410 -13.765 1.00 79.19 174 VAL A N 1
ATOM 1425 C CA . VAL A 1 174 ? -9.937 -10.709 -14.426 1.00 79.19 174 VAL A CA 1
ATOM 1426 C C . VAL A 1 174 ? -9.921 -11.833 -13.382 1.00 79.19 174 VAL A C 1
ATOM 1428 O O . VAL A 1 174 ? -9.004 -11.949 -12.559 1.00 79.19 174 VAL A O 1
ATOM 1431 N N . SER A 1 175 ? -10.963 -12.667 -13.398 1.00 67.44 175 SER A N 1
ATOM 1432 C CA . SER A 1 175 ? -11.140 -13.784 -12.461 1.00 67.44 175 SER A CA 1
ATOM 1433 C C . SER A 1 175 ? -10.249 -14.987 -12.792 1.00 67.44 175 SER A C 1
ATOM 1435 O O . SER A 1 175 ? -9.749 -15.635 -11.874 1.00 67.44 175 SER A O 1
ATOM 1437 N N . ASP A 1 176 ? -9.986 -15.245 -14.077 1.00 67.06 176 ASP A N 1
ATOM 1438 C CA . ASP A 1 176 ? -9.129 -16.337 -14.558 1.00 67.06 176 ASP A CA 1
ATOM 1439 C C . ASP A 1 176 ? -7.706 -15.862 -14.893 1.00 67.06 176 ASP A C 1
ATOM 1441 O O . ASP A 1 176 ? -7.238 -15.874 -16.036 1.00 67.06 176 ASP A O 1
ATOM 1445 N N . VAL A 1 177 ? -6.977 -15.437 -13.867 1.00 63.03 177 VAL A N 1
ATOM 1446 C CA . VAL A 1 177 ? -5.520 -15.339 -13.967 1.00 63.03 177 VAL A CA 1
ATOM 1447 C C . VAL A 1 177 ? -4.955 -16.704 -13.620 1.00 63.03 177 VAL A C 1
ATOM 1449 O O . VAL A 1 177 ? -4.886 -17.066 -12.448 1.00 63.03 177 VAL A O 1
ATOM 1452 N N . GLY A 1 178 ? -4.614 -17.497 -14.639 1.00 59.38 178 GLY A N 1
ATOM 1453 C CA . GLY A 1 178 ? -4.091 -18.850 -14.442 1.00 59.38 178 GLY A CA 1
ATOM 1454 C C . GLY A 1 178 ? -3.037 -18.895 -13.328 1.00 59.38 178 GLY A C 1
ATOM 1455 O O . GLY A 1 178 ? -2.285 -17.940 -13.140 1.00 59.38 178 GLY A O 1
ATOM 1456 N N . PHE A 1 179 ? -3.015 -19.974 -12.550 1.00 53.78 179 PHE A N 1
ATOM 1457 C CA . PHE A 1 179 ? -2.144 -20.103 -11.383 1.00 53.78 179 PHE A CA 1
ATOM 1458 C C . PHE A 1 179 ? -1.261 -21.340 -11.535 1.00 53.78 179 PHE A C 1
ATOM 1460 O O . PHE A 1 179 ? -1.775 -22.456 -11.616 1.00 53.78 179 PHE A O 1
ATOM 1467 N N . LEU A 1 180 ? 0.058 -21.150 -11.586 1.00 48.81 180 LEU A N 1
ATOM 1468 C CA . LEU A 1 180 ? 1.039 -22.224 -11.762 1.00 48.81 180 LEU A CA 1
ATOM 1469 C C . LEU A 1 180 ? 2.205 -22.017 -10.789 1.00 48.81 180 LEU A C 1
ATOM 1471 O O . LEU A 1 180 ? 2.643 -20.889 -10.579 1.00 48.81 180 LEU A O 1
ATOM 1475 N N . ASP A 1 181 ? 2.663 -23.093 -10.144 1.00 52.94 181 ASP A N 1
ATOM 1476 C CA . ASP A 1 181 ? 3.792 -23.096 -9.197 1.00 52.94 181 ASP A CA 1
ATOM 1477 C C . ASP A 1 181 ? 3.733 -22.022 -8.093 1.00 52.94 181 ASP A C 1
ATOM 1479 O O . ASP A 1 181 ? 4.747 -21.490 -7.636 1.00 52.94 181 ASP A O 1
ATOM 1483 N N . GLY A 1 182 ? 2.519 -21.721 -7.620 1.00 49.47 182 GLY A N 1
ATOM 1484 C CA . GLY A 1 182 ? 2.294 -20.757 -6.543 1.00 49.47 182 GLY A CA 1
ATOM 1485 C C . GLY A 1 182 ? 2.192 -19.299 -6.998 1.00 49.47 182 GLY A C 1
ATOM 1486 O O . GLY A 1 182 ? 2.308 -18.416 -6.147 1.00 49.47 182 GLY A O 1
ATOM 1487 N N . GLN A 1 183 ? 2.016 -19.037 -8.300 1.00 51.09 183 GLN A N 1
ATOM 1488 C CA . GLN A 1 183 ? 2.117 -17.698 -8.892 1.00 51.09 183 GLN A CA 1
ATOM 1489 C C . GLN A 1 183 ? 1.014 -17.421 -9.924 1.00 51.09 183 GLN A C 1
ATOM 1491 O O . GLN A 1 183 ? 0.523 -18.339 -10.578 1.00 51.09 183 GLN A O 1
ATOM 1496 N N . TYR A 1 184 ? 0.625 -16.150 -10.070 1.00 55.16 184 TYR A N 1
ATOM 1497 C CA . TYR A 1 184 ? -0.398 -15.703 -11.023 1.00 55.16 184 TYR A CA 1
ATOM 1498 C C . TYR A 1 184 ? 0.216 -15.422 -12.400 1.00 55.16 184 TYR A C 1
ATOM 1500 O O . TYR A 1 184 ? 1.216 -14.719 -12.498 1.00 55.16 184 TYR A O 1
ATOM 1508 N N . LEU A 1 185 ? -0.411 -15.922 -13.463 1.00 60.59 185 LEU A N 1
ATOM 1509 C CA . LEU A 1 185 ? 0.136 -15.898 -14.821 1.00 60.59 185 LEU A CA 1
ATOM 1510 C C . LEU A 1 185 ? -0.242 -14.661 -15.645 1.00 60.59 185 LEU A C 1
ATOM 1512 O O . LEU A 1 185 ? 0.286 -14.528 -16.738 1.00 60.59 185 LEU A O 1
ATOM 1516 N N . ARG A 1 186 ? -1.191 -13.818 -15.202 1.00 72.44 186 ARG A N 1
ATOM 1517 C CA . ARG A 1 186 ? -1.798 -12.753 -16.039 1.00 72.44 186 ARG A CA 1
ATOM 1518 C C . ARG A 1 186 ? -2.242 -11.500 -15.264 1.00 72.44 186 ARG A C 1
ATOM 1520 O O . ARG A 1 186 ? -3.256 -10.892 -15.584 1.00 72.44 186 ARG A O 1
ATOM 1527 N N . LEU A 1 187 ? -1.520 -11.100 -14.212 1.00 82.50 187 LEU A N 1
ATOM 1528 C CA . LEU A 1 187 ? -1.919 -9.921 -13.412 1.00 82.50 187 LEU A CA 1
ATOM 1529 C C . LEU A 1 187 ? -1.862 -8.590 -14.186 1.00 82.50 187 LEU A C 1
ATOM 1531 O O . LEU A 1 187 ? -2.483 -7.629 -13.757 1.00 82.50 187 LEU A O 1
ATOM 1535 N N . TRP A 1 188 ? -1.149 -8.522 -15.312 1.00 82.44 188 TRP A N 1
ATOM 1536 C CA . TRP A 1 188 ? -1.054 -7.324 -16.161 1.00 82.44 188 TRP A CA 1
ATOM 1537 C C . TRP A 1 188 ? -2.291 -7.116 -17.048 1.00 82.44 188 TRP A C 1
ATOM 1539 O O . TRP A 1 188 ? -2.387 -6.120 -17.755 1.00 82.44 188 TRP A O 1
ATOM 1549 N N . GLU A 1 189 ? -3.226 -8.070 -17.063 1.00 85.19 189 GLU A N 1
ATOM 1550 C CA . GLU A 1 189 ? -4.470 -7.978 -17.832 1.00 85.19 189 GLU A CA 1
ATOM 1551 C C . GLU A 1 189 ? -5.597 -7.285 -17.064 1.00 85.19 189 GLU A C 1
ATOM 1553 O O . GLU A 1 189 ? -6.732 -7.331 -17.519 1.00 85.19 189 GLU A O 1
ATOM 1558 N N . MET A 1 190 ? -5.343 -6.703 -15.899 1.00 87.88 190 MET A N 1
ATOM 1559 C CA . MET A 1 190 ? -6.357 -6.030 -15.087 1.00 87.88 190 MET A CA 1
ATOM 1560 C C . MET A 1 190 ? -5.839 -4.702 -14.561 1.00 87.88 190 MET A C 1
ATOM 1562 O O . MET A 1 190 ? -4.636 -4.440 -14.645 1.00 87.88 190 MET A O 1
ATOM 1566 N N . ASP A 1 191 ? -6.731 -3.908 -13.972 1.00 92.50 191 ASP A N 1
ATOM 1567 C CA . ASP A 1 191 ? -6.327 -2.663 -13.339 1.00 92.50 191 ASP A CA 1
ATOM 1568 C C . ASP A 1 191 ? -5.308 -2.913 -12.244 1.00 92.50 191 ASP A C 1
ATOM 1570 O O . ASP A 1 191 ? -5.399 -3.847 -11.436 1.00 92.50 191 ASP A O 1
ATOM 1574 N N . GLY A 1 192 ? -4.284 -2.075 -12.239 1.00 94.94 192 GLY A N 1
ATOM 1575 C CA . GLY A 1 192 ? -3.147 -2.290 -11.375 1.00 94.94 192 GLY A CA 1
ATOM 1576 C C . GLY A 1 192 ? -2.017 -1.319 -11.625 1.00 94.94 192 GLY A C 1
ATOM 1577 O O . GLY A 1 192 ? -2.116 -0.349 -12.383 1.00 94.94 192 GLY A O 1
ATOM 1578 N N . ILE A 1 193 ? -0.926 -1.569 -10.922 1.00 96.69 193 ILE A N 1
ATOM 1579 C CA . ILE A 1 193 ? 0.319 -0.836 -11.082 1.00 96.69 193 ILE A CA 1
ATOM 1580 C C . ILE A 1 193 ? 1.483 -1.808 -11.142 1.00 96.69 193 ILE A C 1
ATOM 1582 O O . ILE A 1 193 ? 1.435 -2.890 -10.560 1.00 96.69 193 ILE A O 1
ATOM 1586 N N . GLU A 1 194 ? 2.565 -1.371 -11.759 1.00 95.56 194 GLU A N 1
ATOM 1587 C CA . GLU A 1 194 ? 3.868 -2.013 -11.652 1.00 95.56 194 GLU A CA 1
ATOM 1588 C C . GLU A 1 194 ? 4.878 -0.983 -11.183 1.00 95.56 194 GLU A C 1
ATOM 1590 O O . GLU A 1 194 ? 4.865 0.166 -11.627 1.00 95.56 194 GLU A O 1
ATOM 1595 N N . VAL A 1 195 ? 5.706 -1.385 -10.226 1.00 95.81 195 VAL A N 1
ATOM 1596 C CA . VAL A 1 195 ? 6.812 -0.575 -9.730 1.00 95.81 195 VAL A CA 1
ATOM 1597 C C . VAL A 1 195 ? 8.105 -1.274 -10.090 1.00 95.81 195 VAL A C 1
ATOM 1599 O O . VAL A 1 195 ? 8.316 -2.414 -9.671 1.00 95.81 195 VAL A O 1
ATOM 1602 N N . SER A 1 196 ? 8.974 -0.564 -10.799 1.00 95.19 196 SER A N 1
ATOM 1603 C CA . SER A 1 196 ? 10.208 -1.121 -11.338 1.00 95.19 196 SER A CA 1
ATOM 1604 C C . SER A 1 196 ? 11.425 -0.404 -10.767 1.00 95.19 196 SER A C 1
ATOM 1606 O O . SER A 1 196 ? 11.420 0.818 -10.576 1.00 95.19 196 SER A O 1
ATOM 1608 N N . PHE A 1 197 ? 12.461 -1.177 -10.458 1.00 95.25 197 PHE A N 1
ATOM 1609 C CA . PHE A 1 197 ? 13.712 -0.713 -9.874 1.00 95.25 197 PHE A CA 1
ATOM 1610 C C . PHE A 1 197 ? 14.888 -1.239 -10.679 1.00 95.25 197 PHE A C 1
ATOM 1612 O O . PHE A 1 197 ? 15.035 -2.448 -10.798 1.00 95.25 197 PHE A O 1
ATOM 1619 N N . ASP A 1 198 ? 15.739 -0.330 -11.144 1.00 94.56 198 ASP A N 1
ATOM 1620 C CA . ASP A 1 198 ? 17.115 -0.632 -11.550 1.00 94.56 198 ASP A CA 1
ATOM 1621 C C . ASP A 1 198 ? 17.981 -0.338 -10.324 1.00 94.56 198 ASP A C 1
ATOM 1623 O O . ASP A 1 198 ? 18.153 0.815 -9.901 1.00 94.56 198 ASP A O 1
ATOM 1627 N N . VAL A 1 199 ? 18.369 -1.415 -9.640 1.00 93.38 199 VAL A N 1
ATOM 1628 C CA . VAL A 1 199 ? 18.854 -1.370 -8.258 1.00 93.38 199 VAL A CA 1
ATOM 1629 C C . VAL A 1 199 ? 20.267 -0.808 -8.194 1.00 93.38 199 VAL A C 1
ATOM 1631 O O . VAL A 1 199 ? 20.582 -0.041 -7.278 1.00 93.38 199 VAL A O 1
ATOM 1634 N N . LEU A 1 200 ? 21.113 -1.169 -9.155 1.00 91.38 200 LEU A N 1
ATOM 1635 C CA . LEU A 1 200 ? 22.451 -0.609 -9.295 1.00 91.38 200 LEU A CA 1
ATOM 1636 C C . LEU A 1 200 ? 22.437 0.772 -9.964 1.00 91.38 200 LEU A C 1
ATOM 1638 O O . LEU A 1 200 ? 23.446 1.482 -9.906 1.00 91.38 200 LEU A O 1
ATOM 1642 N N . ASN A 1 201 ? 21.293 1.182 -10.522 1.00 92.81 201 ASN A N 1
ATOM 1643 C CA . ASN A 1 201 ? 21.119 2.404 -11.300 1.00 92.81 201 ASN A CA 1
ATOM 1644 C C . ASN A 1 201 ? 22.171 2.483 -12.419 1.00 92.81 201 ASN A C 1
ATOM 1646 O O . ASN A 1 201 ? 22.823 3.520 -12.601 1.00 92.81 201 ASN A O 1
ATOM 1650 N N . ASP A 1 202 ? 22.383 1.365 -13.115 1.00 92.06 202 ASP A N 1
ATOM 1651 C CA . ASP A 1 202 ? 23.390 1.240 -14.169 1.00 92.06 202 ASP A CA 1
ATOM 1652 C C . ASP A 1 202 ? 22.865 1.632 -15.557 1.00 92.06 202 ASP A C 1
ATOM 1654 O O . ASP A 1 202 ? 23.674 1.873 -16.458 1.00 92.06 202 ASP A O 1
ATOM 1658 N N . LYS A 1 203 ? 21.542 1.828 -15.691 1.00 92.06 203 LYS A N 1
ATOM 1659 C CA . LYS A 1 203 ? 20.889 2.406 -16.873 1.00 92.06 203 LYS A CA 1
ATOM 1660 C C . LYS A 1 203 ? 21.226 1.668 -18.163 1.00 92.06 203 LYS A C 1
ATOM 1662 O O . LYS A 1 203 ? 21.513 2.297 -19.183 1.00 92.06 203 LYS A O 1
ATOM 1667 N N . LYS A 1 204 ? 21.197 0.338 -18.120 1.00 89.50 204 LYS A N 1
ATOM 1668 C CA . LYS A 1 204 ? 21.391 -0.507 -19.300 1.00 89.50 204 LYS A CA 1
ATOM 1669 C C . LYS A 1 204 ? 20.216 -0.440 -20.271 1.00 89.50 204 LYS A C 1
ATOM 1671 O O . LYS A 1 204 ? 19.084 -0.143 -19.913 1.00 89.50 204 LYS A O 1
ATOM 1676 N N . GLU A 1 205 ? 20.500 -0.746 -21.533 1.00 85.44 205 GLU A N 1
ATOM 1677 C CA . GLU A 1 205 ? 19.470 -0.820 -22.580 1.00 85.44 205 GLU A CA 1
ATOM 1678 C C . GLU A 1 205 ? 18.546 -2.035 -22.442 1.00 85.44 205 GLU A C 1
ATOM 1680 O O . GLU A 1 205 ? 17.487 -2.072 -23.062 1.00 85.44 205 GLU A O 1
ATOM 1685 N N . PHE A 1 206 ? 18.945 -3.014 -21.629 1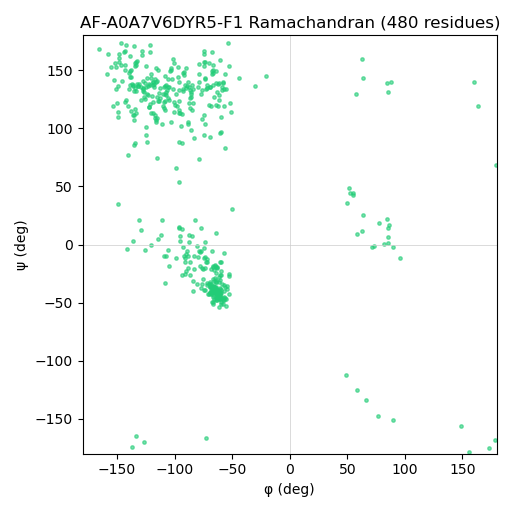.00 81.75 206 PHE A N 1
ATOM 1686 C CA . PHE A 1 206 ? 18.195 -4.230 -21.358 1.00 81.75 206 PHE A CA 1
ATOM 1687 C C . PHE A 1 206 ? 18.276 -4.567 -19.875 1.00 81.75 206 PHE A C 1
ATOM 1689 O O . PHE A 1 206 ? 19.302 -4.299 -19.236 1.00 81.75 206 PHE A O 1
ATOM 1696 N N . HIS A 1 207 ? 17.212 -5.190 -19.379 1.00 79.50 207 HIS A N 1
ATOM 1697 C CA . HIS A 1 207 ? 17.132 -5.722 -18.034 1.00 79.50 207 HIS A CA 1
ATOM 1698 C C . HIS A 1 207 ? 18.310 -6.643 -17.703 1.00 79.50 207 HIS A C 1
ATOM 1700 O O . HIS A 1 207 ? 18.895 -7.299 -18.564 1.00 79.50 207 HIS A O 1
ATOM 1706 N N . ASN A 1 208 ? 18.627 -6.723 -16.421 1.00 81.88 208 ASN A N 1
ATOM 1707 C CA . ASN A 1 208 ? 19.626 -7.605 -15.855 1.00 81.88 208 ASN A CA 1
ATOM 1708 C C . ASN A 1 208 ? 19.096 -8.240 -14.545 1.00 81.88 208 ASN A C 1
ATOM 1710 O O . ASN A 1 208 ? 17.942 -8.070 -14.156 1.00 81.88 208 ASN A O 1
ATOM 1714 N N . LEU A 1 209 ? 19.952 -8.983 -13.836 1.00 81.31 209 LEU A N 1
ATOM 1715 C CA . LEU A 1 209 ? 19.567 -9.693 -12.607 1.00 81.31 209 LEU A CA 1
ATOM 1716 C C . LEU A 1 209 ? 19.242 -8.791 -11.404 1.00 81.31 209 LEU A C 1
ATOM 1718 O O . LEU A 1 209 ? 18.632 -9.278 -10.446 1.00 81.31 209 LEU A O 1
ATOM 1722 N N . ASP A 1 210 ? 19.716 -7.544 -11.386 1.00 85.44 210 ASP A N 1
ATOM 1723 C CA . ASP A 1 210 ? 19.433 -6.606 -10.299 1.00 85.44 210 ASP A CA 1
ATOM 1724 C C . ASP A 1 210 ? 18.146 -5.808 -10.521 1.00 85.44 210 ASP A C 1
ATOM 1726 O O . ASP A 1 210 ? 17.538 -5.369 -9.538 1.00 85.44 210 ASP A O 1
ATOM 1730 N N . ASP A 1 211 ? 17.688 -5.738 -11.770 1.00 89.75 211 ASP A N 1
ATOM 1731 C CA . ASP A 1 211 ? 16.431 -5.117 -12.147 1.00 89.75 211 ASP A CA 1
ATOM 1732 C C . ASP A 1 211 ? 15.218 -5.914 -11.651 1.00 89.75 211 ASP A C 1
ATOM 1734 O O . ASP A 1 211 ? 15.148 -7.150 -11.697 1.00 89.75 211 ASP A O 1
ATOM 1738 N N . LYS A 1 212 ? 14.254 -5.179 -11.103 1.00 91.69 212 LYS A N 1
ATOM 1739 C CA . LYS A 1 212 ? 13.190 -5.721 -10.261 1.00 91.69 212 LYS A CA 1
ATOM 1740 C C . LYS A 1 212 ? 11.866 -5.055 -10.564 1.00 91.69 212 LYS A C 1
ATOM 1742 O O . LYS A 1 212 ? 11.709 -3.869 -10.298 1.00 91.69 212 LYS A O 1
ATOM 1747 N N . GLU A 1 213 ? 10.884 -5.837 -10.996 1.00 91.94 213 GLU A N 1
ATOM 1748 C CA . GLU A 1 213 ? 9.526 -5.353 -11.271 1.00 91.94 213 GLU A CA 1
ATOM 1749 C C . GLU A 1 213 ? 8.524 -5.993 -10.307 1.00 91.94 213 GLU A C 1
ATOM 1751 O O . GLU A 1 213 ? 8.502 -7.213 -10.135 1.00 91.94 213 GLU A O 1
ATOM 1756 N N . LEU A 1 214 ? 7.723 -5.174 -9.623 1.00 92.12 214 LEU A N 1
ATOM 1757 C CA . LEU A 1 214 ? 6.686 -5.613 -8.692 1.00 92.12 214 LEU A CA 1
ATOM 1758 C C . LEU A 1 214 ? 5.325 -5.194 -9.233 1.00 92.12 214 LEU A C 1
ATOM 1760 O O . LEU A 1 214 ? 4.943 -4.026 -9.142 1.00 92.12 214 LEU A O 1
ATOM 1764 N N . LEU A 1 215 ? 4.588 -6.169 -9.748 1.00 92.06 215 LEU A N 1
ATOM 1765 C CA . LEU A 1 215 ? 3.249 -5.984 -10.282 1.00 92.06 215 LEU A CA 1
ATOM 1766 C C . LEU A 1 215 ? 2.212 -6.179 -9.177 1.00 92.06 215 LEU A C 1
ATOM 1768 O O . LEU A 1 215 ? 2.292 -7.127 -8.392 1.00 92.06 215 LEU A O 1
ATOM 1772 N N . VAL A 1 216 ? 1.236 -5.278 -9.120 1.00 91.38 216 VAL A N 1
ATOM 1773 C CA . VAL A 1 216 ? 0.191 -5.214 -8.099 1.00 91.38 216 VAL A CA 1
ATOM 1774 C C . VAL A 1 216 ? -1.151 -4.954 -8.772 1.00 91.38 216 VAL A C 1
ATOM 1776 O O . VAL A 1 216 ? -1.400 -3.861 -9.273 1.00 91.38 216 VAL A O 1
ATOM 1779 N N . ALA A 1 217 ? -2.028 -5.949 -8.736 1.00 90.50 217 ALA A N 1
ATOM 1780 C CA . ALA 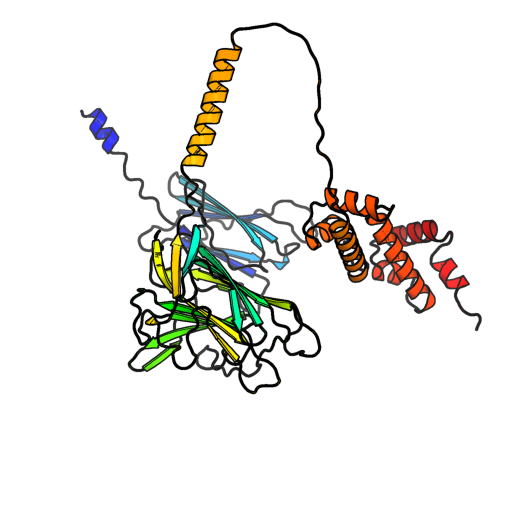A 1 217 ? -3.403 -5.834 -9.198 1.00 90.50 217 ALA A CA 1
ATOM 1781 C C . ALA A 1 217 ? -4.273 -5.039 -8.216 1.00 90.50 217 ALA A C 1
ATOM 1783 O O . ALA A 1 217 ? -4.002 -4.991 -7.011 1.00 90.50 217 ALA A O 1
ATOM 1784 N N . VAL A 1 218 ? -5.368 -4.470 -8.720 1.00 89.50 218 VAL A N 1
ATOM 1785 C CA . VAL A 1 218 ? -6.319 -3.648 -7.959 1.00 89.50 218 VAL A CA 1
ATOM 1786 C C . VAL A 1 218 ? -7.040 -4.416 -6.838 1.00 89.50 218 VAL A C 1
ATOM 1788 O O . VAL A 1 218 ? -7.488 -3.825 -5.858 1.00 89.50 218 VAL A O 1
ATOM 1791 N N . ASP A 1 219 ? -7.080 -5.747 -6.901 1.00 83.94 219 ASP A N 1
ATOM 1792 C CA . ASP A 1 219 ? -7.595 -6.604 -5.823 1.00 83.94 219 ASP A CA 1
ATOM 1793 C C . ASP A 1 219 ? -6.540 -6.993 -4.766 1.00 83.94 219 ASP A C 1
ATOM 1795 O O . ASP A 1 219 ? -6.832 -7.720 -3.812 1.00 83.94 219 ASP A O 1
ATOM 1799 N N . GLY A 1 220 ? -5.309 -6.494 -4.907 1.00 81.12 220 GLY A N 1
ATOM 1800 C CA . GLY A 1 220 ? -4.203 -6.693 -3.973 1.00 81.12 220 GLY A CA 1
ATOM 1801 C C . GLY A 1 220 ? -3.333 -7.922 -4.234 1.00 81.12 220 GLY A C 1
ATOM 1802 O O . GLY A 1 220 ? -2.327 -8.108 -3.532 1.00 81.12 220 GLY A O 1
ATOM 1803 N N . ARG A 1 221 ? -3.654 -8.748 -5.238 1.00 84.25 221 ARG A N 1
ATOM 1804 C CA . ARG A 1 221 ? -2.719 -9.775 -5.720 1.00 84.25 221 ARG A CA 1
ATOM 1805 C C . ARG A 1 221 ? -1.469 -9.102 -6.279 1.00 84.25 221 ARG A C 1
ATOM 1807 O O . ARG A 1 221 ? -1.554 -8.086 -6.958 1.00 84.25 221 ARG A O 1
ATOM 1814 N N . HIS A 1 222 ? -0.300 -9.655 -5.980 1.00 85.62 222 HIS A N 1
ATOM 1815 C CA . HIS A 1 222 ? 0.967 -9.094 -6.436 1.00 85.62 222 HIS A CA 1
ATOM 1816 C C . HIS A 1 222 ? 2.008 -10.180 -6.677 1.00 85.62 222 HIS A C 1
ATOM 1818 O O . HIS A 1 222 ? 1.921 -11.275 -6.115 1.00 85.62 222 HIS A O 1
ATOM 1824 N N . ILE A 1 223 ? 2.987 -9.862 -7.518 1.00 84.81 223 ILE A N 1
ATOM 1825 C CA . ILE A 1 223 ? 4.062 -10.764 -7.927 1.00 84.81 223 ILE A CA 1
ATOM 1826 C C . ILE A 1 223 ? 5.308 -9.959 -8.303 1.00 84.81 223 ILE A C 1
ATOM 1828 O O . ILE A 1 223 ? 5.199 -8.883 -8.889 1.00 84.81 223 ILE A O 1
ATOM 1832 N N . GLY A 1 224 ? 6.484 -10.471 -7.937 1.00 86.19 224 GLY A N 1
ATOM 1833 C CA . GLY A 1 224 ? 7.767 -9.876 -8.298 1.00 86.19 224 GLY A CA 1
ATOM 1834 C C . GLY A 1 224 ? 8.479 -10.658 -9.402 1.00 86.19 224 GLY A C 1
ATOM 1835 O O . GLY A 1 224 ? 8.772 -11.849 -9.238 1.00 86.19 224 GLY A O 1
ATOM 1836 N N . TYR A 1 225 ? 8.822 -9.970 -10.487 1.00 81.25 225 TYR A N 1
ATOM 1837 C CA . TYR A 1 225 ? 9.617 -10.473 -11.604 1.00 81.25 225 TYR A CA 1
ATOM 1838 C C . TYR A 1 225 ? 11.082 -10.045 -11.483 1.00 81.25 225 TYR A C 1
ATOM 1840 O O . TYR A 1 225 ? 11.379 -8.874 -11.250 1.00 81.25 225 TYR A O 1
ATOM 1848 N N . LEU A 1 226 ? 11.989 -11.013 -11.608 1.00 71.25 226 LEU A N 1
ATOM 1849 C CA . LEU A 1 226 ? 13.402 -10.783 -11.909 1.00 71.25 226 LEU A CA 1
ATOM 1850 C C . LEU A 1 226 ? 13.627 -11.130 -13.372 1.00 71.25 226 LEU A C 1
ATOM 1852 O O . LEU A 1 226 ? 13.000 -12.062 -13.879 1.00 71.25 226 LEU A O 1
ATOM 1856 N N . TRP A 1 227 ? 14.571 -10.466 -14.018 1.00 66.44 227 TRP A N 1
ATOM 1857 C CA . TRP A 1 227 ? 14.958 -10.820 -15.374 1.00 66.44 227 TRP A CA 1
ATOM 1858 C C . TRP A 1 227 ? 16.268 -11.604 -15.384 1.00 66.44 227 TRP A C 1
ATOM 1860 O O . TRP A 1 227 ? 17.165 -11.365 -14.578 1.00 66.44 227 TRP A O 1
ATOM 1870 N N . ASN A 1 228 ? 16.371 -12.598 -16.263 1.00 64.75 228 ASN A N 1
ATOM 1871 C CA . ASN A 1 228 ? 17.596 -13.354 -16.470 1.00 64.75 228 ASN A CA 1
ATOM 1872 C C . ASN A 1 228 ? 17.807 -13.588 -17.963 1.00 64.75 228 ASN A C 1
ATOM 1874 O O . ASN A 1 228 ? 17.075 -14.357 -18.581 1.00 64.75 228 ASN A O 1
ATOM 1878 N N . ASP A 1 229 ? 18.872 -13.012 -18.507 1.00 59.97 229 ASP A N 1
ATOM 1879 C CA . ASP A 1 229 ? 19.228 -13.034 -19.928 1.00 59.97 229 ASP A CA 1
ATOM 1880 C C . ASP A 1 229 ? 19.266 -14.451 -20.534 1.00 59.97 229 ASP A C 1
ATOM 1882 O O . ASP A 1 229 ? 19.065 -14.629 -21.732 1.00 59.97 229 ASP A O 1
ATOM 1886 N N . SER A 1 230 ? 19.531 -15.484 -19.722 1.00 59.44 230 SER A N 1
ATOM 1887 C CA . SER A 1 230 ? 19.645 -16.877 -20.180 1.00 59.44 230 SER A CA 1
ATOM 1888 C C . SER A 1 230 ? 18.327 -17.657 -20.168 1.00 59.44 230 SER A C 1
ATOM 1890 O O . SER A 1 230 ? 18.228 -18.679 -20.844 1.00 59.44 230 SER A O 1
ATOM 1892 N N . VAL A 1 231 ? 17.338 -17.242 -19.370 1.00 60.62 231 VAL A N 1
ATOM 1893 C CA . VAL A 1 231 ? 16.085 -18.004 -19.162 1.00 60.62 231 VAL A CA 1
ATOM 1894 C C . VAL A 1 231 ? 14.814 -17.145 -19.191 1.00 60.62 231 VAL A C 1
ATOM 1896 O O . VAL A 1 231 ? 13.722 -17.675 -19.004 1.00 60.62 231 VAL A O 1
ATOM 1899 N N . GLY A 1 232 ? 14.933 -15.843 -19.455 1.00 63.81 232 GLY A N 1
ATOM 1900 C CA . GLY A 1 232 ? 13.831 -14.884 -19.461 1.00 63.81 232 GLY A CA 1
ATOM 1901 C C . GLY A 1 232 ? 13.376 -14.483 -18.056 1.00 63.81 232 GLY A C 1
ATOM 1902 O O . GLY A 1 232 ? 14.169 -14.410 -17.116 1.00 63.81 232 GLY A O 1
ATOM 1903 N N . ILE A 1 233 ? 12.079 -14.205 -17.915 1.00 61.75 233 ILE A N 1
ATOM 1904 C CA . ILE A 1 233 ? 11.468 -13.779 -16.653 1.00 61.75 233 ILE A CA 1
ATOM 1905 C C . ILE A 1 233 ? 11.537 -14.906 -15.616 1.00 61.75 233 ILE A C 1
ATOM 1907 O O . ILE A 1 233 ? 11.056 -16.021 -15.820 1.00 61.75 233 ILE A O 1
ATOM 1911 N N . VAL A 1 234 ? 12.079 -14.577 -14.449 1.00 63.50 234 VAL A N 1
ATOM 1912 C CA . VAL A 1 234 ? 12.189 -15.445 -13.284 1.00 63.50 234 VAL A CA 1
ATOM 1913 C C . VAL A 1 234 ? 11.379 -14.843 -12.136 1.00 63.50 234 VAL A C 1
ATOM 1915 O O . VAL A 1 234 ? 11.758 -13.853 -11.519 1.00 63.50 234 VAL A O 1
ATOM 1918 N N . MET A 1 235 ? 10.259 -15.471 -11.791 1.00 67.62 235 MET A N 1
ATOM 1919 C CA . MET A 1 235 ? 9.371 -14.968 -10.739 1.00 67.62 235 MET A CA 1
ATOM 1920 C C . MET A 1 235 ? 9.857 -15.409 -9.340 1.00 67.62 235 MET A C 1
ATOM 1922 O O . MET A 1 235 ? 9.566 -16.525 -8.891 1.00 67.62 235 MET A O 1
ATOM 1926 N N . LYS A 1 236 ? 10.683 -14.592 -8.665 1.00 70.00 236 LYS A N 1
ATOM 1927 C CA . LYS A 1 236 ? 11.396 -15.002 -7.429 1.00 70.00 236 LYS A CA 1
ATOM 1928 C C . LYS A 1 236 ? 11.525 -13.953 -6.318 1.00 70.00 236 LYS A C 1
ATOM 1930 O O . LYS A 1 236 ? 12.026 -14.318 -5.253 1.00 70.00 236 LYS A O 1
ATOM 1935 N N . TRP A 1 237 ? 11.083 -12.709 -6.502 1.00 78.88 237 TRP A N 1
ATOM 1936 C CA . TRP A 1 237 ? 11.284 -11.646 -5.502 1.00 78.88 237 TRP A CA 1
ATOM 1937 C C . TRP A 1 237 ? 9.968 -11.030 -5.010 1.00 78.88 237 TRP A C 1
ATOM 1939 O O . TRP A 1 237 ? 8.891 -11.357 -5.507 1.00 78.88 237 TRP A O 1
ATOM 1949 N N . GLY A 1 238 ? 10.040 -10.183 -3.981 1.00 71.38 238 GLY A N 1
ATOM 1950 C CA . GLY A 1 238 ? 8.896 -9.421 -3.483 1.00 71.38 238 GLY A CA 1
ATOM 1951 C C . GLY A 1 238 ? 8.022 -10.172 -2.476 1.00 71.38 238 GLY A C 1
ATOM 1952 O O . GLY A 1 238 ? 6.998 -9.645 -2.058 1.00 71.38 238 GLY A O 1
ATOM 1953 N N . LYS A 1 239 ? 8.417 -11.373 -2.025 1.00 72.75 239 LYS A N 1
ATOM 1954 C CA . LYS A 1 239 ? 7.651 -12.155 -1.029 1.00 72.75 239 LYS A CA 1
ATOM 1955 C C . LYS A 1 239 ? 7.589 -11.480 0.343 1.00 72.75 239 LYS A C 1
ATOM 1957 O O . LYS A 1 239 ? 6.621 -11.662 1.077 1.00 72.75 239 LYS A O 1
ATOM 1962 N N . GLY A 1 240 ? 8.631 -10.738 0.708 1.00 65.81 240 GLY A N 1
ATOM 1963 C CA . GLY A 1 240 ? 8.675 -9.895 1.899 1.00 65.81 240 GLY A CA 1
ATOM 1964 C C . GLY A 1 240 ? 8.038 -8.521 1.699 1.00 65.81 240 GLY A C 1
ATOM 1965 O O . GLY A 1 240 ? 7.827 -7.817 2.691 1.00 65.81 240 GLY A O 1
ATOM 1966 N N . SER A 1 241 ? 7.708 -8.146 0.457 1.00 75.19 241 SER A N 1
ATOM 1967 C CA . SER A 1 241 ? 6.961 -6.924 0.174 1.00 75.19 241 SER A CA 1
ATOM 1968 C C . SER A 1 241 ? 5.537 -7.042 0.701 1.00 75.19 241 SER A C 1
ATOM 1970 O O . SER A 1 241 ? 4.946 -8.116 0.814 1.00 75.19 241 SER A O 1
ATOM 1972 N N . ARG A 1 242 ? 4.983 -5.901 1.085 1.00 70.62 242 ARG A N 1
ATOM 1973 C CA . ARG A 1 242 ? 3.678 -5.811 1.727 1.00 70.62 242 ARG A CA 1
ATOM 1974 C C . ARG A 1 242 ? 2.815 -4.850 0.935 1.00 70.62 242 ARG A C 1
ATOM 1976 O O . ARG A 1 242 ? 3.208 -3.704 0.730 1.00 70.62 242 ARG A O 1
ATOM 1983 N N . VAL A 1 243 ? 1.641 -5.324 0.530 1.00 73.12 243 VAL A N 1
ATOM 1984 C CA . VAL A 1 243 ? 0.729 -4.615 -0.369 1.00 73.12 243 VAL A CA 1
ATOM 1985 C C . VAL A 1 243 ? -0.626 -4.420 0.295 1.00 73.12 243 VAL A C 1
ATOM 1987 O O . VAL A 1 243 ? -1.155 -5.328 0.939 1.00 73.12 243 VAL A O 1
ATOM 1990 N N . ARG A 1 244 ? -1.203 -3.232 0.121 1.00 74.62 244 ARG A N 1
ATOM 1991 C CA . ARG A 1 244 ? -2.611 -2.956 0.401 1.00 74.62 244 ARG A CA 1
ATOM 1992 C C . ARG A 1 244 ? -3.197 -2.166 -0.756 1.00 74.62 244 ARG A C 1
ATOM 1994 O O . ARG A 1 244 ? -2.603 -1.166 -1.148 1.00 74.62 244 ARG A O 1
ATOM 2001 N N . VAL A 1 245 ? -4.383 -2.557 -1.205 1.00 77.12 245 VAL A N 1
ATOM 2002 C CA . VAL A 1 245 ? -5.174 -1.781 -2.161 1.00 77.12 245 VAL A CA 1
ATOM 2003 C C . VAL A 1 245 ? -6.498 -1.378 -1.516 1.00 77.12 245 VAL A C 1
ATOM 2005 O O . VAL A 1 245 ? -7.087 -2.147 -0.757 1.00 77.12 245 VAL A O 1
ATOM 2008 N N . ASP A 1 246 ? -6.917 -0.136 -1.738 1.00 79.12 246 ASP A N 1
ATOM 2009 C CA . ASP A 1 246 ? -8.203 0.413 -1.302 1.00 79.12 246 ASP A CA 1
ATOM 2010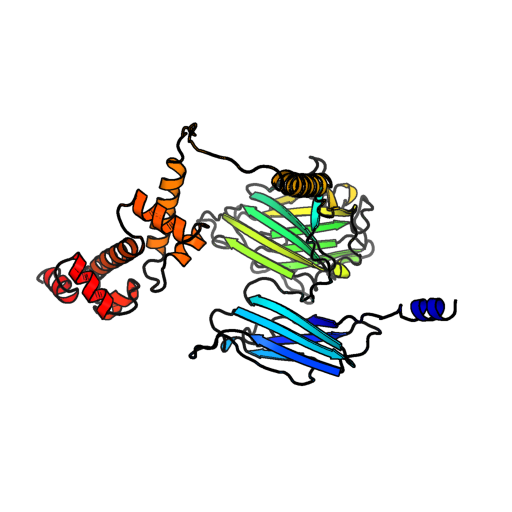 C C . ASP A 1 246 ? -8.932 0.962 -2.525 1.00 79.12 246 ASP A C 1
ATOM 2012 O O . ASP A 1 246 ? -8.605 2.041 -3.024 1.00 79.12 246 ASP A O 1
ATOM 2016 N N . VAL A 1 247 ? -9.884 0.170 -3.009 1.00 83.06 247 VAL A N 1
ATOM 2017 C CA . VAL A 1 247 ? -10.746 0.476 -4.151 1.00 83.06 247 VAL A CA 1
ATOM 2018 C C . VAL A 1 247 ? -11.867 1.412 -3.709 1.00 83.06 247 VAL A C 1
ATOM 2020 O O . VAL A 1 247 ? -12.461 1.226 -2.643 1.00 83.06 247 VAL A O 1
ATOM 2023 N N . LYS A 1 248 ? -12.144 2.443 -4.508 1.00 79.94 248 LYS A N 1
ATOM 2024 C CA . LYS A 1 248 ? -13.191 3.437 -4.254 1.00 79.94 248 LYS A CA 1
ATOM 2025 C C . LYS A 1 248 ? -14.265 3.365 -5.325 1.00 79.94 248 LYS A C 1
ATOM 2027 O O . LYS A 1 248 ? -14.361 4.256 -6.170 1.00 79.94 248 LYS A O 1
ATOM 2032 N N . GLY A 1 249 ? -15.072 2.317 -5.211 1.00 76.62 249 GLY A N 1
ATOM 2033 C CA . GLY A 1 249 ? -16.130 2.020 -6.157 1.00 76.62 249 GLY A CA 1
ATOM 2034 C C . GLY A 1 249 ? -16.382 0.522 -6.295 1.00 76.62 249 GLY A C 1
ATOM 2035 O O . GLY A 1 249 ? -16.074 -0.242 -5.368 1.00 76.62 249 GLY A O 1
ATOM 2036 N N . SER A 1 250 ? -16.940 0.124 -7.431 1.00 79.31 250 SER A N 1
ATOM 2037 C CA . SER A 1 250 ? -17.396 -1.231 -7.714 1.00 79.31 250 SER A CA 1
ATOM 2038 C C . SER A 1 250 ? -16.500 -1.909 -8.746 1.00 79.31 250 SER A C 1
ATOM 2040 O O . SER A 1 250 ? -16.423 -1.507 -9.895 1.00 79.31 250 SER A O 1
ATOM 2042 N N . VAL A 1 251 ? -15.859 -3.013 -8.364 1.00 82.19 251 VAL A N 1
ATOM 2043 C CA . VAL A 1 251 ? -15.030 -3.777 -9.307 1.00 82.19 251 VAL A CA 1
ATOM 2044 C C . VAL A 1 251 ? -15.911 -4.525 -10.314 1.00 82.19 251 VAL A C 1
ATOM 2046 O O . VAL A 1 251 ? -16.838 -5.230 -9.910 1.00 82.19 251 VAL A O 1
ATOM 2049 N N . ASN A 1 252 ? -15.557 -4.454 -11.599 1.00 81.75 252 ASN A N 1
ATOM 2050 C CA . ASN A 1 252 ? -16.234 -5.072 -12.745 1.00 81.75 252 ASN A CA 1
ATOM 2051 C C . ASN A 1 252 ? -17.659 -4.554 -12.997 1.00 81.75 252 ASN A C 1
ATOM 2053 O O . ASN A 1 252 ? -18.489 -5.279 -13.554 1.00 81.75 252 ASN A O 1
ATOM 2057 N N . ILE A 1 253 ? -17.969 -3.324 -12.579 1.00 78.69 253 ILE A N 1
ATOM 2058 C CA . ILE A 1 253 ? -19.264 -2.690 -12.836 1.00 78.69 253 ILE A CA 1
ATOM 2059 C C . ILE A 1 253 ? -19.027 -1.353 -13.551 1.00 78.69 253 ILE A C 1
ATOM 2061 O O . ILE A 1 253 ? -18.962 -0.303 -12.943 1.00 78.69 253 ILE A O 1
ATOM 2065 N N . ASN A 1 254 ? -18.963 -1.362 -14.882 1.00 71.88 254 ASN A N 1
ATOM 2066 C CA . ASN A 1 254 ? -18.659 -0.147 -15.664 1.00 71.88 254 ASN A CA 1
ATOM 2067 C C . ASN A 1 254 ? -19.881 0.766 -15.893 1.00 71.88 254 ASN A C 1
ATOM 2069 O O . ASN A 1 254 ? -19.954 1.516 -16.867 1.00 71.88 254 ASN A O 1
ATOM 2073 N N . THR A 1 255 ? -20.909 0.631 -15.055 1.00 69.44 255 THR A N 1
ATOM 2074 C CA . THR A 1 255 ? -22.130 1.449 -15.127 1.00 69.44 255 THR A CA 1
ATOM 2075 C C . THR A 1 255 ? -22.185 2.517 -14.041 1.00 69.44 255 THR A C 1
ATOM 2077 O O . THR A 1 255 ? -22.952 3.472 -14.182 1.00 69.44 255 THR A O 1
ATOM 2080 N N . ASP A 1 256 ? -21.401 2.375 -12.971 1.00 66.81 256 ASP A N 1
ATOM 2081 C CA . ASP A 1 256 ? -21.117 3.433 -12.008 1.00 66.81 256 ASP A CA 1
ATOM 2082 C C . ASP A 1 256 ? -19.780 4.110 -12.322 1.00 66.81 256 ASP A C 1
ATOM 2084 O O . ASP A 1 256 ? -18.909 3.547 -12.968 1.00 66.81 256 ASP A O 1
ATOM 2088 N N . LYS A 1 257 ? -19.664 5.380 -11.925 1.00 71.94 257 LYS A N 1
ATOM 2089 C CA . LYS A 1 257 ? -18.412 6.128 -12.037 1.00 71.94 257 LYS A CA 1
ATOM 2090 C C . LYS A 1 257 ? -17.609 5.895 -10.772 1.00 71.94 257 LYS A C 1
ATOM 2092 O O . LYS A 1 257 ? -17.915 6.498 -9.735 1.00 71.94 257 LYS A O 1
ATOM 2097 N N . ASP A 1 258 ? -16.591 5.056 -10.872 1.00 79.38 258 ASP A N 1
ATOM 2098 C CA . ASP A 1 258 ? -15.631 4.878 -9.796 1.00 79.38 258 ASP A CA 1
ATOM 2099 C C . ASP A 1 258 ? -14.792 6.147 -9.582 1.00 79.38 258 ASP A C 1
ATOM 2101 O O . ASP A 1 258 ? -14.781 7.089 -10.380 1.00 79.38 258 ASP A O 1
ATOM 2105 N N . THR A 1 259 ? -14.094 6.206 -8.446 1.00 81.81 259 THR A N 1
ATOM 2106 C CA . THR A 1 259 ? -13.133 7.291 -8.161 1.00 81.81 259 THR A CA 1
ATOM 2107 C C . THR A 1 259 ? -11.682 6.802 -8.135 1.00 81.81 259 THR A C 1
ATOM 2109 O O . THR A 1 259 ? -10.772 7.561 -7.772 1.00 81.81 259 THR A O 1
ATOM 2112 N N . GLY A 1 260 ? -11.479 5.546 -8.539 1.00 91.44 260 GLY A N 1
ATOM 2113 C CA . GLY A 1 260 ? -10.210 4.841 -8.634 1.00 91.44 260 GLY A CA 1
ATOM 2114 C C . GLY A 1 260 ? -9.805 4.089 -7.367 1.00 91.44 260 GLY A C 1
ATOM 2115 O O . GLY A 1 260 ? -10.634 3.630 -6.579 1.00 91.44 260 GLY A O 1
ATOM 2116 N N . TYR A 1 261 ? -8.501 3.939 -7.157 1.00 90.38 261 TYR A N 1
ATOM 2117 C CA . TYR A 1 261 ? -7.943 3.118 -6.086 1.00 90.38 261 TYR A CA 1
ATOM 2118 C C . TYR A 1 261 ? -6.616 3.669 -5.560 1.00 90.38 261 TYR A C 1
ATOM 2120 O O . TYR A 1 261 ? -5.935 4.483 -6.190 1.00 90.38 261 TYR A O 1
ATOM 2128 N N . VAL A 1 262 ? -6.243 3.242 -4.353 1.00 81.44 262 VAL A N 1
ATOM 2129 C CA . VAL A 1 262 ? -4.955 3.588 -3.738 1.00 81.44 262 VAL A CA 1
ATOM 2130 C C . VAL A 1 262 ? -4.191 2.324 -3.387 1.00 81.44 262 VAL A C 1
ATOM 2132 O O . VAL A 1 262 ? -4.712 1.459 -2.687 1.00 81.44 262 VAL A O 1
ATOM 2135 N N . VAL A 1 263 ? -2.940 2.251 -3.829 1.00 82.62 263 VAL A N 1
ATOM 2136 C CA . VAL A 1 263 ? -1.990 1.187 -3.516 1.00 82.62 263 VAL A CA 1
ATOM 2137 C C . VAL A 1 263 ? -0.956 1.705 -2.519 1.00 82.62 263 VAL A C 1
ATOM 2139 O O . VAL A 1 263 ? -0.295 2.715 -2.766 1.00 82.62 263 VAL A O 1
ATOM 2142 N N . TRP A 1 264 ? -0.785 0.997 -1.403 1.00 81.12 264 TRP A N 1
ATOM 2143 C CA . TRP A 1 264 ? 0.330 1.188 -0.475 1.00 81.12 264 TRP A CA 1
ATOM 2144 C C . TRP A 1 264 ? 1.274 -0.002 -0.549 1.00 81.12 264 TRP A C 1
ATOM 2146 O O . TRP A 1 264 ? 0.844 -1.148 -0.392 1.00 81.12 264 TRP A O 1
ATOM 2156 N N . LEU A 1 265 ? 2.561 0.291 -0.716 1.00 79.31 265 LEU A N 1
ATOM 2157 C CA . LEU A 1 265 ? 3.633 -0.695 -0.759 1.00 79.31 265 LEU A CA 1
ATOM 2158 C C . LEU A 1 265 ? 4.651 -0.410 0.337 1.00 79.31 265 LEU A C 1
ATOM 2160 O O . LEU A 1 265 ? 5.048 0.736 0.547 1.00 79.31 265 LEU A O 1
ATOM 2164 N N . SER A 1 266 ? 5.096 -1.469 1.002 1.00 79.25 266 SER A N 1
ATOM 2165 C CA . SER A 1 266 ? 6.301 -1.483 1.825 1.00 79.25 266 SER A CA 1
ATOM 2166 C C . SER A 1 266 ? 7.223 -2.560 1.272 1.00 79.25 266 SER A C 1
ATOM 2168 O O . SER A 1 266 ? 6.850 -3.733 1.219 1.00 79.25 266 SER A O 1
ATOM 2170 N N . ILE A 1 267 ? 8.400 -2.139 0.821 1.00 81.50 267 ILE A N 1
ATOM 2171 C CA . ILE A 1 267 ? 9.416 -2.987 0.205 1.00 81.50 267 ILE A CA 1
ATOM 2172 C C . ILE A 1 267 ? 10.635 -2.966 1.130 1.00 81.50 267 ILE A C 1
ATOM 2174 O O . ILE A 1 267 ? 11.306 -1.933 1.227 1.00 81.50 267 ILE A O 1
ATOM 2178 N N . PRO A 1 268 ? 10.925 -4.070 1.838 1.00 79.00 268 PRO A N 1
ATOM 2179 C CA . PRO A 1 268 ? 12.131 -4.173 2.643 1.00 79.00 268 PRO A CA 1
ATOM 2180 C C . PRO A 1 268 ? 13.385 -3.965 1.794 1.00 79.00 268 PRO A C 1
ATOM 2182 O O . PRO A 1 268 ? 13.506 -4.533 0.710 1.00 79.00 268 PRO A O 1
ATOM 2185 N N . TRP A 1 269 ? 14.372 -3.231 2.306 1.00 80.94 269 TRP A N 1
ATOM 2186 C CA . TRP A 1 269 ? 15.642 -3.055 1.588 1.00 80.94 269 TRP A CA 1
ATOM 2187 C C . TRP A 1 269 ? 16.366 -4.382 1.330 1.00 80.94 269 TRP A C 1
ATOM 2189 O O . TRP A 1 269 ? 17.056 -4.530 0.324 1.00 80.94 269 TRP A O 1
ATOM 2199 N N . SER A 1 270 ? 16.125 -5.388 2.178 1.00 78.81 270 SER A N 1
ATOM 2200 C CA . SER A 1 270 ? 16.596 -6.760 1.979 1.00 78.81 270 SER A CA 1
ATOM 2201 C C . SER A 1 270 ? 16.000 -7.447 0.745 1.00 78.81 270 SER A C 1
ATOM 2203 O O . SER A 1 270 ? 16.686 -8.263 0.144 1.00 78.81 270 SER A O 1
ATOM 2205 N N . GLU A 1 271 ? 14.766 -7.118 0.340 1.00 82.19 271 GLU A N 1
ATOM 2206 C CA . GLU A 1 271 ? 14.177 -7.610 -0.921 1.00 82.19 271 GLU A CA 1
ATOM 2207 C C . GLU A 1 271 ? 14.862 -6.970 -2.131 1.00 82.19 271 GLU A C 1
ATOM 2209 O O . GLU A 1 271 ? 15.062 -7.619 -3.158 1.00 82.19 271 GLU A O 1
ATOM 2214 N N . LEU A 1 272 ? 15.289 -5.710 -2.003 1.00 87.06 272 LEU A N 1
ATOM 2215 C CA . LEU A 1 272 ? 16.084 -5.026 -3.022 1.00 87.06 272 LEU A CA 1
ATOM 2216 C C . LEU A 1 272 ? 17.561 -5.451 -3.000 1.00 87.06 272 LEU A C 1
ATOM 2218 O O . LEU A 1 272 ? 18.222 -5.341 -4.024 1.00 87.06 272 LEU A O 1
ATOM 2222 N N . GLY A 1 273 ? 18.052 -6.042 -1.908 1.00 84.69 273 GLY A N 1
ATOM 2223 C CA . GLY A 1 273 ? 19.438 -6.507 -1.779 1.00 84.69 273 GLY A CA 1
ATOM 2224 C C . GLY A 1 273 ? 20.440 -5.383 -1.503 1.00 84.69 273 GLY A C 1
ATOM 2225 O O . GLY A 1 273 ? 21.638 -5.564 -1.702 1.00 84.69 273 GLY A O 1
ATOM 2226 N N . ILE A 1 274 ? 19.961 -4.225 -1.042 1.00 84.12 274 ILE A N 1
ATOM 2227 C CA . ILE A 1 274 ? 20.769 -3.023 -0.804 1.00 84.12 274 ILE A CA 1
ATOM 2228 C C . ILE A 1 274 ? 20.535 -2.479 0.604 1.00 84.12 274 ILE A C 1
ATOM 2230 O O . ILE A 1 274 ? 19.599 -2.873 1.293 1.00 84.12 274 ILE A O 1
ATOM 2234 N N . GLN A 1 275 ? 21.394 -1.562 1.045 1.00 79.19 275 GLN A N 1
ATOM 2235 C CA . GLN A 1 275 ? 21.199 -0.800 2.279 1.00 79.19 275 GLN A CA 1
ATOM 2236 C C . GLN A 1 275 ? 20.838 0.645 1.927 1.00 79.19 275 GLN A C 1
ATOM 2238 O O . GLN A 1 275 ? 21.471 1.224 1.040 1.00 79.19 275 GLN A O 1
ATOM 2243 N N . PRO A 1 276 ? 19.862 1.263 2.609 1.00 82.75 276 PRO A N 1
ATOM 2244 C CA . PRO A 1 276 ? 19.478 2.626 2.296 1.00 82.75 276 PRO A CA 1
ATOM 2245 C C . PRO A 1 276 ? 20.552 3.616 2.741 1.00 82.75 276 PRO A C 1
ATOM 2247 O O . PRO A 1 276 ? 21.036 3.587 3.877 1.00 82.75 276 PRO A O 1
ATOM 2250 N N . ALA A 1 277 ? 20.873 4.560 1.865 1.00 77.06 277 ALA A N 1
ATOM 2251 C CA . ALA A 1 277 ? 21.777 5.659 2.162 1.00 77.06 277 ALA A CA 1
ATOM 2252 C C . ALA A 1 277 ? 21.201 6.984 1.657 1.00 77.06 277 ALA A C 1
ATOM 2254 O O . ALA A 1 277 ? 20.419 7.028 0.709 1.00 77.06 277 ALA A O 1
ATOM 2255 N N . ALA A 1 278 ? 21.599 8.084 2.301 1.00 76.88 278 ALA A N 1
ATOM 2256 C CA . ALA A 1 278 ? 21.301 9.408 1.768 1.00 76.88 278 ALA A CA 1
ATOM 2257 C C . ALA A 1 278 ? 21.968 9.564 0.398 1.00 76.88 278 ALA A C 1
ATOM 2259 O O . ALA A 1 278 ? 23.112 9.156 0.224 1.00 76.88 278 ALA A O 1
ATOM 2260 N N . GLU A 1 279 ? 21.250 10.180 -0.531 1.00 85.50 279 GLU A N 1
ATOM 2261 C CA . GLU A 1 279 ? 21.626 10.360 -1.931 1.00 85.50 279 GLU A CA 1
ATOM 2262 C C . GLU A 1 279 ? 21.780 9.055 -2.733 1.00 85.50 279 GLU A C 1
ATOM 2264 O O . GLU A 1 279 ? 22.259 9.099 -3.867 1.00 85.50 279 GLU A O 1
ATOM 2269 N N . LEU A 1 280 ? 21.336 7.909 -2.193 1.00 89.94 280 LEU A N 1
ATOM 2270 C CA . LEU A 1 280 ? 21.207 6.678 -2.972 1.00 89.94 280 LEU A CA 1
ATOM 2271 C C . LEU A 1 280 ? 20.244 6.920 -4.138 1.00 89.94 280 LEU A C 1
ATOM 2273 O O . LEU A 1 280 ? 19.160 7.484 -3.954 1.00 89.94 280 LEU A O 1
ATOM 2277 N N . LYS A 1 281 ? 20.658 6.490 -5.328 1.00 95.44 281 LYS A N 1
ATOM 2278 C CA . LYS A 1 281 ? 19.890 6.583 -6.566 1.00 95.44 281 LYS A CA 1
ATOM 2279 C C . LYS A 1 281 ? 19.529 5.183 -7.014 1.00 95.44 281 LYS A C 1
ATOM 2281 O O . LYS A 1 281 ? 20.417 4.346 -7.097 1.00 95.44 281 LYS A O 1
ATOM 2286 N N . LEU A 1 282 ? 18.257 4.983 -7.316 1.00 96.38 282 LEU A N 1
ATOM 2287 C CA . LEU A 1 282 ? 17.758 3.807 -8.015 1.00 96.38 282 LEU A CA 1
ATOM 2288 C C . LEU A 1 282 ? 17.206 4.271 -9.356 1.00 96.38 282 LEU A C 1
ATOM 2290 O O . LEU A 1 282 ? 16.554 5.324 -9.417 1.00 96.38 282 LEU A O 1
ATOM 2294 N N . GLY A 1 283 ? 17.429 3.495 -10.410 1.00 96.75 283 GLY A N 1
ATOM 2295 C CA . GLY A 1 283 ? 16.597 3.627 -11.590 1.00 96.75 283 GLY A CA 1
ATOM 2296 C C . GLY A 1 283 ? 15.177 3.231 -11.197 1.00 96.75 283 GLY A C 1
ATOM 2297 O O . GLY A 1 283 ? 14.981 2.350 -10.361 1.00 96.75 283 GLY A O 1
ATOM 2298 N N . PHE A 1 284 ? 14.188 3.972 -11.677 1.00 96.81 284 PHE A N 1
ATOM 2299 C CA . PHE A 1 284 ? 12.838 3.865 -11.151 1.00 96.81 284 PHE A CA 1
ATOM 2300 C C . PHE A 1 284 ? 11.802 4.164 -12.212 1.00 96.81 284 PHE A C 1
ATOM 2302 O O . PHE A 1 284 ? 11.901 5.179 -12.911 1.00 96.81 284 PHE A O 1
ATOM 2309 N N . ASP A 1 285 ? 10.768 3.336 -12.238 1.00 96.81 285 ASP A N 1
ATOM 2310 C CA . ASP A 1 285 ? 9.562 3.617 -12.988 1.00 96.81 285 ASP A CA 1
ATOM 2311 C C . ASP A 1 285 ? 8.310 3.136 -12.251 1.00 96.81 285 ASP A C 1
ATOM 2313 O O . ASP A 1 285 ? 8.356 2.232 -11.414 1.00 96.81 285 ASP A O 1
ATOM 2317 N N . ILE A 1 286 ? 7.183 3.779 -12.554 1.00 96.38 286 ILE A N 1
ATOM 2318 C CA . ILE A 1 286 ? 5.855 3.292 -12.178 1.00 96.38 286 ILE A CA 1
ATOM 2319 C C . ILE A 1 286 ? 5.016 3.263 -13.436 1.00 96.38 286 ILE A C 1
ATOM 2321 O O . ILE A 1 286 ? 4.947 4.254 -14.164 1.00 96.38 286 ILE A O 1
ATOM 2325 N N . GLN A 1 287 ? 4.310 2.163 -13.627 1.00 95.88 287 GLN A N 1
ATOM 2326 C CA . GLN A 1 287 ? 3.328 2.026 -14.681 1.00 95.88 287 GLN A CA 1
ATOM 2327 C C . GLN A 1 287 ? 1.943 1.825 -14.093 1.00 95.88 287 GLN A C 1
ATOM 2329 O O . GLN A 1 287 ? 1.784 1.278 -12.999 1.00 95.88 287 GLN A O 1
ATOM 2334 N N . ASN A 1 288 ? 0.942 2.256 -14.846 1.00 96.62 288 ASN A N 1
ATOM 2335 C CA . ASN A 1 288 ? -0.446 1.902 -14.607 1.00 96.62 288 ASN A CA 1
ATOM 2336 C C . ASN A 1 288 ? -0.925 1.021 -15.757 1.00 96.62 288 ASN A C 1
ATOM 2338 O O . ASN A 1 288 ? -0.621 1.302 -16.918 1.00 96.62 288 ASN A O 1
ATOM 2342 N N . TYR A 1 289 ? -1.618 -0.049 -15.385 1.00 94.19 289 TYR A N 1
ATOM 2343 C CA . TYR A 1 289 ? -2.415 -0.876 -16.275 1.00 94.19 289 TYR A CA 1
ATOM 2344 C C . TYR A 1 289 ? -3.860 -0.437 -16.075 1.00 94.19 289 TYR A C 1
ATOM 2346 O O . TYR A 1 289 ? -4.317 -0.413 -14.932 1.00 94.19 289 TYR A O 1
ATOM 2354 N N . ASP A 1 290 ? -4.496 -0.029 -17.164 1.00 91.31 290 ASP A N 1
ATOM 2355 C CA . ASP A 1 290 ? -5.850 0.509 -17.215 1.00 91.31 290 ASP A CA 1
ATOM 2356 C C . ASP A 1 290 ? -6.722 -0.393 -18.092 1.00 91.31 290 ASP A C 1
ATOM 2358 O O . ASP A 1 290 ? -6.461 -0.523 -19.293 1.00 91.31 290 ASP A O 1
ATOM 2362 N N . ARG A 1 291 ? -7.708 -1.070 -17.506 1.00 87.19 291 ARG A N 1
ATOM 2363 C CA . ARG A 1 291 ? -8.588 -1.989 -18.228 1.00 87.19 291 ARG A CA 1
ATOM 2364 C C . ARG A 1 291 ? -10.007 -1.445 -18.315 1.00 87.19 291 ARG A C 1
ATOM 2366 O O . ARG A 1 291 ? -10.837 -1.673 -17.445 1.00 87.19 291 ARG A O 1
ATOM 2373 N N . ASP A 1 292 ? -10.342 -0.943 -19.495 1.00 81.75 292 ASP A N 1
ATOM 2374 C CA . ASP A 1 292 ? -11.721 -0.669 -19.890 1.00 81.75 292 ASP A CA 1
ATOM 2375 C C . ASP A 1 292 ? -12.353 -1.891 -20.601 1.00 81.75 292 ASP A C 1
ATOM 2377 O O . ASP A 1 292 ? -11.738 -2.511 -21.468 1.00 81.75 292 ASP A O 1
ATOM 2381 N N . LEU A 1 293 ? -13.617 -2.236 -20.296 1.00 65.19 293 LEU A N 1
ATOM 2382 C CA . LEU A 1 293 ? -14.336 -3.382 -20.908 1.00 65.19 293 LEU A CA 1
ATOM 2383 C C . LEU A 1 293 ? -14.482 -3.301 -22.440 1.00 65.19 293 LEU A C 1
ATOM 2385 O O . LEU A 1 293 ? -14.838 -4.298 -23.068 1.00 65.19 293 LEU A O 1
ATOM 2389 N N . SER A 1 294 ? -14.257 -2.134 -23.048 1.00 62.16 294 SER A N 1
ATOM 2390 C CA . SER A 1 294 ? -14.291 -1.967 -24.504 1.00 62.16 294 SER A CA 1
ATOM 2391 C C . SER A 1 294 ? -13.068 -2.547 -25.220 1.00 62.16 294 SER A C 1
ATOM 2393 O O . SER A 1 294 ? -13.104 -2.648 -26.446 1.00 62.16 294 SER A O 1
ATOM 2395 N N . GLU A 1 295 ? -12.010 -2.925 -24.492 1.00 58.94 295 GLU A N 1
ATOM 2396 C CA . GLU A 1 295 ? -10.776 -3.478 -25.054 1.00 58.94 295 GLU A CA 1
ATOM 2397 C C . GLU A 1 295 ? -10.440 -4.861 -24.460 1.00 58.94 295 GLU A C 1
ATOM 2399 O O . GLU A 1 295 ? -10.648 -5.146 -23.279 1.00 58.94 295 GLU A O 1
ATOM 2404 N N . ASP A 1 296 ? -9.897 -5.758 -25.291 1.00 64.81 296 ASP A N 1
ATOM 2405 C CA . ASP A 1 296 ? -9.523 -7.117 -24.864 1.00 64.81 296 ASP A CA 1
ATOM 2406 C C . ASP A 1 296 ? -8.270 -7.137 -23.958 1.00 64.81 296 ASP A C 1
ATOM 2408 O O . ASP A 1 296 ? -7.987 -8.147 -23.304 1.00 64.81 296 ASP A O 1
ATOM 2412 N N . TYR A 1 297 ? -7.535 -6.023 -23.876 1.00 71.44 297 TYR A N 1
ATOM 2413 C CA . TYR A 1 297 ? -6.284 -5.865 -23.133 1.00 71.44 297 TYR A CA 1
ATOM 2414 C C . TYR A 1 297 ? -6.288 -4.585 -22.283 1.00 71.44 297 TYR A C 1
ATOM 2416 O O . TYR A 1 297 ? -7.014 -3.642 -22.575 1.00 71.44 297 TYR A O 1
ATOM 2424 N N . ALA A 1 298 ? -5.445 -4.540 -21.247 1.00 78.69 298 ALA A N 1
ATOM 2425 C CA . ALA A 1 298 ? -5.233 -3.323 -20.466 1.00 78.69 298 ALA A CA 1
ATOM 2426 C C . ALA A 1 298 ? -4.328 -2.341 -21.230 1.00 78.69 298 ALA A C 1
ATOM 2428 O O . ALA A 1 298 ? -3.236 -2.715 -21.685 1.00 78.69 298 ALA A O 1
ATOM 2429 N N . PHE A 1 299 ? -4.758 -1.085 -21.355 1.00 85.75 299 PHE A N 1
ATOM 2430 C CA . PHE A 1 299 ? -3.894 0.009 -21.771 1.00 85.75 299 PHE A CA 1
ATOM 2431 C C . PHE A 1 299 ? -2.796 0.211 -20.724 1.00 85.75 299 PHE A C 1
ATOM 2433 O O . PHE A 1 299 ? -2.976 -0.058 -19.538 1.00 85.75 299 PHE A O 1
ATOM 2440 N N . ARG A 1 300 ? -1.621 0.663 -21.159 1.00 89.50 300 ARG A N 1
ATOM 2441 C CA . ARG A 1 300 ? -0.476 0.836 -20.267 1.00 89.50 300 ARG A CA 1
ATOM 2442 C C . ARG A 1 300 ? 0.234 2.141 -20.551 1.00 89.50 300 ARG A C 1
ATOM 2444 O O . ARG A 1 300 ? 0.476 2.498 -21.703 1.00 89.50 300 ARG A O 1
ATOM 2451 N N . SER A 1 301 ? 0.636 2.836 -19.497 1.00 91.69 301 SER A N 1
ATOM 2452 C CA . SER A 1 301 ? 1.545 3.977 -19.589 1.00 91.69 301 SER A CA 1
ATOM 2453 C C . SER A 1 301 ? 2.503 4.018 -18.412 1.00 91.69 301 SER A C 1
ATOM 2455 O O . SER A 1 301 ? 2.185 3.583 -17.307 1.00 91.69 301 SER A O 1
ATOM 2457 N N . SER A 1 302 ? 3.686 4.558 -18.681 1.00 94.06 302 SER A N 1
ATOM 2458 C CA . SER A 1 302 ? 4.796 4.697 -17.745 1.00 94.06 302 SER A CA 1
ATOM 2459 C C . SER A 1 302 ? 4.937 6.151 -17.289 1.00 94.06 302 SER A C 1
ATOM 2461 O O . SER A 1 302 ? 4.795 7.086 -18.085 1.00 94.06 302 SER A O 1
ATOM 2463 N N . TRP A 1 303 ? 5.277 6.354 -16.016 1.00 95.94 303 TRP A N 1
ATOM 2464 C CA . TRP A 1 303 ? 5.624 7.664 -15.471 1.00 95.94 303 TRP A CA 1
ATOM 2465 C C . TRP A 1 303 ? 6.844 8.279 -16.168 1.00 95.94 303 TRP A C 1
ATOM 2467 O O . TRP A 1 303 ? 6.858 9.482 -16.455 1.00 95.94 303 TRP A O 1
ATOM 2477 N N . SER A 1 304 ? 7.876 7.480 -16.439 1.00 92.88 304 SER A N 1
ATOM 2478 C CA . SER A 1 304 ? 9.074 7.943 -17.146 1.00 92.88 304 SER A CA 1
ATOM 2479 C C . SER A 1 304 ? 8.840 8.190 -18.642 1.00 92.88 304 SER A C 1
ATOM 2481 O O . SER A 1 304 ? 9.618 8.913 -19.270 1.00 92.88 304 SER A O 1
ATOM 2483 N N . GLY A 1 305 ? 7.725 7.687 -19.183 1.00 89.62 305 GLY A N 1
ATOM 2484 C CA . GLY A 1 305 ? 7.341 7.816 -20.588 1.00 89.62 305 GLY A CA 1
ATOM 2485 C C . GLY A 1 305 ? 7.933 6.729 -21.481 1.00 89.62 305 GLY A C 1
ATOM 2486 O O . GLY A 1 305 ? 7.971 6.906 -22.696 1.00 89.62 305 GLY A O 1
ATOM 2487 N N . VAL A 1 306 ? 8.414 5.635 -20.886 1.00 89.44 306 VAL A N 1
ATOM 2488 C CA . VAL A 1 306 ? 8.904 4.454 -21.603 1.00 89.44 306 VAL A CA 1
ATOM 2489 C C . VAL A 1 306 ? 7.756 3.832 -22.392 1.00 89.44 306 VAL A C 1
ATOM 2491 O O . VAL A 1 306 ? 6.660 3.623 -21.861 1.00 89.44 306 VAL A O 1
ATOM 2494 N N . LEU A 1 307 ? 8.010 3.555 -23.669 1.00 83.69 307 LEU A N 1
ATOM 2495 C CA . LEU A 1 307 ? 7.052 2.879 -24.539 1.00 83.69 307 LEU A CA 1
ATOM 2496 C C . LEU A 1 307 ? 6.982 1.388 -24.195 1.00 83.69 307 LEU A C 1
ATOM 2498 O O . LEU A 1 307 ? 7.940 0.810 -23.688 1.00 83.69 307 LEU A O 1
ATOM 2502 N N . ARG A 1 308 ? 5.842 0.750 -24.474 1.00 78.81 308 ARG A N 1
ATOM 2503 C CA . ARG A 1 308 ? 5.584 -0.652 -24.104 1.00 78.81 308 ARG A CA 1
ATOM 2504 C C . ARG A 1 308 ? 6.630 -1.608 -24.684 1.00 78.81 308 ARG A C 1
ATOM 2506 O O . ARG A 1 308 ? 7.049 -2.536 -24.003 1.00 78.81 308 ARG A O 1
ATOM 2513 N N . GLU A 1 309 ? 7.045 -1.371 -25.921 1.00 80.12 309 GLU A N 1
ATOM 2514 C CA . GLU A 1 309 ? 8.078 -2.121 -26.639 1.00 80.12 309 GLU A CA 1
ATOM 2515 C C . GLU A 1 309 ? 9.473 -2.012 -26.008 1.00 80.12 309 GLU A C 1
ATOM 2517 O O . GLU A 1 309 ? 10.309 -2.881 -26.235 1.00 80.12 309 GLU A O 1
ATOM 2522 N N . ASN A 1 310 ? 9.697 -0.990 -25.178 1.00 83.94 310 ASN A N 1
ATOM 2523 C CA . ASN A 1 310 ? 10.969 -0.707 -24.524 1.00 83.94 310 ASN A CA 1
ATOM 2524 C C . ASN A 1 310 ? 10.896 -0.939 -23.009 1.00 83.94 310 ASN A C 1
ATOM 2526 O O . ASN A 1 310 ? 11.699 -0.367 -22.278 1.00 83.94 310 ASN A O 1
ATOM 2530 N N . ASN A 1 311 ? 9.943 -1.738 -22.506 1.00 79.81 311 ASN A N 1
ATOM 2531 C CA . ASN A 1 311 ? 9.817 -1.941 -21.058 1.00 79.81 311 ASN A CA 1
ATOM 2532 C C . ASN A 1 311 ? 11.110 -2.463 -20.421 1.00 79.81 311 ASN A C 1
ATOM 2534 O O . ASN A 1 311 ? 11.469 -2.041 -19.327 1.00 79.81 311 ASN A O 1
ATOM 2538 N N . ASP A 1 312 ? 11.826 -3.320 -21.149 1.00 81.31 312 ASP A N 1
ATOM 2539 C CA . ASP A 1 312 ? 13.084 -3.898 -20.692 1.00 81.31 312 ASP A CA 1
ATOM 2540 C C . ASP A 1 312 ? 14.264 -2.910 -20.731 1.00 81.31 312 ASP A C 1
ATOM 2542 O O . ASP A 1 312 ? 15.367 -3.259 -20.325 1.00 81.31 312 ASP A O 1
ATOM 2546 N N . ASN A 1 313 ? 14.064 -1.678 -21.212 1.00 88.94 313 ASN A N 1
ATOM 2547 C CA . ASN A 1 313 ? 15.114 -0.677 -21.357 1.00 88.94 313 ASN A CA 1
ATOM 2548 C C . ASN A 1 313 ? 15.204 0.239 -20.128 1.00 88.94 313 ASN A C 1
ATOM 2550 O O . ASN A 1 313 ? 14.635 1.337 -20.088 1.00 88.94 313 ASN A O 1
ATOM 2554 N N . THR A 1 314 ? 15.976 -0.187 -19.127 1.00 90.50 314 THR A N 1
ATOM 2555 C CA . THR A 1 314 ? 16.134 0.545 -17.858 1.00 90.50 314 THR A CA 1
ATOM 2556 C C . THR A 1 314 ? 16.852 1.890 -18.007 1.00 90.50 314 THR A C 1
ATOM 2558 O O . THR A 1 314 ? 16.685 2.790 -17.170 1.00 90.50 314 THR A O 1
ATOM 2561 N N . SER A 1 315 ? 17.581 2.095 -19.112 1.00 91.44 315 SER A N 1
ATOM 2562 C CA . SER A 1 315 ? 18.196 3.378 -19.476 1.00 91.44 315 SER A CA 1
ATOM 2563 C C . SER A 1 315 ? 17.166 4.490 -19.676 1.00 91.44 315 SER A C 1
ATOM 2565 O O . SER A 1 315 ? 17.453 5.666 -19.434 1.00 91.44 315 SER A O 1
ATOM 2567 N N . GLU A 1 316 ? 15.943 4.124 -20.063 1.00 92.31 316 GLU A N 1
ATOM 2568 C CA . GLU A 1 316 ? 14.853 5.065 -20.287 1.00 92.31 316 GLU A CA 1
ATOM 2569 C C . GLU A 1 316 ? 14.061 5.394 -19.017 1.00 92.31 316 GLU A C 1
ATOM 2571 O O . GLU A 1 316 ? 13.345 6.401 -18.986 1.00 92.31 316 GLU A O 1
ATOM 2576 N N . TRP A 1 317 ? 14.222 4.593 -17.961 1.00 94.69 317 TRP A N 1
ATOM 2577 C CA . TRP A 1 317 ? 13.549 4.803 -16.685 1.00 94.69 317 TRP A CA 1
ATOM 2578 C C . TRP A 1 317 ? 14.042 6.073 -15.994 1.00 94.69 317 TRP A C 1
ATOM 2580 O O . TRP A 1 317 ? 15.192 6.503 -16.144 1.00 94.69 317 TRP A O 1
ATOM 2590 N N . GLY A 1 318 ? 13.193 6.643 -15.142 1.00 95.69 318 GLY A N 1
ATOM 2591 C CA . GLY A 1 318 ? 13.572 7.768 -14.296 1.00 95.69 318 GLY A CA 1
ATOM 2592 C C . GLY A 1 318 ? 14.507 7.364 -13.154 1.00 95.69 318 GLY A C 1
ATOM 2593 O O . GLY A 1 318 ? 15.088 6.277 -13.116 1.00 95.69 318 GLY A O 1
ATOM 2594 N N . THR A 1 319 ? 14.672 8.265 -12.195 1.00 96.56 319 THR A N 1
ATOM 2595 C CA . THR A 1 319 ? 15.496 8.059 -11.004 1.00 96.56 319 THR A CA 1
ATOM 2596 C C . THR A 1 319 ? 14.690 8.369 -9.753 1.00 96.56 319 THR A C 1
ATOM 2598 O O . THR A 1 319 ? 14.091 9.443 -9.646 1.00 96.56 319 THR A O 1
ATOM 2601 N N . LEU A 1 320 ? 14.747 7.459 -8.782 1.00 96.31 320 LEU A N 1
ATOM 2602 C CA . LEU A 1 320 ? 14.343 7.678 -7.399 1.00 96.31 320 LEU A CA 1
ATOM 2603 C C . LEU A 1 320 ? 15.593 7.994 -6.570 1.00 96.31 320 LEU A C 1
ATOM 2605 O O . LEU A 1 320 ? 16.523 7.198 -6.482 1.00 96.31 320 LEU A O 1
ATOM 2609 N N . LEU A 1 321 ? 15.618 9.181 -5.967 1.00 93.06 321 LEU A N 1
ATOM 2610 C CA . LEU A 1 321 ? 16.712 9.687 -5.142 1.00 93.06 321 LEU A CA 1
ATOM 2611 C C . LEU A 1 321 ? 16.289 9.717 -3.674 1.00 93.06 321 LEU A C 1
ATOM 2613 O O . LEU A 1 321 ? 15.391 10.471 -3.291 1.00 93.06 321 LEU A O 1
ATOM 2617 N N . LEU A 1 322 ? 16.971 8.954 -2.828 1.00 88.81 322 LEU A N 1
ATOM 2618 C CA . LEU A 1 322 ? 16.723 8.938 -1.390 1.00 88.81 322 LEU A CA 1
ATOM 2619 C C . LEU A 1 322 ? 17.314 10.181 -0.725 1.00 88.81 322 LEU A C 1
ATOM 2621 O O . LEU A 1 322 ? 18.525 10.275 -0.551 1.00 88.81 322 LEU A O 1
ATOM 2625 N N . ARG A 1 323 ? 16.487 11.134 -0.278 1.00 79.50 323 ARG A N 1
ATOM 2626 C CA . ARG A 1 323 ? 16.982 12.306 0.461 1.00 79.50 323 ARG A CA 1
ATOM 2627 C C . ARG A 1 323 ? 16.610 12.261 1.925 1.00 79.50 323 ARG A C 1
ATOM 2629 O O . ARG A 1 323 ? 15.459 12.061 2.304 1.00 79.50 323 ARG A O 1
ATOM 2636 N N . LYS A 1 324 ? 17.572 12.581 2.785 1.00 68.69 324 LYS A N 1
ATOM 2637 C CA . LYS A 1 324 ? 17.238 12.919 4.168 1.00 68.69 324 LYS A CA 1
ATOM 2638 C C . LYS A 1 324 ? 16.503 14.256 4.166 1.00 68.69 324 LYS A C 1
ATOM 2640 O O . LYS A 1 324 ? 16.915 15.194 3.489 1.00 68.69 324 LYS A O 1
ATOM 2645 N N . LYS A 1 325 ? 15.412 14.361 4.929 1.00 57.47 325 LYS A N 1
ATOM 2646 C CA . LYS A 1 325 ? 14.704 15.632 5.136 1.00 57.47 325 LYS A CA 1
ATOM 2647 C C . LYS A 1 325 ? 15.671 16.634 5.782 1.00 57.47 325 LYS A C 1
ATOM 2649 O O . LYS A 1 325 ? 15.873 16.604 6.996 1.00 57.47 325 LYS A O 1
ATOM 2654 N N . ASN A 1 326 ? 16.285 17.495 4.974 1.00 50.31 326 ASN A N 1
ATOM 2655 C CA . ASN A 1 326 ? 17.105 18.598 5.459 1.00 50.31 326 ASN A CA 1
ATOM 2656 C C . ASN A 1 326 ? 16.167 19.660 6.030 1.00 50.31 326 ASN A C 1
ATOM 2658 O O . ASN A 1 326 ? 15.516 20.394 5.292 1.00 50.31 326 ASN A O 1
ATOM 2662 N N . ILE A 1 327 ? 16.077 19.736 7.357 1.00 47.19 327 ILE A N 1
ATOM 2663 C CA . ILE A 1 327 ? 15.581 20.948 8.011 1.00 47.19 327 ILE A CA 1
ATOM 2664 C C . ILE A 1 327 ? 16.665 22.008 7.761 1.00 47.19 327 ILE A C 1
ATOM 2666 O O . ILE A 1 327 ? 17.808 21.772 8.160 1.00 47.19 327 ILE A O 1
ATOM 2670 N N . PRO A 1 328 ? 16.371 23.132 7.082 1.00 39.69 328 PRO A N 1
ATOM 2671 C CA . PRO A 1 328 ? 17.384 24.136 6.783 1.00 39.69 328 PRO A CA 1
ATOM 2672 C C . PRO A 1 328 ? 18.063 24.604 8.073 1.00 39.69 328 PRO A C 1
ATOM 2674 O O . PRO A 1 328 ? 17.378 24.934 9.043 1.00 39.69 328 PRO A O 1
ATOM 2677 N N . ALA A 1 329 ? 19.397 24.682 8.085 1.00 38.03 329 ALA A N 1
ATOM 2678 C CA . ALA A 1 329 ? 20.173 25.164 9.235 1.00 38.03 329 ALA A CA 1
ATOM 2679 C C . ALA A 1 3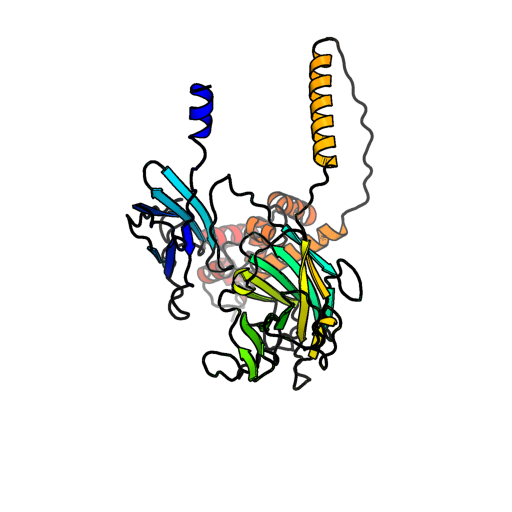29 ? 19.700 26.546 9.739 1.00 38.03 329 ALA A C 1
ATOM 2681 O O . ALA A 1 329 ? 19.804 26.849 10.927 1.00 38.03 329 ALA A O 1
ATOM 2682 N N . GLY A 1 330 ? 19.093 27.348 8.854 1.00 44.72 330 GLY A N 1
ATOM 2683 C CA . GLY A 1 330 ? 18.470 28.628 9.182 1.00 44.72 330 GLY A CA 1
ATOM 2684 C C . GLY A 1 330 ? 17.332 28.539 10.203 1.00 44.72 330 GLY A C 1
ATOM 2685 O O . GLY A 1 330 ? 17.138 29.493 10.941 1.00 44.72 330 GLY A O 1
ATOM 2686 N N . VAL A 1 331 ? 16.629 27.408 10.331 1.00 44.25 331 VAL A N 1
ATOM 2687 C CA . VAL A 1 331 ? 15.568 27.233 11.343 1.00 44.25 331 VAL A CA 1
ATOM 2688 C C . VAL A 1 331 ? 16.173 27.138 12.743 1.00 44.25 331 VAL A C 1
ATOM 2690 O O . VAL A 1 331 ? 15.702 27.802 13.663 1.00 44.25 331 VAL A O 1
ATOM 2693 N N . TYR A 1 332 ? 17.275 26.398 12.900 1.00 46.38 332 TYR A N 1
ATOM 2694 C CA . TYR A 1 332 ? 18.022 26.356 14.159 1.00 46.38 332 TYR A CA 1
ATOM 2695 C C . TYR A 1 332 ? 18.719 27.686 14.447 1.00 46.38 332 TYR A C 1
ATOM 2697 O O . TYR A 1 332 ? 18.729 28.114 15.598 1.00 46.38 332 TYR A O 1
ATOM 2705 N N . GLY A 1 333 ? 19.236 28.373 13.422 1.00 49.16 333 GLY A N 1
ATOM 2706 C CA . GLY A 1 333 ? 19.784 29.727 13.541 1.00 49.16 333 GLY A CA 1
ATOM 2707 C C . GLY A 1 333 ? 18.744 30.753 13.999 1.00 49.16 333 GLY A C 1
ATOM 2708 O O . GLY A 1 333 ? 19.008 31.519 14.916 1.00 49.16 333 GLY A O 1
ATOM 2709 N N . LEU A 1 334 ? 17.532 30.725 13.438 1.00 50.66 334 LEU A N 1
ATOM 2710 C CA . LEU A 1 334 ? 16.452 31.646 13.798 1.00 50.66 334 LEU A CA 1
ATOM 2711 C C . LEU A 1 334 ? 15.905 31.358 15.203 1.00 50.66 334 LEU A C 1
ATOM 2713 O O . LEU A 1 334 ? 15.704 32.284 15.977 1.00 50.66 334 LEU A O 1
ATOM 2717 N N . LEU A 1 335 ? 15.713 30.085 15.569 1.00 48.62 335 LEU A N 1
ATOM 2718 C CA . LEU A 1 335 ? 15.272 29.694 16.915 1.00 48.62 335 LEU A CA 1
ATOM 2719 C C . LEU A 1 335 ? 16.337 29.982 17.978 1.00 48.62 335 LEU A C 1
ATOM 2721 O O . LEU A 1 335 ? 15.999 30.492 19.041 1.00 48.62 335 LEU A O 1
ATOM 2725 N N . SER A 1 336 ? 17.618 29.726 17.701 1.00 51.09 336 SER A N 1
ATOM 2726 C CA . SER A 1 336 ? 18.705 30.080 18.624 1.00 51.09 336 SER A CA 1
ATOM 2727 C C . SER A 1 336 ? 18.906 31.593 18.726 1.00 51.09 336 SER A C 1
ATOM 2729 O O . SER A 1 336 ? 19.159 32.083 19.823 1.00 51.09 336 SER A O 1
ATOM 2731 N N . PHE A 1 337 ? 18.692 32.351 17.646 1.00 64.31 337 PHE A N 1
ATOM 2732 C CA . PHE A 1 337 ? 18.694 33.816 17.663 1.00 64.31 337 PHE A CA 1
ATOM 2733 C C . PHE A 1 337 ? 17.493 34.387 18.426 1.00 64.31 337 PHE A C 1
ATOM 2735 O O . PHE A 1 337 ? 17.659 35.300 19.226 1.00 64.31 337 PHE A O 1
ATOM 2742 N N . LEU A 1 338 ? 16.294 33.818 18.268 1.00 65.12 338 LEU A N 1
ATOM 2743 C CA . LEU A 1 338 ? 15.099 34.211 19.022 1.00 65.12 338 LEU A CA 1
ATOM 2744 C C . LEU A 1 338 ? 15.209 33.846 20.506 1.00 65.12 338 LEU A C 1
ATOM 2746 O O . LEU A 1 338 ? 14.778 34.624 21.353 1.00 65.12 338 LEU A O 1
ATOM 2750 N N . VAL A 1 339 ? 15.828 32.711 20.844 1.00 67.62 339 VAL A N 1
ATOM 2751 C CA . VAL A 1 339 ? 16.145 32.342 22.232 1.00 67.62 339 VAL A CA 1
ATOM 2752 C C . VAL A 1 339 ? 17.234 33.255 22.794 1.00 67.62 339 VAL A C 1
ATOM 2754 O O . VAL A 1 339 ? 17.088 33.729 23.916 1.00 67.62 339 VAL A O 1
ATOM 2757 N N . ALA A 1 340 ? 18.272 33.590 22.024 1.00 64.12 340 ALA A N 1
ATOM 2758 C CA . ALA A 1 340 ? 19.305 34.540 22.432 1.00 64.12 340 ALA A CA 1
ATOM 2759 C C . ALA A 1 340 ? 18.737 35.952 22.629 1.00 64.12 340 ALA A C 1
ATOM 2761 O O . ALA A 1 340 ? 19.054 36.580 23.633 1.00 64.12 340 ALA A O 1
ATOM 2762 N N . ILE A 1 341 ? 17.836 36.419 21.756 1.00 71.75 341 ILE A N 1
ATOM 2763 C CA . ILE A 1 341 ? 17.066 37.658 21.940 1.00 71.75 341 ILE A CA 1
ATOM 2764 C C . ILE A 1 341 ? 16.172 37.543 23.166 1.00 71.75 341 ILE A C 1
ATOM 2766 O O . ILE A 1 341 ? 16.121 38.476 23.946 1.00 71.75 341 ILE A O 1
ATOM 2770 N N . SER A 1 342 ? 15.497 36.417 23.394 1.00 65.19 342 SER A N 1
ATOM 2771 C CA . SER A 1 342 ? 14.624 36.244 24.561 1.00 65.19 342 SER A CA 1
ATOM 2772 C C . SER A 1 342 ? 15.422 36.271 25.865 1.00 65.19 342 SER A C 1
ATOM 2774 O O . SER A 1 342 ? 15.017 36.935 26.814 1.00 65.19 342 SER A O 1
ATOM 2776 N N . VAL A 1 343 ? 16.594 35.633 25.900 1.00 67.69 343 V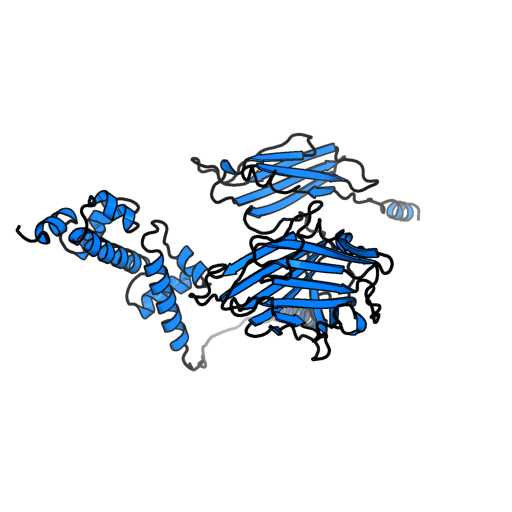AL A N 1
ATOM 2777 C CA . VAL A 1 343 ? 17.531 35.661 27.032 1.00 67.69 343 VAL A CA 1
ATOM 2778 C C . VAL A 1 343 ? 18.143 37.056 27.193 1.00 67.69 343 VAL A C 1
ATOM 2780 O O . VAL A 1 343 ? 18.174 37.575 28.303 1.00 67.69 343 VAL A O 1
ATOM 2783 N N . PHE A 1 344 ? 18.540 37.719 26.106 1.00 68.94 344 PHE A N 1
ATOM 2784 C CA . PHE A 1 344 ? 19.046 39.095 26.110 1.00 68.94 344 PHE A CA 1
ATOM 2785 C C . PHE A 1 344 ? 17.972 40.094 26.572 1.00 68.94 344 PHE A C 1
ATOM 2787 O O . PHE A 1 344 ? 18.232 40.939 27.424 1.00 68.94 344 PHE A O 1
ATOM 2794 N N . CYS A 1 345 ? 16.728 39.941 26.120 1.00 63.34 345 CYS A N 1
ATOM 2795 C CA . CYS A 1 345 ? 15.565 40.699 26.567 1.00 63.34 345 CYS A CA 1
ATOM 2796 C C . CYS A 1 345 ? 15.223 40.406 28.031 1.00 63.34 345 CYS A C 1
ATOM 2798 O O . CYS A 1 345 ? 14.832 41.330 28.734 1.00 63.34 345 CYS A O 1
ATOM 2800 N N . LEU A 1 346 ? 15.383 39.172 28.522 1.00 59.88 346 LEU A N 1
ATOM 2801 C CA . LEU A 1 346 ? 15.212 38.830 29.941 1.00 59.88 346 LEU A CA 1
ATOM 2802 C C . LEU A 1 346 ? 16.323 39.437 30.813 1.00 59.88 346 LEU A C 1
ATOM 2804 O O . LEU A 1 346 ? 16.044 39.915 31.914 1.00 59.88 346 LEU A O 1
ATOM 2808 N N . VAL A 1 347 ? 17.556 39.500 30.303 1.00 56.88 347 VAL A N 1
ATOM 2809 C CA . VAL A 1 347 ? 18.699 40.157 30.958 1.00 56.88 347 VAL A CA 1
ATOM 2810 C C . VAL A 1 347 ? 18.513 41.681 30.993 1.00 56.88 347 VAL A C 1
ATOM 2812 O O . VAL A 1 347 ? 18.751 42.300 32.031 1.00 56.88 347 VAL A O 1
ATOM 2815 N N . ILE A 1 348 ? 17.990 42.289 29.922 1.00 56.44 348 ILE A N 1
ATOM 2816 C CA . ILE A 1 348 ? 17.650 43.723 29.879 1.00 56.44 348 ILE A CA 1
ATOM 2817 C C . ILE A 1 348 ? 16.413 44.028 30.743 1.00 56.44 348 ILE A C 1
ATOM 2819 O O . ILE A 1 348 ? 16.374 45.050 31.432 1.00 56.44 348 ILE A O 1
ATOM 2823 N N . LYS A 1 349 ? 15.435 43.114 30.815 1.00 46.28 349 LYS A N 1
ATOM 2824 C CA . LYS A 1 349 ? 14.229 43.253 31.654 1.00 46.28 349 LYS A CA 1
ATOM 2825 C C . LYS A 1 349 ? 14.503 43.215 33.163 1.00 46.28 349 LYS A C 1
ATOM 2827 O O . LYS A 1 349 ? 13.597 43.528 33.932 1.00 46.28 349 LYS A O 1
ATOM 2832 N N . LYS A 1 350 ? 15.737 42.951 33.620 1.00 43.44 350 LYS A N 1
ATOM 2833 C CA . LYS A 1 350 ? 16.125 43.149 35.033 1.00 43.44 350 LYS A CA 1
ATOM 2834 C C . LYS A 1 350 ? 16.466 44.609 35.387 1.00 43.44 350 LYS A C 1
ATOM 2836 O O . LYS A 1 350 ? 16.714 44.910 36.553 1.00 43.44 350 LYS A O 1
ATOM 2841 N N . LYS A 1 351 ? 16.421 45.551 34.437 1.00 43.28 351 LYS A N 1
ATOM 2842 C CA . LYS A 1 351 ? 16.526 46.993 34.719 1.00 43.28 351 LYS A CA 1
ATOM 2843 C C . LYS A 1 351 ? 15.484 47.800 33.944 1.00 43.28 351 LYS A C 1
ATOM 2845 O O . LYS A 1 351 ? 15.793 48.365 32.904 1.00 43.28 351 LYS A O 1
ATOM 2850 N N . ARG A 1 352 ? 14.279 47.906 34.512 1.00 35.78 352 ARG A N 1
ATOM 2851 C CA . ARG A 1 352 ? 13.504 49.152 34.721 1.00 35.78 352 ARG A CA 1
ATOM 2852 C C . ARG A 1 352 ? 12.039 48.806 35.007 1.00 35.78 352 ARG A C 1
ATOM 2854 O O . ARG A 1 352 ? 11.362 48.178 34.202 1.00 35.78 352 ARG A O 1
ATOM 2861 N N . LYS A 1 353 ? 11.592 49.208 36.200 1.00 38.78 353 LYS A N 1
ATOM 2862 C CA . LYS A 1 353 ? 10.183 49.413 36.562 1.00 38.78 353 LYS A CA 1
ATOM 2863 C C . LYS A 1 353 ? 9.674 50.709 35.913 1.00 38.78 353 LYS A C 1
ATOM 2865 O O . LYS A 1 353 ? 10.497 51.553 35.580 1.00 38.78 353 LYS A O 1
ATOM 2870 N N . THR A 1 354 ? 8.341 50.833 35.940 1.00 31.55 354 THR A N 1
ATOM 2871 C CA . THR A 1 354 ? 7.440 51.927 35.505 1.00 31.55 354 THR A CA 1
ATOM 2872 C C . THR A 1 354 ? 7.086 51.859 34.016 1.00 31.55 354 THR A C 1
ATOM 2874 O O . THR A 1 354 ? 7.958 51.660 33.188 1.00 31.55 354 THR A O 1
ATOM 2877 N N . GLY A 1 355 ? 5.837 51.954 33.562 1.00 29.75 355 GLY A N 1
ATOM 2878 C CA . GLY A 1 355 ? 4.534 52.170 34.185 1.00 29.75 355 GLY A CA 1
ATOM 2879 C C . GLY A 1 355 ? 3.568 52.681 33.099 1.00 29.75 355 GLY A C 1
ATOM 2880 O O . GLY A 1 355 ? 3.970 53.530 32.315 1.00 29.75 355 GLY A O 1
ATOM 2881 N N . ILE A 1 356 ? 2.318 52.201 33.138 1.00 29.28 356 ILE A N 1
ATOM 2882 C CA . ILE A 1 356 ? 1.081 52.772 32.552 1.00 29.28 356 ILE A CA 1
ATOM 2883 C C . ILE A 1 356 ? 0.768 52.479 31.060 1.00 29.28 356 ILE A C 1
ATOM 2885 O O . ILE A 1 356 ? 1.639 52.437 30.201 1.00 29.28 356 ILE A O 1
ATOM 2889 N N . ALA A 1 357 ? -0.535 52.213 30.861 1.00 28.20 357 ALA A N 1
ATOM 2890 C CA . ALA A 1 357 ? -1.353 51.843 29.694 1.00 28.20 357 ALA A CA 1
ATOM 2891 C C . ALA A 1 357 ? -1.224 52.812 28.486 1.00 28.20 357 ALA A C 1
ATOM 2893 O O . ALA A 1 357 ? -0.597 53.852 28.619 1.00 28.20 357 ALA A O 1
ATOM 2894 N N . ALA A 1 358 ? -1.772 52.599 27.284 1.00 26.31 358 ALA A N 1
ATOM 2895 C CA . ALA A 1 358 ? -3.012 51.942 26.866 1.00 26.31 358 ALA A CA 1
ATOM 2896 C C . ALA A 1 358 ? -3.022 51.633 25.346 1.00 26.31 358 ALA A C 1
ATOM 2898 O O . ALA A 1 358 ? -2.185 52.119 24.593 1.00 26.31 358 ALA A O 1
ATOM 2899 N N . ASP A 1 359 ? -4.015 50.827 24.976 1.00 33.06 359 ASP A N 1
ATOM 2900 C CA . ASP A 1 359 ? -4.551 50.371 23.683 1.00 33.06 359 ASP A CA 1
ATOM 2901 C C . ASP A 1 359 ? -4.447 51.305 22.450 1.00 33.06 359 ASP A C 1
ATOM 2903 O O . ASP A 1 359 ? -4.814 52.473 22.539 1.00 33.06 359 ASP A O 1
ATOM 2907 N N . VAL A 1 360 ? -4.058 50.740 21.292 1.00 26.34 360 VAL A N 1
ATOM 2908 C CA . VAL A 1 360 ? -4.641 51.018 19.958 1.00 26.34 360 VAL A CA 1
ATOM 2909 C C . VAL A 1 360 ? -4.530 49.746 19.104 1.00 26.34 360 VAL A C 1
ATOM 2911 O O . VAL A 1 360 ? -3.441 49.304 18.732 1.00 26.34 360 VAL A O 1
ATOM 2914 N N . SER A 1 361 ? -5.685 49.181 18.775 1.00 34.78 361 SER A N 1
ATOM 2915 C CA . SER A 1 361 ? -5.903 48.140 17.772 1.00 34.78 361 SER A CA 1
ATOM 2916 C C . SER A 1 361 ? -5.918 48.720 16.348 1.00 34.78 361 SER A C 1
ATOM 2918 O O . SER A 1 361 ? -6.386 49.835 16.122 1.00 34.78 361 SER A O 1
ATOM 2920 N N . VAL A 1 362 ? -5.435 47.947 15.365 1.00 27.11 362 VAL A N 1
ATOM 2921 C CA . VAL A 1 362 ? -5.622 48.211 13.923 1.00 27.11 362 VAL A CA 1
ATOM 2922 C C . VAL A 1 362 ? -6.155 46.931 13.259 1.00 27.11 362 VAL A C 1
ATOM 2924 O O . VAL A 1 362 ? -5.681 45.841 13.592 1.00 27.11 362 VAL A O 1
ATOM 2927 N N . PRO A 1 363 ? -7.171 47.031 12.380 1.00 29.39 363 PRO A N 1
ATOM 2928 C CA . PRO A 1 363 ? -8.098 45.945 12.093 1.00 29.39 363 PRO A CA 1
ATOM 2929 C C . PRO A 1 363 ? -7.652 45.079 10.914 1.00 29.39 363 PRO A C 1
ATOM 2931 O O . PRO A 1 363 ? -7.131 45.573 9.913 1.00 29.39 363 PRO A O 1
ATOM 2934 N N . ILE A 1 364 ? -7.958 43.786 10.997 1.00 28.95 364 ILE A N 1
ATOM 2935 C CA . ILE A 1 364 ? -7.943 42.880 9.848 1.00 28.95 364 ILE A CA 1
ATOM 2936 C C . ILE A 1 364 ? -9.311 43.021 9.170 1.00 28.95 364 ILE A C 1
ATOM 2938 O O . ILE A 1 364 ? -10.333 42.740 9.791 1.00 28.95 364 ILE A O 1
ATOM 2942 N N . ARG A 1 365 ? -9.342 43.517 7.927 1.00 30.48 365 ARG A N 1
ATOM 2943 C CA . ARG A 1 365 ? -10.553 43.510 7.093 1.00 30.48 365 ARG A CA 1
ATOM 2944 C C . ARG A 1 365 ? -10.677 42.175 6.361 1.00 30.48 365 ARG A C 1
ATOM 2946 O O . ARG A 1 365 ? -9.725 41.723 5.730 1.00 30.48 365 ARG A O 1
ATOM 2953 N N . ASP A 1 366 ? -11.878 41.616 6.454 1.00 41.69 366 ASP A N 1
ATOM 2954 C CA . ASP A 1 366 ? -12.369 40.387 5.832 1.00 41.69 366 ASP A CA 1
ATOM 2955 C C . ASP A 1 366 ? -12.492 40.454 4.296 1.00 41.69 366 ASP A C 1
ATOM 2957 O O . ASP A 1 366 ? -12.893 41.479 3.740 1.00 41.69 366 ASP A O 1
ATOM 2961 N N . ILE A 1 367 ? -12.256 39.306 3.640 1.00 29.41 367 ILE A N 1
ATOM 2962 C CA . ILE A 1 367 ? -12.756 38.916 2.302 1.00 29.41 367 ILE A CA 1
ATOM 2963 C C . ILE A 1 367 ? -13.235 37.440 2.417 1.00 29.41 367 ILE A C 1
ATOM 2965 O O . ILE A 1 367 ? -12.593 36.663 3.125 1.00 29.41 367 ILE A O 1
ATOM 2969 N N . PRO A 1 368 ? -14.389 37.042 1.836 1.00 33.28 368 PRO A N 1
ATOM 2970 C CA . PRO A 1 368 ? -15.336 36.130 2.490 1.00 33.28 368 PRO A CA 1
ATOM 2971 C C . PRO A 1 368 ? -15.149 34.634 2.165 1.00 33.28 368 PRO A C 1
ATOM 2973 O O . PRO A 1 368 ? -15.095 34.239 1.005 1.00 33.28 368 PRO A O 1
ATOM 2976 N N . VAL A 1 369 ? -15.186 33.785 3.201 1.00 41.53 369 VAL A N 1
ATOM 2977 C CA . VAL A 1 369 ? -15.146 32.303 3.142 1.00 41.53 369 VAL A CA 1
ATOM 2978 C C . VAL A 1 369 ? -16.568 31.715 3.195 1.00 41.53 369 VAL A C 1
ATOM 2980 O O . VAL A 1 369 ? -16.895 30.939 4.086 1.00 41.53 369 VAL A O 1
ATOM 2983 N N . LYS A 1 370 ? -17.478 32.138 2.306 1.00 38.25 370 LYS A N 1
ATOM 2984 C CA . LYS A 1 370 ? -18.893 31.701 2.381 1.00 38.25 370 LYS A CA 1
ATOM 2985 C C . LYS A 1 370 ? -19.240 30.474 1.524 1.00 38.25 370 LYS A C 1
ATOM 2987 O O . LYS A 1 370 ? -20.156 29.744 1.886 1.00 38.25 370 LYS A O 1
ATOM 2992 N N . GLU A 1 371 ? -18.523 30.210 0.428 1.00 38.81 371 GLU A N 1
ATOM 2993 C CA . GLU A 1 371 ? -18.839 29.079 -0.472 1.00 38.81 371 GLU A CA 1
ATOM 2994 C C . GLU A 1 371 ? -18.395 27.706 0.069 1.00 38.81 371 GLU A C 1
ATOM 2996 O O . GLU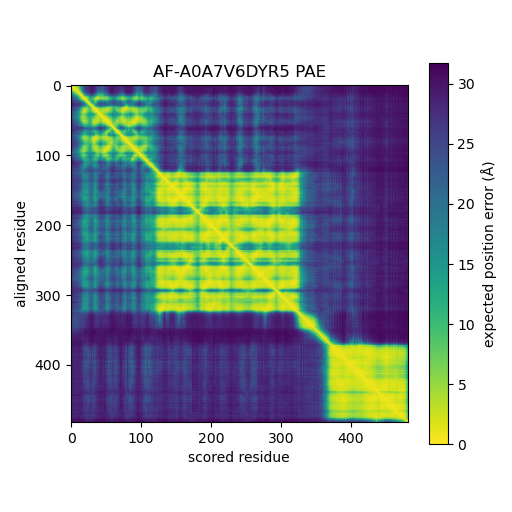 A 1 371 ? -19.141 26.736 -0.063 1.00 38.81 371 GLU A O 1
ATOM 3001 N N . ASP A 1 372 ? -17.239 27.617 0.742 1.00 62.47 372 ASP A N 1
ATOM 3002 C CA . ASP A 1 372 ? -16.709 26.356 1.307 1.00 62.47 372 ASP A CA 1
ATOM 3003 C C . ASP A 1 372 ? -17.565 25.853 2.491 1.00 62.47 372 ASP A C 1
ATOM 3005 O O . ASP A 1 372 ? -17.831 24.661 2.643 1.00 62.47 372 ASP A O 1
ATOM 3009 N N . GLU A 1 373 ? -18.104 26.770 3.299 1.00 74.81 373 GLU A N 1
ATOM 3010 C CA . GLU A 1 373 ? -18.964 26.422 4.435 1.00 74.81 373 GLU A CA 1
ATOM 3011 C C . GLU A 1 373 ? -20.301 25.809 3.982 1.00 74.81 373 GLU A C 1
ATOM 3013 O O . GLU A 1 373 ? -20.729 24.789 4.528 1.00 74.81 373 GLU A O 1
ATOM 3018 N N . ALA A 1 374 ? -20.930 26.353 2.934 1.00 74.38 374 ALA A N 1
ATOM 3019 C CA . ALA A 1 374 ? -22.184 25.823 2.399 1.00 74.38 374 ALA A CA 1
ATOM 3020 C C . ALA A 1 374 ? -22.018 24.427 1.768 1.00 74.38 374 ALA A C 1
ATOM 3022 O O . ALA A 1 374 ? -22.903 23.574 1.912 1.00 74.38 374 ALA A O 1
ATOM 3023 N N . LEU A 1 375 ? -20.885 24.175 1.099 1.00 75.44 375 LEU A N 1
ATOM 3024 C CA . LEU A 1 375 ? -20.561 22.862 0.535 1.00 75.44 375 LEU A CA 1
ATOM 3025 C C . LEU A 1 375 ? -20.361 21.821 1.643 1.00 75.44 375 LEU A C 1
ATOM 3027 O O . LEU A 1 375 ? -20.993 20.766 1.609 1.00 75.44 375 LEU A O 1
ATOM 3031 N N . ARG A 1 376 ? -19.596 22.156 2.687 1.00 78.69 376 ARG A N 1
ATOM 3032 C CA . ARG A 1 376 ? -19.390 21.270 3.847 1.00 78.69 376 ARG A CA 1
ATOM 3033 C C . ARG A 1 376 ? -20.688 20.941 4.570 1.00 78.69 376 ARG A C 1
ATOM 3035 O O . ARG A 1 376 ? -20.887 19.813 5.008 1.00 78.69 376 ARG A O 1
ATOM 3042 N N . ILE A 1 377 ? -21.612 21.896 4.685 1.00 89.50 377 ILE A N 1
ATOM 3043 C CA . ILE A 1 377 ? -22.938 21.627 5.259 1.00 89.50 377 ILE A CA 1
ATOM 3044 C C . ILE A 1 377 ? -23.728 20.640 4.402 1.00 89.50 377 ILE A C 1
ATOM 3046 O O . ILE A 1 377 ? -24.438 19.797 4.953 1.00 89.50 377 ILE A O 1
ATOM 3050 N N . ARG A 1 378 ? -23.606 20.712 3.072 1.00 85.75 378 ARG A N 1
ATOM 3051 C CA . ARG A 1 378 ? -24.241 19.750 2.166 1.00 85.75 378 ARG A CA 1
ATOM 3052 C C . ARG A 1 378 ? -23.674 18.345 2.365 1.00 85.75 378 ARG A C 1
ATOM 3054 O O . ARG A 1 378 ? -24.460 17.420 2.528 1.00 85.75 378 ARG A O 1
ATOM 3061 N N . GLU A 1 379 ? -22.352 18.210 2.449 1.00 79.88 379 GLU A N 1
ATOM 3062 C CA . GLU A 1 379 ? -21.675 16.933 2.726 1.00 79.88 379 GLU A CA 1
ATOM 3063 C C . GLU A 1 379 ? -22.069 16.356 4.091 1.00 79.88 379 GLU A C 1
ATOM 3065 O O . GLU A 1 379 ? -22.364 15.169 4.201 1.00 79.88 379 GLU A O 1
ATOM 3070 N N . ILE A 1 380 ? -22.158 17.194 5.133 1.00 90.94 380 ILE A N 1
ATOM 3071 C CA . ILE A 1 380 ? -22.627 16.759 6.457 1.00 90.94 380 ILE A CA 1
ATOM 3072 C C . ILE A 1 380 ? -24.068 16.241 6.376 1.00 90.94 380 ILE A C 1
ATOM 3074 O O . ILE A 1 380 ? -24.371 15.184 6.927 1.00 90.94 380 ILE A O 1
ATOM 3078 N N . LYS A 1 381 ? -24.966 16.967 5.698 1.00 92.56 381 LYS A N 1
ATOM 3079 C CA . LYS A 1 381 ? -26.366 16.545 5.540 1.00 92.56 381 LYS A CA 1
ATOM 3080 C C . LYS A 1 381 ? -26.484 15.252 4.738 1.00 92.56 381 LYS A C 1
ATOM 3082 O O . LYS A 1 381 ? -27.287 14.403 5.109 1.00 92.56 381 LYS A O 1
ATOM 3087 N N . GLN A 1 382 ? -25.681 15.093 3.688 1.00 86.50 382 GLN A N 1
ATOM 3088 C CA . GLN A 1 382 ? -25.637 13.872 2.888 1.00 86.50 382 GLN A CA 1
ATOM 3089 C C . GLN A 1 382 ? -25.145 12.686 3.718 1.00 86.50 382 GLN A C 1
ATOM 3091 O O . GLN A 1 382 ? -25.813 11.660 3.767 1.00 86.50 382 GLN A O 1
ATOM 3096 N N . TYR A 1 383 ? -24.054 12.854 4.463 1.00 85.31 383 TYR A N 1
ATOM 3097 C CA . TYR A 1 383 ? -23.548 11.801 5.336 1.00 85.31 383 TYR A CA 1
ATOM 3098 C C . TYR A 1 383 ? -24.575 11.390 6.400 1.00 85.31 383 TYR A C 1
ATOM 3100 O O . TYR A 1 383 ? -24.730 10.205 6.682 1.00 85.31 383 TYR A O 1
ATOM 3108 N N . ILE A 1 384 ? -25.318 12.351 6.966 1.00 94.12 384 ILE A N 1
ATOM 3109 C CA . ILE A 1 384 ? -26.435 12.057 7.875 1.00 94.12 384 ILE A CA 1
ATOM 3110 C C . ILE A 1 384 ? -27.544 11.298 7.141 1.00 94.12 384 ILE A C 1
ATOM 3112 O O . ILE A 1 384 ? -28.053 10.332 7.689 1.00 94.12 384 ILE A O 1
ATOM 3116 N N . ALA A 1 385 ? -27.901 11.683 5.917 1.00 90.94 385 ALA A N 1
ATOM 3117 C CA . ALA A 1 385 ? -28.923 10.996 5.127 1.00 90.94 385 ALA A CA 1
ATOM 3118 C C . ALA A 1 385 ? -28.542 9.553 4.752 1.00 90.94 385 ALA A C 1
ATOM 3120 O O . ALA A 1 385 ? -29.418 8.700 4.668 1.00 90.94 385 ALA A O 1
ATOM 3121 N N . GLU A 1 386 ? -27.256 9.272 4.557 1.00 86.06 386 GLU A N 1
ATOM 3122 C CA . GLU A 1 386 ? -26.748 7.935 4.222 1.00 86.06 386 GLU A CA 1
ATOM 3123 C C . GLU A 1 386 ? -26.549 7.037 5.452 1.00 86.06 386 GLU A C 1
ATOM 3125 O O . GLU A 1 386 ? -26.505 5.821 5.312 1.00 86.06 386 GLU A O 1
ATOM 3130 N N . HIS A 1 387 ? -26.426 7.624 6.650 1.00 88.75 387 HIS A N 1
ATOM 3131 C CA . HIS A 1 387 ? -26.056 6.897 7.872 1.00 88.75 387 HIS A CA 1
ATOM 3132 C C . HIS A 1 387 ? -27.003 7.155 9.057 1.00 88.75 387 HIS A C 1
ATOM 3134 O O . HIS A 1 387 ? -26.644 6.859 10.200 1.00 88.75 387 HIS A O 1
ATOM 3140 N N . TYR A 1 388 ? -28.180 7.763 8.853 1.00 95.44 388 TYR A N 1
ATOM 3141 C CA . TYR A 1 388 ? -29.095 8.099 9.957 1.00 95.44 388 TYR A CA 1
ATOM 3142 C C . TYR A 1 388 ? -29.562 6.850 10.706 1.00 95.44 388 TYR A C 1
ATOM 3144 O O . TYR A 1 388 ? -29.775 6.912 11.913 1.00 95.44 388 TYR A O 1
ATOM 3152 N N . ASP A 1 389 ? -29.703 5.729 10.013 1.00 91.50 389 ASP A N 1
ATOM 3153 C CA . ASP A 1 389 ? -30.085 4.426 10.548 1.00 91.50 389 ASP A CA 1
ATOM 3154 C C . ASP A 1 389 ? -29.024 3.828 11.483 1.00 91.50 389 ASP A C 1
ATOM 3156 O O . ASP A 1 389 ? -29.349 2.997 12.328 1.00 91.50 389 ASP A O 1
ATOM 3160 N N . ASN A 1 390 ? -27.775 4.296 11.412 1.00 91.44 390 ASN A N 1
ATOM 3161 C CA . ASN A 1 390 ? -26.718 3.879 12.322 1.00 91.44 390 ASN A CA 1
ATOM 3162 C C . ASN A 1 390 ? -26.910 4.516 13.710 1.00 91.44 390 ASN A C 1
ATOM 3164 O O . ASN A 1 390 ? -26.679 5.720 13.858 1.00 91.44 390 ASN A O 1
ATOM 3168 N N . PRO A 1 391 ? -27.235 3.746 14.762 1.00 87.69 391 PRO A N 1
ATOM 3169 C CA . PRO A 1 391 ? -27.518 4.297 16.082 1.00 87.69 391 PRO A CA 1
ATOM 3170 C C . PRO A 1 391 ? -26.332 4.982 16.773 1.00 87.69 391 PRO A C 1
ATOM 3172 O O . PRO A 1 391 ? -26.552 5.799 17.673 1.00 87.69 391 PRO A O 1
ATOM 3175 N N . ASP A 1 392 ? -25.105 4.725 16.319 1.00 89.31 392 ASP A N 1
ATOM 3176 C CA . ASP A 1 392 ? -23.887 5.346 16.837 1.00 89.31 392 ASP A CA 1
ATOM 3177 C C . ASP A 1 392 ? -23.521 6.655 16.127 1.00 89.31 392 ASP A C 1
ATOM 3179 O O . ASP A 1 392 ? -22.589 7.334 16.569 1.00 89.31 392 ASP A O 1
ATOM 3183 N N . LEU A 1 393 ? -24.251 7.041 15.065 1.00 92.44 393 LEU A N 1
ATOM 3184 C CA . LEU A 1 393 ? -24.010 8.280 14.324 1.00 92.44 393 LEU A CA 1
ATOM 3185 C C . LEU A 1 393 ? -23.938 9.477 15.281 1.00 92.44 393 LEU A C 1
ATOM 3187 O O . LEU A 1 393 ? -24.919 9.867 15.916 1.00 92.44 393 LEU A O 1
ATOM 3191 N N . ASN A 1 394 ? -22.752 10.073 15.356 1.00 89.62 394 ASN A N 1
ATOM 3192 C CA . ASN A 1 394 ? -22.445 11.173 16.256 1.00 89.62 394 ASN A CA 1
ATOM 3193 C C . ASN A 1 394 ? -21.514 12.192 15.594 1.00 89.62 394 ASN A C 1
ATOM 3195 O O . ASN A 1 394 ? -20.957 11.983 14.513 1.00 89.62 394 ASN A O 1
ATOM 3199 N N . ARG A 1 395 ? -21.324 13.314 16.284 1.00 88.25 395 ARG A N 1
ATOM 3200 C CA . ARG A 1 395 ? -20.477 14.420 15.838 1.00 88.25 395 ARG A CA 1
ATOM 3201 C C . ARG A 1 395 ? -19.063 13.977 15.467 1.00 88.25 395 ARG A C 1
ATOM 3203 O O . ARG A 1 395 ? -18.529 14.453 14.473 1.00 88.25 395 ARG A O 1
ATOM 3210 N N . GLU A 1 396 ? -18.448 13.098 16.248 1.00 83.50 396 GLU A N 1
ATOM 3211 C CA . GLU A 1 396 ? -17.075 12.634 16.052 1.00 83.50 396 GLU A CA 1
ATOM 3212 C C . GLU A 1 396 ? -16.939 11.751 14.801 1.00 83.50 396 GLU A C 1
ATOM 3214 O O . GLU A 1 396 ? -15.905 11.775 14.132 1.00 83.50 396 GLU A O 1
ATOM 3219 N N . MET A 1 397 ? -17.970 10.983 14.445 1.00 84.56 397 MET A N 1
ATOM 3220 C CA . MET A 1 397 ? -18.027 10.245 13.178 1.00 84.56 397 MET A CA 1
ATOM 3221 C C . MET A 1 397 ? -18.118 11.190 11.985 1.00 84.56 397 MET A C 1
ATOM 3223 O O . MET A 1 397 ? -17.295 11.100 11.077 1.00 84.56 397 MET A O 1
ATOM 3227 N N . ILE A 1 398 ? -19.060 12.132 12.026 1.00 87.06 398 ILE A N 1
ATOM 3228 C CA . ILE A 1 398 ? -19.285 13.082 10.931 1.00 87.06 398 ILE A CA 1
ATOM 3229 C C . ILE A 1 398 ? -18.049 13.981 10.749 1.00 87.06 398 ILE A C 1
ATOM 3231 O O . ILE A 1 398 ? -17.596 14.200 9.631 1.00 87.06 398 ILE A O 1
ATOM 3235 N N . ALA A 1 399 ? -17.432 14.435 11.844 1.00 73.81 399 ALA A N 1
ATOM 3236 C CA . ALA A 1 399 ? -16.240 15.280 11.803 1.00 73.81 399 ALA A CA 1
ATOM 3237 C C . ALA A 1 399 ? -15.023 14.554 11.217 1.00 73.81 399 ALA A C 1
ATOM 3239 O O . ALA A 1 399 ? -14.258 15.155 10.465 1.00 73.81 399 ALA A O 1
ATOM 3240 N N . ARG A 1 400 ? -14.867 13.253 11.502 1.00 70.06 400 ARG A N 1
ATOM 3241 C CA . ARG A 1 400 ? -13.839 12.419 10.862 1.00 70.06 400 ARG A CA 1
ATOM 3242 C C . ARG A 1 400 ? -14.096 12.234 9.371 1.00 70.06 400 ARG A C 1
ATOM 3244 O O . ARG A 1 400 ? -13.142 12.311 8.603 1.00 70.06 400 ARG A O 1
ATOM 3251 N N . TYR A 1 401 ? -15.352 12.023 8.977 1.00 74.50 401 TYR A N 1
ATOM 3252 C CA . TYR A 1 401 ? -15.736 11.872 7.574 1.00 74.50 401 TYR A CA 1
ATOM 3253 C C . TYR A 1 401 ? -15.380 13.122 6.757 1.00 74.50 401 TYR A C 1
ATOM 3255 O O . TYR A 1 401 ? -14.630 13.021 5.789 1.00 74.50 401 TYR A O 1
ATOM 3263 N N . ILE A 1 402 ? -15.784 14.310 7.223 1.00 73.56 402 ILE A N 1
ATOM 3264 C CA . ILE A 1 402 ? -15.461 15.579 6.545 1.00 73.56 402 ILE A CA 1
ATOM 3265 C C . ILE A 1 402 ? -14.083 16.165 6.922 1.00 73.56 402 ILE A C 1
ATOM 3267 O O . ILE A 1 402 ? -13.756 17.288 6.545 1.00 73.56 402 ILE A O 1
ATOM 3271 N N . ARG A 1 403 ? -13.261 15.423 7.681 1.00 73.44 403 ARG A N 1
ATOM 3272 C CA . ARG A 1 403 ? -11.883 15.779 8.085 1.00 73.44 403 ARG A CA 1
ATOM 3273 C C . ARG A 1 403 ? -11.741 17.130 8.803 1.00 73.44 403 ARG A C 1
ATOM 3275 O O . ARG A 1 403 ? -10.793 17.875 8.559 1.00 73.44 403 ARG A O 1
ATOM 3282 N N . VAL A 1 404 ? -12.647 17.436 9.729 1.00 74.75 404 VAL A N 1
ATOM 3283 C CA . VAL A 1 404 ? -12.565 18.635 10.581 1.00 74.75 404 VAL A CA 1
ATOM 3284 C C . VAL A 1 404 ? -12.533 18.283 12.067 1.00 74.75 404 VAL A C 1
ATOM 3286 O O . VAL A 1 404 ? -12.862 17.172 12.476 1.00 74.75 404 VAL A O 1
ATOM 3289 N N . ALA A 1 405 ? -12.164 19.249 12.910 1.00 77.94 405 ALA A N 1
ATOM 3290 C CA . ALA A 1 405 ? -12.290 19.089 14.355 1.00 77.94 405 ALA A CA 1
ATOM 3291 C C . ALA A 1 405 ? -13.781 19.006 14.769 1.00 77.94 405 ALA A C 1
ATOM 3293 O O . ALA A 1 405 ? -14.580 19.825 14.305 1.00 77.94 405 ALA A O 1
ATOM 3294 N N . PRO A 1 406 ? -14.183 18.100 15.686 1.00 76.94 406 PRO A N 1
ATOM 3295 C CA . PRO A 1 406 ? -15.579 17.971 16.126 1.00 76.94 406 PRO A CA 1
ATOM 3296 C C . PRO A 1 406 ? -16.199 19.277 16.647 1.00 76.94 406 PRO A C 1
ATOM 3298 O O . PRO A 1 406 ? -17.354 19.584 16.358 1.00 76.94 406 PRO A O 1
ATOM 3301 N N . SER A 1 407 ? -15.421 20.085 17.374 1.00 77.94 407 SER A N 1
ATOM 3302 C CA . SER A 1 407 ? -15.847 21.395 17.886 1.00 77.94 407 SER A CA 1
ATOM 3303 C C . SER A 1 407 ? -16.160 22.396 16.768 1.00 77.94 407 SER A C 1
ATOM 3305 O O . SER A 1 407 ? -17.146 23.135 16.857 1.00 77.94 407 SER A O 1
ATOM 3307 N N . TYR A 1 408 ? -15.368 22.379 15.693 1.00 78.06 408 TYR A N 1
ATOM 3308 C CA . TYR A 1 408 ? -15.603 23.198 14.508 1.00 78.06 408 TYR A CA 1
ATOM 3309 C C . TYR A 1 408 ? -16.875 22.753 13.783 1.00 78.06 408 TYR A C 1
ATOM 3311 O O . TYR A 1 408 ? -17.716 23.594 13.480 1.00 78.06 408 TYR A O 1
ATOM 3319 N N . LEU A 1 409 ? -17.087 21.440 13.619 1.00 87.62 409 LEU A N 1
ATOM 3320 C CA . LEU A 1 409 ? -18.295 20.900 12.990 1.00 87.62 409 LEU A CA 1
ATOM 3321 C C . LEU A 1 409 ? -19.575 21.346 13.704 1.00 87.62 409 LEU A C 1
ATOM 3323 O O . LEU A 1 409 ? -20.504 21.807 13.049 1.00 87.62 409 LEU A O 1
ATOM 3327 N N . SER A 1 410 ? -19.638 21.245 15.037 1.00 88.94 410 SER A N 1
ATOM 3328 C CA . SER A 1 410 ? -20.815 21.703 15.795 1.00 88.94 410 SER A CA 1
ATOM 3329 C C . SER A 1 410 ? -21.101 23.188 15.592 1.00 88.94 410 SER A C 1
ATOM 3331 O O . SER A 1 410 ? -22.262 23.576 15.462 1.00 88.94 410 SER A O 1
ATOM 3333 N N . THR A 1 411 ? -20.048 24.004 15.587 1.00 85.88 411 THR A N 1
ATOM 3334 C CA . THR A 1 411 ? -20.158 25.459 15.440 1.00 85.88 411 THR A CA 1
ATOM 3335 C C . THR A 1 411 ? -20.645 25.820 14.043 1.00 85.88 411 THR A C 1
ATOM 3337 O O . THR A 1 411 ? -21.626 26.549 13.905 1.00 85.88 411 THR A O 1
ATOM 3340 N N . LEU A 1 412 ? -20.008 25.246 13.022 1.00 89.69 412 LEU A N 1
ATOM 3341 C CA . LEU A 1 412 ? -20.354 25.426 11.618 1.00 89.69 412 LEU A CA 1
ATOM 3342 C C . LEU A 1 412 ? -21.794 24.976 11.340 1.00 89.69 412 LEU A C 1
ATOM 3344 O O . LEU A 1 412 ? -22.589 25.734 10.793 1.00 89.69 412 LEU A O 1
ATOM 3348 N N . PHE A 1 413 ? -22.165 23.773 11.788 1.00 94.12 413 PHE A N 1
ATOM 3349 C CA . PHE A 1 413 ? -23.489 23.214 11.532 1.00 94.12 413 PHE A CA 1
ATOM 3350 C C . PHE A 1 413 ? -24.606 24.053 12.150 1.00 94.12 413 PHE A C 1
ATOM 3352 O O . PHE A 1 413 ? -25.591 24.356 11.478 1.00 94.12 413 PHE A O 1
ATOM 3359 N N . LYS A 1 414 ? -24.439 24.496 13.401 1.00 92.50 414 LYS A N 1
ATOM 3360 C CA . LYS A 1 414 ? -25.434 25.341 14.071 1.00 92.50 414 LYS A CA 1
ATOM 3361 C C . LYS A 1 414 ? -25.543 26.727 13.441 1.00 92.50 414 LYS A C 1
ATOM 3363 O O . LYS A 1 414 ? -26.656 27.225 13.293 1.00 92.50 414 LYS A O 1
ATOM 3368 N N . LYS A 1 415 ? -24.411 27.329 13.060 1.00 89.38 415 LYS A N 1
ATOM 3369 C CA . LYS A 1 415 ? -24.361 28.629 12.377 1.00 89.38 415 LYS A CA 1
ATOM 3370 C C . LYS A 1 415 ? -25.150 28.600 11.066 1.00 89.38 415 LYS A C 1
ATOM 3372 O O . LYS A 1 415 ? -25.972 29.479 10.841 1.00 89.38 415 LYS A O 1
ATOM 3377 N N . GLU A 1 416 ? -24.935 27.576 10.245 1.00 87.88 416 GLU A N 1
ATOM 3378 C CA . GLU A 1 416 ? -25.492 27.518 8.888 1.00 87.88 416 GLU A CA 1
ATOM 3379 C C . GLU A 1 416 ? -26.906 26.920 8.820 1.00 87.88 416 GLU A C 1
ATOM 3381 O O . GLU A 1 416 ? -27.666 27.220 7.903 1.00 87.88 416 GLU A O 1
ATOM 3386 N N . THR A 1 417 ? -27.292 26.063 9.773 1.00 87.00 417 THR A N 1
ATOM 3387 C CA . THR A 1 417 ? -28.608 25.390 9.755 1.00 87.00 417 THR A CA 1
ATOM 3388 C C . THR A 1 417 ? -29.598 25.912 10.795 1.00 87.00 417 THR A C 1
ATOM 3390 O O . THR A 1 417 ? -30.764 25.522 10.760 1.00 87.00 417 THR A O 1
ATOM 3393 N N . GLY A 1 418 ? -29.150 26.751 11.735 1.00 91.31 418 GLY A N 1
ATOM 3394 C CA . GLY A 1 418 ? -29.955 27.251 12.855 1.00 91.31 418 GLY A CA 1
ATOM 3395 C C . GLY A 1 418 ? -30.233 26.222 13.960 1.00 91.31 418 GLY A C 1
ATOM 3396 O O . GLY A 1 418 ? -30.858 26.564 14.962 1.00 91.31 418 GLY A O 1
ATOM 3397 N N . GLN A 1 419 ? -29.758 24.980 13.821 1.00 90.19 419 GLN A N 1
ATOM 3398 C CA . GLN A 1 419 ? -30.072 23.860 14.716 1.00 90.19 419 GLN A CA 1
ATOM 3399 C C . GLN A 1 419 ? -28.827 23.065 15.122 1.00 90.19 419 GLN A C 1
ATOM 3401 O O . GLN A 1 419 ? -27.810 23.050 14.428 1.00 90.19 419 GLN A O 1
ATOM 3406 N N . GLY A 1 420 ? -28.888 22.408 16.283 1.00 93.81 420 GLY A N 1
ATOM 3407 C CA . GLY A 1 420 ? -27.823 21.519 16.737 1.00 93.81 420 GLY A CA 1
ATOM 3408 C C . GLY A 1 420 ? -27.697 20.286 15.839 1.00 93.81 420 GLY A C 1
ATOM 3409 O O . GLY A 1 420 ? -28.686 19.777 15.323 1.00 93.81 420 GLY A O 1
ATOM 3410 N N . LEU A 1 421 ? -26.476 19.770 15.681 1.00 92.12 421 LEU A N 1
ATOM 3411 C CA . LEU A 1 421 ? -26.216 18.592 14.845 1.00 92.12 421 LEU A CA 1
ATOM 3412 C C . LEU A 1 421 ? -27.016 17.357 15.294 1.00 92.12 421 LEU A C 1
ATOM 3414 O O . LEU A 1 421 ? -27.628 16.691 14.470 1.00 92.12 421 LEU A O 1
ATOM 3418 N N . ASN A 1 422 ? -27.035 17.064 16.598 1.00 92.88 422 ASN A N 1
ATOM 3419 C CA . ASN A 1 422 ? -27.781 15.917 17.128 1.00 92.88 422 ASN A CA 1
ATOM 3420 C C . ASN A 1 422 ? -29.295 16.096 16.972 1.00 92.88 422 ASN A C 1
ATOM 3422 O O . ASN A 1 422 ? -29.996 15.124 16.698 1.00 92.88 422 ASN A O 1
ATOM 3426 N N . ASP A 1 423 ? -29.791 17.326 17.109 1.00 91.75 423 ASP A N 1
ATOM 3427 C CA . ASP A 1 423 ? -31.208 17.635 16.906 1.00 91.75 423 ASP A CA 1
ATOM 3428 C C . ASP A 1 423 ? -31.592 17.411 15.443 1.00 91.75 423 ASP A C 1
ATOM 3430 O O . ASP A 1 423 ? -32.615 16.795 15.163 1.00 91.75 423 ASP A O 1
ATOM 3434 N N . TYR A 1 424 ? -30.723 17.810 14.510 1.00 95.25 424 TYR A N 1
ATOM 3435 C CA . TYR A 1 424 ? -30.918 17.555 13.087 1.00 95.25 424 TYR A CA 1
ATOM 3436 C C . TYR A 1 424 ? -30.915 16.062 12.746 1.00 95.25 424 TYR A C 1
ATOM 3438 O O . TYR A 1 424 ? -31.796 15.608 12.019 1.00 95.25 424 TYR A O 1
ATOM 3446 N N . ILE A 1 425 ? -29.969 15.286 13.294 1.00 95.44 425 ILE A N 1
ATOM 3447 C CA . ILE A 1 425 ? -29.934 13.824 13.116 1.00 95.44 425 ILE A CA 1
ATOM 3448 C C . ILE A 1 425 ? -31.246 13.216 13.615 1.00 95.44 425 ILE A C 1
ATOM 3450 O O . ILE A 1 425 ? -31.904 12.483 12.882 1.00 95.44 425 ILE A O 1
ATOM 3454 N N . ASN A 1 426 ? -31.665 13.552 14.837 1.00 94.69 426 ASN A N 1
ATOM 3455 C CA . ASN A 1 426 ? -32.910 13.042 15.402 1.00 94.69 426 ASN A CA 1
ATOM 3456 C C . ASN A 1 426 ? -34.122 13.444 14.557 1.00 94.69 426 ASN A C 1
ATOM 3458 O O . ASN A 1 426 ? -34.964 12.597 14.276 1.00 94.69 426 ASN A O 1
ATOM 3462 N N . HIS A 1 427 ? -34.188 14.691 14.093 1.00 93.25 427 HIS A N 1
ATOM 3463 C CA . HIS A 1 427 ? -35.262 15.149 13.222 1.00 93.25 427 HIS A CA 1
ATOM 3464 C C . HIS A 1 427 ? -35.326 14.337 11.921 1.00 93.25 427 HIS A C 1
ATOM 3466 O O . HIS A 1 427 ? -36.399 13.867 11.545 1.00 93.25 427 HIS A O 1
ATOM 3472 N N . TYR A 1 428 ? -34.177 14.101 11.280 1.00 95.12 428 TYR A N 1
ATOM 3473 C CA . TYR A 1 428 ? -34.085 13.290 10.065 1.00 95.12 428 TYR A CA 1
ATOM 3474 C C . TYR A 1 428 ? -34.565 11.848 10.305 1.00 95.12 428 TYR A C 1
ATOM 3476 O O . TYR A 1 428 ? -35.376 11.319 9.544 1.00 95.12 428 TYR A O 1
ATOM 3484 N N . ARG A 1 429 ? -34.146 11.230 11.417 1.00 97.06 429 ARG A N 1
ATOM 3485 C CA . ARG A 1 429 ? -34.600 9.886 11.814 1.00 97.06 429 ARG A CA 1
ATOM 3486 C C . ARG A 1 429 ? -36.107 9.818 12.030 1.00 97.06 429 ARG A C 1
ATOM 3488 O O . ARG A 1 429 ? -36.742 8.853 11.612 1.00 97.06 429 ARG A O 1
ATOM 3495 N N . ILE A 1 430 ? -36.696 10.831 12.669 1.00 95.56 430 ILE A N 1
ATOM 3496 C CA . ILE A 1 430 ? -38.146 10.881 12.880 1.00 95.56 430 ILE A CA 1
ATOM 3497 C C . ILE A 1 430 ? -38.890 11.033 11.548 1.00 95.56 430 ILE A C 1
ATOM 3499 O O . ILE A 1 430 ? -39.884 10.337 11.348 1.00 95.56 430 ILE A O 1
ATOM 3503 N N . GLN A 1 431 ? -38.405 11.860 10.616 1.00 94.00 431 GLN A N 1
ATOM 3504 C CA . GLN A 1 431 ? -39.005 11.967 9.278 1.00 94.00 431 GLN A CA 1
ATOM 3505 C C . GLN A 1 431 ? -39.030 10.606 8.567 1.00 94.00 431 GLN A C 1
ATOM 3507 O O . GLN A 1 431 ? -40.073 10.183 8.068 1.00 94.00 431 GLN A O 1
ATOM 3512 N N . LYS A 1 432 ? -37.918 9.864 8.615 1.00 96.19 432 LYS A N 1
ATOM 3513 C CA . LYS A 1 432 ? -37.836 8.508 8.053 1.00 96.19 432 LYS A CA 1
ATOM 3514 C C . LYS A 1 432 ? -38.737 7.510 8.779 1.00 96.19 432 LYS A C 1
ATOM 3516 O O . LYS A 1 432 ? -39.359 6.658 8.148 1.00 96.19 432 LYS A O 1
ATOM 3521 N N . ALA A 1 433 ? -38.893 7.652 10.093 1.00 95.69 433 ALA A N 1
ATOM 3522 C CA . ALA A 1 433 ? -39.817 6.826 10.862 1.00 95.69 433 ALA A CA 1
ATOM 3523 C C . ALA A 1 433 ? -41.273 7.055 10.439 1.00 95.69 433 ALA A C 1
ATOM 3525 O O . ALA A 1 433 ? -42.037 6.098 10.369 1.00 95.69 433 ALA A O 1
ATOM 3526 N N . MET A 1 434 ? -41.669 8.289 10.117 1.00 93.38 434 MET A N 1
ATOM 3527 C CA . MET A 1 434 ? -43.019 8.576 9.619 1.00 93.38 434 MET A CA 1
ATOM 3528 C C . MET A 1 434 ? -43.296 7.889 8.284 1.00 93.38 434 MET A C 1
ATOM 3530 O O . MET A 1 434 ? -44.371 7.316 8.117 1.00 93.38 434 MET A O 1
ATOM 3534 N N . GLU A 1 435 ? -42.334 7.913 7.357 1.00 92.69 435 GLU A N 1
ATOM 3535 C CA . GLU A 1 435 ? -42.442 7.207 6.074 1.00 92.69 435 GLU A CA 1
ATOM 3536 C C . GLU A 1 435 ? -42.729 5.714 6.313 1.00 92.69 435 GLU A C 1
ATOM 3538 O O . GLU A 1 435 ? -43.680 5.163 5.752 1.00 92.69 435 GLU A O 1
ATOM 3543 N N . LEU A 1 436 ? -41.988 5.077 7.229 1.00 93.19 436 LEU A N 1
ATOM 3544 C CA . LEU A 1 436 ? -42.182 3.670 7.598 1.00 93.19 436 LEU A CA 1
ATOM 3545 C C . LEU A 1 436 ? -43.493 3.419 8.354 1.00 93.19 436 LEU A C 1
ATOM 3547 O O . LEU A 1 436 ? -44.135 2.389 8.147 1.00 93.19 436 LEU A O 1
ATOM 3551 N N . LEU A 1 437 ? -43.928 4.338 9.219 1.00 93.56 437 LEU A N 1
ATOM 3552 C CA . LEU A 1 437 ? -45.176 4.196 9.974 1.00 93.56 437 LEU A CA 1
ATOM 3553 C C . LEU A 1 437 ? -46.405 4.170 9.060 1.00 93.56 437 LEU A C 1
ATOM 3555 O O . LEU A 1 437 ? -47.359 3.468 9.399 1.00 93.56 437 LEU A O 1
ATOM 3559 N N . LYS A 1 438 ? -46.355 4.892 7.930 1.00 88.19 438 LYS A N 1
ATOM 3560 C CA . LYS A 1 438 ? -47.417 4.945 6.913 1.00 88.19 438 LYS A CA 1
ATOM 3561 C C . LYS A 1 438 ? -47.359 3.792 5.912 1.00 88.19 438 LYS A C 1
ATOM 3563 O O . LYS A 1 438 ? -48.396 3.282 5.508 1.00 88.19 438 LYS A O 1
ATOM 3568 N N . SER A 1 439 ? -46.155 3.408 5.488 1.00 84.62 439 SER A N 1
ATOM 3569 C CA . SER A 1 439 ? -45.956 2.497 4.349 1.00 84.62 439 SER A CA 1
ATOM 3570 C C . SER A 1 439 ? -45.707 1.036 4.733 1.00 84.62 439 SER A C 1
ATOM 3572 O O . SER A 1 439 ? -45.752 0.165 3.866 1.00 84.62 439 SER A O 1
ATOM 3574 N N . SER A 1 440 ? -45.454 0.738 6.012 1.00 88.88 440 SER A N 1
ATOM 3575 C CA . SER A 1 440 ? -45.042 -0.599 6.453 1.00 88.88 440 SER A CA 1
ATOM 3576 C C . SER A 1 440 ? -45.882 -1.156 7.605 1.00 88.88 440 SER A C 1
ATOM 3578 O O . SER A 1 440 ? -46.563 -0.434 8.337 1.00 88.88 440 SER A O 1
ATOM 3580 N N . ARG A 1 441 ? -45.788 -2.478 7.797 1.00 88.56 441 ARG A N 1
ATOM 3581 C CA . ARG A 1 441 ? -46.398 -3.201 8.926 1.00 88.56 441 ARG A CA 1
ATOM 3582 C C . ARG A 1 441 ? -45.439 -3.431 10.098 1.00 88.56 441 ARG A C 1
ATOM 3584 O O . ARG A 1 441 ? -45.843 -4.061 11.072 1.00 88.56 441 ARG A O 1
ATOM 3591 N N . TYR A 1 442 ? -44.207 -2.923 10.027 1.00 93.88 442 TYR A N 1
ATOM 3592 C CA . TYR A 1 442 ? -43.215 -3.087 11.093 1.00 93.88 442 TYR A CA 1
ATOM 3593 C C . TYR A 1 442 ? -43.736 -2.527 12.412 1.00 93.88 442 TYR A C 1
ATOM 3595 O O . TYR A 1 442 ? -44.390 -1.489 12.433 1.00 93.88 442 TYR A O 1
ATOM 3603 N N . SER A 1 443 ? -43.479 -3.188 13.529 1.00 95.31 443 SER A N 1
ATOM 3604 C CA . SER A 1 443 ? -43.825 -2.690 14.858 1.00 95.31 443 SER A CA 1
ATOM 3605 C C . SER A 1 443 ? -43.120 -1.361 15.166 1.00 95.31 443 SER A C 1
ATOM 3607 O O . SER A 1 443 ? -42.092 -1.017 14.583 1.00 95.31 443 SER A O 1
ATOM 3609 N N . ILE A 1 444 ? -43.658 -0.600 16.124 1.00 95.69 444 ILE A N 1
ATOM 3610 C CA . ILE A 1 444 ? -43.059 0.673 16.565 1.00 95.69 444 ILE A CA 1
ATOM 3611 C C . ILE A 1 444 ? -41.618 0.473 17.057 1.00 95.69 444 ILE A C 1
ATOM 3613 O O . ILE A 1 444 ? -40.762 1.326 16.839 1.00 95.69 444 ILE A O 1
ATOM 3617 N N . SER A 1 445 ? -41.351 -0.668 17.697 1.00 95.62 445 SER A N 1
ATOM 3618 C CA . SER A 1 445 ? -40.016 -1.028 18.166 1.00 95.62 445 SER A CA 1
ATOM 3619 C C . SER A 1 445 ? -39.049 -1.262 17.008 1.00 95.62 445 SER A C 1
ATOM 3621 O O . SER A 1 445 ? -37.933 -0.760 17.049 1.00 95.62 445 SER A O 1
ATOM 3623 N N . GLU A 1 446 ? -39.468 -2.001 15.978 1.00 93.75 446 GLU A N 1
ATOM 3624 C CA . GLU A 1 446 ? -38.637 -2.268 14.797 1.00 93.75 446 GLU A CA 1
ATOM 3625 C C . GLU A 1 446 ? -38.309 -0.974 14.055 1.00 93.75 446 GLU A C 1
ATOM 3627 O O . GLU A 1 446 ? -37.145 -0.728 13.759 1.00 93.75 446 GLU A O 1
ATOM 3632 N N . ILE A 1 447 ? -39.298 -0.097 13.856 1.00 96.56 447 ILE A N 1
ATOM 3633 C CA . ILE A 1 447 ? -39.079 1.202 13.205 1.00 96.56 447 ILE A CA 1
ATOM 3634 C C . ILE A 1 447 ? -38.104 2.064 14.010 1.00 96.56 447 ILE A C 1
ATOM 3636 O O . ILE A 1 447 ? -37.219 2.680 13.423 1.00 96.56 447 ILE A O 1
ATOM 3640 N N . ALA A 1 448 ? -38.227 2.090 15.341 1.00 96.31 448 ALA A N 1
ATOM 3641 C CA . ALA A 1 448 ? -37.315 2.843 16.199 1.00 96.31 448 ALA A CA 1
ATOM 3642 C C . ALA A 1 448 ? -35.853 2.426 15.979 1.00 96.31 448 ALA A C 1
ATOM 3644 O O . ALA A 1 448 ? -34.985 3.284 15.830 1.00 96.31 448 ALA A O 1
ATOM 3645 N N . PHE A 1 449 ? -35.587 1.120 15.927 1.00 93.94 449 PHE A N 1
ATOM 3646 C CA . PHE A 1 449 ? -34.239 0.606 15.698 1.00 93.94 449 PHE A CA 1
ATOM 3647 C C . PHE A 1 449 ? -33.784 0.792 14.249 1.00 93.94 449 PHE A C 1
ATOM 3649 O O . PHE A 1 449 ? -32.644 1.182 14.023 1.00 93.94 449 PHE A O 1
ATOM 3656 N N . GLN A 1 450 ? -34.677 0.590 13.278 1.00 93.62 450 GLN A N 1
ATOM 3657 C CA . GLN A 1 450 ? -34.371 0.714 11.852 1.00 93.62 450 GLN A CA 1
ATOM 3658 C C . GLN A 1 450 ? -34.012 2.145 11.443 1.00 93.62 450 GLN A C 1
ATOM 3660 O O . GLN A 1 450 ? -33.233 2.345 10.521 1.00 93.62 450 GLN A O 1
ATOM 3665 N N . VAL A 1 451 ? -34.548 3.151 12.134 1.00 95.50 451 VAL A N 1
ATOM 3666 C CA . VAL A 1 451 ? -34.168 4.554 11.918 1.00 95.50 451 VAL A CA 1
ATOM 3667 C C . VAL A 1 451 ? -33.052 5.018 12.859 1.00 95.50 451 VAL A C 1
ATOM 3669 O O . VAL A 1 451 ? -32.809 6.214 12.966 1.00 95.50 451 VAL A O 1
ATOM 3672 N N . GLY A 1 452 ? -32.371 4.102 13.552 1.00 94.88 452 GLY A N 1
ATOM 3673 C CA . GLY A 1 452 ? -31.159 4.398 14.317 1.00 94.88 452 GLY A CA 1
ATOM 3674 C C . GLY A 1 452 ? -31.374 4.936 15.730 1.00 94.88 452 GLY A C 1
ATOM 3675 O O . GLY A 1 452 ? -30.483 5.576 16.285 1.00 94.88 452 GLY A O 1
ATOM 3676 N N . PHE A 1 453 ? -32.523 4.708 16.373 1.00 94.81 453 PHE A N 1
ATOM 3677 C CA . PHE A 1 453 ? -32.642 4.975 17.811 1.00 94.81 453 PHE A CA 1
ATOM 3678 C C . PHE A 1 453 ? -32.177 3.779 18.638 1.00 94.81 453 PHE A C 1
ATOM 3680 O O . PHE A 1 453 ? -32.690 2.677 18.509 1.00 94.81 453 PHE A O 1
ATOM 3687 N N . ASN A 1 454 ? -31.291 4.035 19.602 1.00 91.38 454 ASN A N 1
ATOM 3688 C CA . ASN A 1 454 ? -30.803 3.020 20.543 1.00 91.38 454 ASN A CA 1
ATOM 3689 C C . ASN A 1 454 ? -31.875 2.462 21.492 1.00 91.38 454 ASN A C 1
ATOM 3691 O O . ASN A 1 454 ? -31.703 1.390 22.063 1.00 91.38 454 ASN A O 1
ATOM 3695 N N . THR A 1 455 ? -32.969 3.196 21.722 1.00 94.62 455 THR A N 1
ATOM 3696 C CA . THR A 1 455 ? -34.068 2.721 22.572 1.00 94.62 455 THR A CA 1
ATOM 3697 C C . THR A 1 455 ? -35.416 3.213 22.062 1.00 94.62 455 THR A C 1
ATOM 3699 O O . THR A 1 455 ? -35.579 4.386 21.712 1.00 94.62 455 THR A O 1
ATOM 3702 N N . VAL A 1 456 ? -36.422 2.339 22.132 1.00 94.12 456 VAL A N 1
ATOM 3703 C CA . VAL A 1 456 ? -37.822 2.668 21.811 1.00 94.12 456 VAL A CA 1
ATOM 3704 C C . VAL A 1 456 ? -38.351 3.794 22.704 1.00 94.12 456 VAL A C 1
ATOM 3706 O O . VAL A 1 456 ? -39.122 4.640 22.256 1.00 94.12 456 VAL A O 1
ATOM 3709 N N . LYS A 1 457 ? -37.897 3.855 23.965 1.00 94.50 457 LYS A N 1
ATOM 3710 C CA . LYS A 1 457 ? -38.257 4.920 24.913 1.00 94.50 457 LYS A CA 1
ATOM 3711 C C . LYS A 1 457 ? -37.769 6.291 24.436 1.00 94.50 457 LYS A C 1
ATOM 3713 O O . LYS A 1 457 ? -38.547 7.241 24.448 1.00 94.50 457 LYS A O 1
ATOM 3718 N N . ASN A 1 458 ? -36.507 6.400 24.007 1.00 92.94 458 ASN A N 1
ATOM 3719 C CA . ASN A 1 458 ? -35.967 7.666 23.508 1.00 92.94 458 ASN A CA 1
ATOM 3720 C C . ASN A 1 458 ? -36.607 8.060 22.170 1.00 92.94 458 ASN A C 1
ATOM 3722 O O . ASN A 1 458 ? -36.979 9.216 22.003 1.00 92.94 458 ASN A O 1
ATOM 3726 N N . PHE A 1 459 ? -36.818 7.090 21.274 1.00 97.44 459 PHE A N 1
ATOM 3727 C CA . PHE A 1 459 ? -37.572 7.292 20.036 1.00 97.44 459 PHE A CA 1
ATOM 3728 C C . PHE A 1 459 ? -38.971 7.850 20.304 1.00 97.44 459 PHE A C 1
ATOM 3730 O O . PHE A 1 459 ? -39.324 8.897 19.780 1.00 97.44 459 PHE A O 1
ATOM 3737 N N . THR A 1 460 ? -39.750 7.198 21.170 1.00 95.00 460 THR A N 1
ATOM 3738 C CA . THR A 1 460 ? -41.132 7.600 21.477 1.00 95.00 460 THR A CA 1
ATOM 3739 C C . THR A 1 460 ? -41.190 8.998 22.087 1.00 95.00 460 THR A C 1
ATOM 3741 O O . THR A 1 460 ? -42.068 9.784 21.734 1.00 95.00 460 THR A O 1
ATOM 3744 N N . ARG A 1 461 ? -40.243 9.327 22.977 1.00 96.06 461 ARG A N 1
ATOM 3745 C CA . ARG A 1 461 ? -40.118 10.666 23.564 1.00 96.06 461 ARG A CA 1
ATOM 3746 C C . ARG A 1 461 ? -39.846 11.718 22.485 1.00 96.06 461 ARG A C 1
ATOM 3748 O O . ARG A 1 461 ? -40.604 12.674 22.389 1.00 96.06 461 ARG A O 1
ATOM 3755 N N . ILE A 1 462 ? -38.820 11.511 21.657 1.00 95.06 462 ILE A N 1
ATOM 3756 C CA . ILE A 1 462 ? -38.413 12.455 20.602 1.00 95.06 462 ILE A CA 1
ATOM 3757 C C . ILE A 1 462 ? -39.499 12.582 19.522 1.00 95.06 462 ILE A C 1
ATOM 3759 O O . ILE A 1 462 ? -39.802 13.684 19.075 1.00 95.06 462 ILE A O 1
ATOM 3763 N N . PHE A 1 463 ? -40.151 11.481 19.145 1.00 96.00 463 PHE A N 1
ATOM 3764 C CA . PHE A 1 463 ? -41.273 11.492 18.205 1.00 96.00 463 PHE A CA 1
ATOM 3765 C C . PHE A 1 463 ? -42.430 12.348 18.737 1.00 96.00 463 PHE A C 1
ATOM 3767 O O . PHE A 1 463 ? -42.942 13.208 18.022 1.00 96.00 463 PHE A O 1
ATOM 3774 N N . LYS A 1 464 ? -42.802 12.165 20.012 1.00 94.00 464 LYS A N 1
ATOM 3775 C CA . LYS A 1 464 ? -43.863 12.948 20.658 1.00 94.00 464 LYS A CA 1
ATOM 3776 C C . LYS A 1 464 ? -43.493 14.421 20.818 1.00 94.00 464 LYS A C 1
ATOM 3778 O O . LYS A 1 464 ? -44.359 15.270 20.645 1.00 94.00 464 LYS A O 1
ATOM 3783 N N . GLU A 1 465 ? -42.232 14.728 21.108 1.00 91.38 465 GLU A N 1
ATOM 3784 C CA . GLU A 1 465 ? -41.726 16.106 21.153 1.00 91.38 465 GLU A CA 1
ATOM 3785 C C . GLU A 1 465 ? -41.832 16.800 19.786 1.00 91.38 465 GLU A C 1
ATOM 3787 O O . GLU A 1 465 ? -42.214 17.965 19.729 1.00 91.38 465 GLU A O 1
ATOM 3792 N N . HIS A 1 466 ? -41.568 16.086 18.686 1.00 87.06 466 HIS A N 1
ATOM 3793 C CA . HIS A 1 466 ? -41.654 16.651 17.336 1.00 87.06 466 HIS A CA 1
ATOM 3794 C C . HIS A 1 466 ? -43.081 16.727 16.765 1.00 87.06 466 HIS A C 1
ATOM 3796 O O . HIS A 1 466 ? -43.369 17.659 16.019 1.00 87.06 466 HIS A O 1
ATOM 3802 N N . PHE A 1 467 ? -43.967 15.774 17.085 1.00 84.88 467 PHE A N 1
ATOM 3803 C CA . PHE A 1 467 ? -45.283 15.633 16.430 1.00 84.88 467 PHE A CA 1
ATOM 3804 C C . PHE A 1 467 ? -46.491 15.749 17.366 1.00 84.88 467 PHE A C 1
ATOM 3806 O O . PHE A 1 467 ? -47.633 15.635 16.922 1.00 84.88 467 PHE A O 1
ATOM 3813 N N . GLY A 1 468 ? -46.274 15.946 18.667 1.00 88.88 468 GLY A N 1
ATOM 3814 C CA . GLY A 1 468 ? -47.339 16.117 19.661 1.00 88.88 468 GLY A CA 1
ATOM 3815 C C . GLY A 1 468 ? -48.137 14.848 19.989 1.00 88.88 468 GLY A C 1
ATOM 3816 O O . GLY A 1 468 ? -48.996 14.877 20.868 1.00 88.88 468 GLY A O 1
ATOM 3817 N N . CYS A 1 469 ? -47.852 13.723 19.332 1.00 91.06 469 CYS A N 1
ATOM 3818 C CA . CYS A 1 469 ? -48.477 12.424 19.572 1.00 91.06 469 CYS A CA 1
ATOM 3819 C C . CYS A 1 469 ? -47.436 11.301 19.525 1.00 91.06 469 CYS A C 1
ATOM 3821 O O . CYS A 1 469 ? -46.320 11.477 19.043 1.00 91.06 469 CYS A O 1
ATOM 3823 N N . THR A 1 470 ? -47.776 10.146 20.080 1.00 94.94 470 THR A N 1
ATOM 3824 C CA . THR A 1 470 ? -46.911 8.965 20.063 1.00 94.94 470 THR A CA 1
ATOM 3825 C C . THR A 1 470 ? -46.873 8.317 18.670 1.00 94.94 470 THR A C 1
ATOM 3827 O O . THR A 1 470 ? -47.823 8.464 17.899 1.00 94.94 470 THR A O 1
ATOM 3830 N N . PRO A 1 471 ? -45.825 7.540 18.336 1.00 95.00 471 PRO A N 1
ATOM 3831 C CA . PRO A 1 471 ? -45.758 6.797 17.073 1.00 95.00 471 PRO A CA 1
ATOM 3832 C C . PRO A 1 471 ? -46.965 5.873 16.827 1.00 95.00 471 PRO A C 1
ATOM 3834 O O . PRO A 1 471 ? -47.412 5.731 15.690 1.00 95.00 471 PRO A O 1
ATOM 3837 N N . SER A 1 472 ? -47.504 5.253 17.887 1.00 93.50 472 SER A N 1
ATOM 3838 C CA . SER A 1 472 ? -48.694 4.394 17.807 1.00 93.50 472 SER A CA 1
ATOM 3839 C C . SER A 1 472 ? -49.942 5.192 17.434 1.00 93.50 472 SER A C 1
ATOM 3841 O O . SER A 1 472 ? -50.629 4.830 16.483 1.00 93.50 472 SER A O 1
ATOM 3843 N N . GLU A 1 473 ? -50.191 6.311 18.125 1.00 92.81 473 GLU A N 1
ATOM 3844 C CA . GLU A 1 473 ? -51.302 7.223 17.811 1.00 92.81 473 GLU A CA 1
ATOM 3845 C C . GLU A 1 473 ? -51.166 7.799 16.394 1.00 92.81 473 GLU A C 1
ATOM 3847 O O . GLU A 1 473 ? -52.157 7.934 15.680 1.00 92.81 473 GLU A O 1
ATOM 3852 N N . TYR A 1 474 ? -49.938 8.115 15.965 1.00 94.06 474 TYR A N 1
ATOM 3853 C CA . TYR A 1 474 ? -49.656 8.588 14.610 1.00 94.06 474 TYR A CA 1
ATOM 3854 C C . TYR A 1 474 ? -50.042 7.541 13.558 1.00 94.06 474 TYR A C 1
ATOM 3856 O O . TYR A 1 474 ? -50.737 7.852 12.595 1.00 94.06 474 TYR A O 1
ATOM 3864 N N . ARG A 1 475 ? -49.654 6.277 13.764 1.00 92.25 475 ARG A N 1
ATOM 3865 C CA . ARG A 1 475 ? -50.017 5.177 12.862 1.00 92.25 475 ARG A CA 1
ATOM 3866 C C . ARG A 1 475 ? -51.523 4.936 12.803 1.00 92.25 475 ARG A C 1
ATOM 3868 O O . ARG A 1 475 ? -52.034 4.636 11.731 1.00 92.25 475 ARG A O 1
ATOM 3875 N N . GLU A 1 476 ? -52.227 5.014 13.927 1.00 89.31 476 GLU A N 1
ATOM 3876 C CA . GLU A 1 476 ? -53.681 4.817 13.945 1.00 89.31 476 GLU A CA 1
ATOM 3877 C C . GLU A 1 476 ? -54.424 5.907 13.171 1.00 89.31 476 GLU A C 1
ATOM 3879 O O . GLU A 1 476 ? -55.372 5.588 12.458 1.00 89.31 476 GLU A O 1
ATOM 3884 N N . LYS A 1 477 ? -53.957 7.159 13.245 1.00 85.62 477 LYS A N 1
ATOM 3885 C CA . LYS A 1 477 ? -54.526 8.285 12.488 1.00 85.62 477 LYS A CA 1
ATOM 3886 C C . LYS A 1 477 ? -54.287 8.199 10.980 1.00 85.62 477 LYS A C 1
ATOM 3888 O O . LYS A 1 477 ? -55.130 8.647 10.215 1.00 85.62 477 LYS A O 1
ATOM 3893 N N . GLU A 1 478 ? -53.150 7.648 10.558 1.00 79.31 478 GLU A N 1
ATOM 3894 C CA . GLU A 1 478 ? -52.744 7.593 9.144 1.00 79.31 478 GLU A CA 1
ATOM 3895 C C . GLU A 1 478 ? -53.173 6.303 8.426 1.00 79.31 478 GLU A C 1
ATOM 3897 O O . GLU A 1 478 ? -52.922 6.158 7.230 1.00 79.31 478 GLU A O 1
ATOM 3902 N N . LYS A 1 479 ? -53.821 5.353 9.118 1.00 68.56 479 LYS A N 1
ATOM 3903 C CA . LYS A 1 479 ? -54.465 4.221 8.441 1.00 68.56 479 LYS A CA 1
ATOM 3904 C C . LYS A 1 479 ? -55.594 4.767 7.557 1.00 68.56 479 LYS A C 1
ATOM 3906 O O . LYS A 1 479 ? -56.527 5.356 8.105 1.00 68.56 479 LYS A O 1
ATOM 3911 N N . PRO A 1 480 ? -55.579 4.554 6.229 1.00 50.19 480 PRO A N 1
ATOM 3912 C CA . PRO A 1 480 ? -56.778 4.796 5.445 1.00 50.19 480 PRO A CA 1
ATOM 3913 C C . PRO A 1 480 ? -57.865 3.854 5.975 1.00 50.19 480 PRO A C 1
ATOM 3915 O O . PRO A 1 480 ? -57.615 2.658 6.150 1.00 50.19 480 PRO A O 1
ATOM 3918 N N . GLY A 1 481 ? -59.038 4.406 6.300 1.00 49.03 481 GLY A N 1
ATOM 3919 C CA . GLY A 1 481 ? -60.225 3.599 6.563 1.00 49.03 481 GLY A CA 1
ATOM 3920 C C . GLY A 1 481 ? -60.423 2.653 5.382 1.00 49.03 481 GLY A C 1
ATOM 3921 O O . GLY A 1 481 ? -60.445 3.110 4.241 1.00 49.03 481 GLY A O 1
ATOM 3922 N N . ILE A 1 482 ? -60.438 1.352 5.672 1.00 37.62 482 ILE A N 1
ATOM 3923 C CA . ILE A 1 482 ? -60.741 0.297 4.697 1.00 37.62 482 ILE A CA 1
ATOM 3924 C C . ILE A 1 482 ? -62.184 0.454 4.233 1.00 37.62 482 ILE A C 1
ATOM 3926 O O . ILE A 1 482 ? -63.040 0.706 5.115 1.00 37.62 482 ILE A O 1
#

Sequence (482 aa):
MRKLALLFLSLNYQLYAYRIVSPVPFSVHRTEYIKFQITAEEGDPLPESVRFIVIGKKIGEIWDTLFFTAGNSYSYVFNCKTMVDNKFFLSASIKRGVDSVVIGREYNPKGIPFILDRNEKYSDKLHVSFFRNKKGEGETVFFCNNNRVSFNSSWDRDSLYLTVKVQDENINVVSDVGFLDGQYLRLWEMDGIEVSFDVLNDKKEFHNLDDKELLVAVDGRHIGYLWNDSVGIVMKWGKGSRVRVDVKGSVNINTDKDTGYVVWLSIPWSELGIQPAAELKLGFDIQNYDRDLSEDYAFRSSWSGVLRENNDNTSEWGTLLLRKKNIPAGVYGLLSFLVAISVFCLVIKKKRKTGIAADVSVPIRDIPVKEDEALRIREIKQYIAEHYDNPDLNREMIARYIRVAPSYLSTLFKKETGQGLNDYINHYRIQKAMELLKSSRYSISEIAFQVGFNTVKNFTRIFKEHFGCTPSEYREKEKPGI

Solvent-accessible surface area (backbone atoms only — not comparable to full-atom values): 27264 Å² total; per-residue (Å²): 107,77,75,57,55,56,62,64,71,69,78,75,79,83,81,79,63,72,41,55,44,57,76,54,60,52,52,103,86,35,90,42,38,42,45,41,32,59,45,54,50,96,92,46,79,73,68,75,30,30,35,41,36,46,30,32,38,43,70,94,53,94,47,90,58,42,82,49,70,50,53,67,40,54,52,44,77,44,64,51,78,51,38,46,91,53,43,35,32,45,32,37,38,41,34,49,93,94,48,74,51,60,33,72,52,82,45,44,90,90,57,77,92,76,83,65,81,64,54,100,80,64,86,88,55,79,19,43,51,46,36,37,38,87,88,38,75,67,66,45,65,43,65,32,95,89,28,45,37,36,50,53,50,35,32,47,88,59,32,43,33,39,42,40,38,39,34,34,46,45,49,30,70,68,88,83,44,53,74,57,98,92,41,72,74,45,60,72,58,14,21,30,36,35,44,35,34,30,56,79,44,75,52,39,75,52,64,39,74,63,27,38,37,41,38,34,26,58,90,43,55,67,53,19,41,27,35,34,94,88,76,45,78,41,80,78,46,52,83,80,39,44,73,46,50,50,69,44,66,54,76,69,41,78,86,52,81,30,63,20,35,37,41,42,39,40,39,36,30,74,72,70,72,53,77,76,47,77,71,38,56,26,20,26,40,44,32,39,27,42,24,50,90,92,48,99,57,33,48,73,29,35,64,32,62,51,51,83,94,42,67,52,23,44,48,56,38,15,36,39,32,33,37,66,75,75,74,60,69,63,58,58,50,51,52,50,49,50,49,48,48,50,51,50,50,54,62,52,64,75,70,74,84,87,80,83,85,82,90,84,89,82,83,87,82,87,82,87,80,62,70,65,55,57,51,52,51,49,52,53,51,48,52,44,72,77,38,40,43,44,56,78,70,43,62,64,57,53,13,58,72,75,70,48,57,46,72,54,46,51,52,53,42,25,70,76,67,77,41,53,60,68,57,51,51,51,50,54,23,47,57,53,36,50,55,45,50,69,75,48,87,68,52,74,59,55,42,24,44,63,29,17,33,88,40,52,68,60,37,42,51,54,40,23,73,75,68,78,42,43,65,66,62,51,35,64,70,63,51,75,84,127

Mean predicted aligned error: 20.28 Å

Radius of gyration: 30.22 Å; Cα contacts (8 Å, |Δi|>4): 859; chains: 1; bounding box: 108×76×63 Å